Protein AF-0000000075912525 (afdb_homodimer)

Organism: Rhipicephalus microplus (NCBI:txid6941)

pLDDT: mean 79.35, std 22.21, range [20.86, 98.56]

Sequence (496 aa):
MRRRNQPKNACRPCCDTLRSSRTIDTTGVFVEPEDYDVTKIHALLLGPIGTPYEGGFFHFVLRCPSDYPARPPLVRLMTTDSGRVRFHPCIYENGKVCLPLLGTDMVGPTWTQHHSIGNVVCTIRCMLSNENPIEKGSAFGVLPTMGTWLSSDICYNTVLRHETIRVAVCDAVEDCLHGRSACPNCLRKVILEYFPQFYCQYEKVVQERLPMTGSFMNDVLDSGVARYQYETLLARLHDLRGWVGLGSMRRRNQPKNACRPCCDTLRSSRTIDTTGVFVEPEDYDVTKIHALLLGPIGTPYEGGFFHFVLRCPSDYPARPPLVRLMTTDSGRVRFHPCIYENGKVCLPLLGTDMVGPTWTQHHSIGNVVCTIRCMLSNENPIEKGSAFGVLPTMGTWLSSDICYNTVLRHETIRVAVCDAVEDCLHGRSACPNCLRKVILEYFPQFYCQYEKVVQERLPMTGSFMNDVLDSGVARYQYETLLARLHDLRGWVGLGS

Secondary structure (DSSP, 8-state):
--------GGGHHHHHHHHTT----SSSEEEEE-SS-TTEEEEEEEPPTTSTTTT-EEEEEEE--TTTTSSPPEEEE--STTTT---BTTB-TTSBB--GGGTS-SSSPPP-TT--HHHHHHHHHHHHT-S-HHHH-GGG-----HHHHHHHHHHHHHHHHHHIIIIIIIIHHHHHHTT---S-HHHHHHHHHHHHHHHHHHHHHHHHTGGGTTPBP--TT-----B--HHHHHHHHHHHHHHTT---/---------TTHHHHHHHHTT----TTSEEEEE-SS-TTEEEEEEEPPTTSTTTT-EEEEEEE--TTTTSSPPEEEE--STTTT---BTTB-TTSBB--GGGTS-SSSPPP-TT--HHHHHHHHHHHHT-S-HHHH-GGG-----HHHHHHHHHHHHHHHHHHIIIIIIIIHHHHHHTT---S-HHHHHHHHHHHHHHHHHHHHHHHHTGGGTTPBP--TT-----B--HHHHHHHHHHHHHHTT---

Radius of gyration: 23.7 Å; Cα contacts (8 Å, |Δi|>4): 791; chains: 2; bounding box: 92×66×56 Å

InterPro domains:
  IPR000608 Ubiquitin-conjugating (UBC), catalytic core domain [PF00179] (24-133)
  IPR000608 Ubiquitin-conjugating (UBC), catalytic core domain [PS50127] (1-169)
  IPR016135 Ubiquitin-conjugating enzyme/RWD-like [G3DSA:3.10.110.10] (16-219)
  IPR016135 Ubiquitin-conjugating enzyme/RWD-like [SSF54495] (27-170)

Structure (mmCIF, N/CA/C/O backbone):
data_AF-0000000075912525-model_v1
#
loop_
_entity.id
_entity.type
_entity.pdbx_description
1 polymer 'Ubiquitin-conjugating enzyme E2 Z'
#
loop_
_atom_site.group_PDB
_atom_site.id
_atom_site.type_symbol
_atom_site.label_atom_id
_atom_site.label_alt_id
_atom_site.label_comp_id
_atom_site.label_asym_id
_atom_site.label_entity_id
_atom_site.label_seq_id
_atom_site.pdbx_PDB_ins_code
_atom_site.Cartn_x
_atom_site.Cartn_y
_atom_site.Cartn_z
_atom_site.occupancy
_atom_site.B_iso_or_equiv
_atom_site.auth_seq_id
_atom_site.auth_comp_id
_atom_site.auth_asym_id
_atom_site.auth_atom_id
_atom_site.pdbx_PDB_model_num
ATOM 1 N N . MET A 1 1 ? 42.25 16.531 -28.594 1 21.84 1 MET A N 1
ATOM 2 C CA . MET A 1 1 ? 41.375 16.859 -27.469 1 21.84 1 MET A CA 1
ATOM 3 C C . MET A 1 1 ? 40.031 16.203 -27.641 1 21.84 1 MET A C 1
ATOM 5 O O . MET A 1 1 ? 39.219 16.625 -28.469 1 21.84 1 MET A O 1
ATOM 9 N N . ARG A 1 2 ? 39.812 14.898 -27.469 1 24.41 2 ARG A N 1
ATOM 10 C CA . ARG A 1 2 ? 38.719 14 -27.844 1 24.41 2 ARG A CA 1
ATOM 11 C C . ARG A 1 2 ? 37.438 14.32 -27.094 1 24.41 2 ARG A C 1
ATOM 13 O O . ARG A 1 2 ? 37.469 14.547 -25.875 1 24.41 2 ARG A O 1
ATOM 20 N N . ARG A 1 3 ? 36.375 14.828 -27.781 1 28.95 3 ARG A N 1
ATOM 21 C CA . ARG A 1 3 ? 35 15.219 -27.453 1 28.95 3 ARG A CA 1
ATOM 22 C C . ARG A 1 3 ? 34.312 14.164 -26.594 1 28.95 3 ARG A C 1
ATOM 24 O O . ARG A 1 3 ? 34.281 12.984 -26.953 1 28.95 3 ARG A O 1
ATOM 31 N N . ARG A 1 4 ? 34.188 14.344 -25.25 1 29.47 4 ARG A N 1
ATOM 32 C CA . ARG A 1 4 ? 33.594 13.586 -24.156 1 29.47 4 ARG A CA 1
ATOM 33 C C . ARG A 1 4 ? 32.188 13.102 -24.5 1 29.47 4 ARG A C 1
ATOM 35 O O . ARG A 1 4 ? 31.297 13.906 -24.766 1 29.47 4 ARG A O 1
ATOM 42 N N . ASN A 1 5 ? 31.969 12.016 -25.25 1 25.98 5 ASN A N 1
ATOM 43 C CA . ASN A 1 5 ? 30.781 11.266 -25.609 1 25.98 5 ASN A CA 1
ATOM 44 C C . ASN A 1 5 ? 29.891 11.016 -24.406 1 25.98 5 ASN A C 1
ATOM 46 O O . ASN A 1 5 ? 30.234 10.242 -23.516 1 25.98 5 ASN A O 1
ATOM 50 N N . GLN A 1 6 ? 29.234 12.078 -23.812 1 27.58 6 GLN A N 1
ATOM 51 C CA . GLN A 1 6 ? 28.391 12.109 -22.625 1 27.58 6 GLN A CA 1
ATOM 52 C C . GLN A 1 6 ? 27.25 11.102 -22.734 1 27.58 6 GLN A C 1
ATOM 54 O O . GLN A 1 6 ? 26.453 11.156 -23.688 1 27.58 6 GLN A O 1
ATOM 59 N N . PRO A 1 7 ? 27.406 9.836 -22.297 1 29.88 7 PRO A N 1
ATOM 60 C CA . PRO A 1 7 ? 26.391 8.789 -22.453 1 29.88 7 PRO A CA 1
ATOM 61 C C . PRO A 1 7 ? 25 9.227 -22 1 29.88 7 PRO A C 1
ATOM 63 O O . PRO A 1 7 ? 24.828 9.555 -20.828 1 29.88 7 PRO A O 1
ATOM 66 N N . LYS A 1 8 ? 24.094 9.93 -22.75 1 30.86 8 LYS A N 1
ATOM 67 C CA . LYS A 1 8 ? 22.812 10.625 -22.719 1 30.86 8 LYS A CA 1
ATOM 68 C C . LYS A 1 8 ? 21.703 9.703 -22.219 1 30.86 8 LYS A C 1
ATOM 70 O O . LYS A 1 8 ? 20.719 10.156 -21.625 1 30.86 8 LYS A O 1
ATOM 75 N N . ASN A 1 9 ? 21.344 8.555 -22.859 1 27.56 9 ASN A N 1
ATOM 76 C CA . ASN A 1 9 ? 20.016 8 -23.125 1 27.56 9 ASN A CA 1
ATOM 77 C C . ASN A 1 9 ? 19.5 7.176 -21.953 1 27.56 9 ASN A C 1
ATOM 79 O O . ASN A 1 9 ? 18.469 6.504 -22.062 1 27.56 9 ASN A O 1
ATOM 83 N N . ALA A 1 10 ? 20.25 6.82 -21.094 1 31.41 10 ALA A N 1
ATOM 84 C CA . ALA A 1 10 ? 19.875 5.785 -20.141 1 31.41 10 ALA A CA 1
ATOM 85 C C . ALA A 1 10 ? 18.781 6.281 -19.188 1 31.41 10 ALA A C 1
ATOM 87 O O . ALA A 1 10 ? 18.219 5.504 -18.422 1 31.41 10 ALA A O 1
ATOM 88 N N . CYS A 1 11 ? 18.578 7.562 -18.984 1 30.83 11 CYS A N 1
ATOM 89 C CA . CYS A 1 11 ? 17.656 8.148 -18.031 1 30.83 11 CYS A CA 1
ATOM 90 C C . CYS A 1 11 ? 16.234 8.094 -18.547 1 30.83 11 CYS A C 1
ATOM 92 O O . CYS A 1 11 ? 15.305 8.555 -17.875 1 30.83 11 CYS A O 1
ATOM 94 N N . ARG A 1 12 ? 15.914 7.754 -19.797 1 31.38 12 ARG A N 1
ATOM 95 C CA . ARG A 1 12 ? 14.625 7.793 -20.469 1 31.38 12 ARG A CA 1
ATOM 96 C C . ARG A 1 12 ? 13.656 6.785 -19.875 1 31.38 12 ARG A C 1
ATOM 98 O O . ARG A 1 12 ? 12.461 7.059 -19.766 1 31.38 12 ARG A O 1
ATOM 105 N N . PRO A 1 13 ? 14.172 5.68 -19.547 1 34 13 PRO A N 1
ATOM 106 C CA . PRO A 1 13 ? 13.219 4.648 -19.109 1 34 13 PRO A CA 1
ATOM 107 C C . PRO A 1 13 ? 12.539 4.98 -17.781 1 34 13 PRO A C 1
ATOM 109 O O . PRO A 1 13 ? 11.391 4.594 -17.562 1 34 13 PRO A O 1
ATOM 112 N N . CYS A 1 14 ? 13.188 5.738 -17 1 35.41 14 CYS A N 1
ATOM 113 C CA . CYS A 1 14 ? 12.633 6.02 -15.68 1 35.41 14 CYS A CA 1
ATOM 114 C C . CYS A 1 14 ? 11.344 6.828 -15.797 1 35.41 14 CYS A C 1
ATOM 116 O O . CYS A 1 14 ? 10.375 6.566 -15.078 1 35.41 14 CYS A O 1
ATOM 118 N N . CYS A 1 15 ? 11.32 7.816 -16.75 1 35.44 15 CYS A N 1
ATOM 119 C CA . CYS A 1 15 ? 10.234 8.773 -16.922 1 35.44 15 CYS A CA 1
ATOM 120 C C . CYS A 1 15 ? 9.031 8.117 -17.594 1 35.44 15 CYS A C 1
ATOM 122 O O . CYS A 1 15 ? 7.887 8.414 -17.25 1 35.44 15 CYS A O 1
ATOM 124 N N . ASP A 1 16 ? 9.336 7.438 -18.609 1 35.78 16 ASP A N 1
ATOM 125 C CA . ASP A 1 16 ? 8.227 6.914 -19.406 1 35.78 16 ASP A CA 1
ATOM 126 C C . ASP A 1 16 ? 7.344 5.988 -18.578 1 35.78 16 ASP A C 1
ATOM 128 O O . ASP A 1 16 ? 6.121 5.988 -18.734 1 35.78 16 ASP A O 1
ATOM 132 N N . THR A 1 17 ? 8.055 5.316 -17.797 1 37.38 17 THR A N 1
ATOM 133 C CA . THR A 1 17 ? 7.27 4.395 -16.984 1 37.38 17 THR A CA 1
ATOM 134 C C . THR A 1 17 ? 6.457 5.152 -15.93 1 37.38 17 THR A C 1
ATOM 136 O O . THR A 1 17 ? 5.34 4.754 -15.602 1 37.38 17 THR A O 1
ATOM 139 N N . LEU A 1 18 ? 7.004 6.344 -15.633 1 38.25 18 LEU A N 1
ATOM 140 C CA . LEU A 1 18 ? 6.355 7.168 -14.617 1 38.25 18 LEU A CA 1
ATOM 141 C C . LEU A 1 18 ? 5.199 7.957 -15.219 1 38.25 18 LEU A C 1
ATOM 143 O O . LEU A 1 18 ? 4.207 8.227 -14.531 1 38.25 18 LEU A O 1
ATOM 147 N N . ARG A 1 19 ? 5.398 8.602 -16.453 1 36.53 19 ARG A N 1
ATOM 148 C CA . ARG A 1 19 ? 4.383 9.477 -17.031 1 36.53 19 ARG A CA 1
ATOM 149 C C . ARG A 1 19 ? 3.029 8.781 -17.094 1 36.53 19 ARG A C 1
ATOM 151 O O . ARG A 1 19 ? 1.985 9.422 -16.984 1 36.53 19 ARG A O 1
ATOM 158 N N . SER A 1 20 ? 3.068 7.719 -17.797 1 33.41 20 SER A N 1
ATOM 159 C CA . SER A 1 20 ? 1.745 7.109 -17.891 1 33.41 20 SER A CA 1
ATOM 160 C C . SER A 1 20 ? 1.162 6.836 -16.516 1 33.41 20 SER A C 1
ATOM 162 O O . SER A 1 20 ? 0.05 6.316 -16.391 1 33.41 20 SER A O 1
ATOM 164 N N . SER A 1 21 ? 1.97 7.156 -15.695 1 35.31 21 SER A N 1
ATOM 165 C CA . SER A 1 21 ? 1.57 6.828 -14.328 1 35.31 21 SER A CA 1
ATOM 166 C C . SER A 1 21 ? 0.632 7.883 -13.758 1 35.31 21 SER A C 1
ATOM 168 O O . SER A 1 21 ? 0.587 8.094 -12.547 1 35.31 21 SER A O 1
ATOM 170 N N . ARG A 1 22 ? 0.272 8.969 -14.617 1 33.5 22 ARG A N 1
ATOM 171 C CA . ARG A 1 22 ? -0.738 9.82 -13.992 1 33.5 22 ARG A CA 1
ATOM 172 C C . ARG A 1 22 ? -1.812 8.977 -13.312 1 33.5 22 ARG A C 1
ATOM 174 O O . ARG A 1 22 ? -2.859 8.695 -13.898 1 33.5 22 ARG A O 1
ATOM 181 N N . THR A 1 23 ? -1.518 7.777 -13.234 1 36.53 23 THR A N 1
ATOM 182 C CA . THR A 1 23 ? -2.471 6.828 -12.672 1 36.53 23 THR A CA 1
ATOM 183 C C . THR A 1 23 ? -3.238 7.457 -11.516 1 36.53 23 THR A C 1
ATOM 185 O O . THR A 1 23 ? -2.635 7.98 -10.57 1 36.53 23 THR A O 1
ATOM 188 N N . ILE A 1 24 ? -4.352 8.109 -11.758 1 35.62 24 ILE A N 1
ATOM 189 C CA . ILE A 1 24 ? -5.422 8.555 -10.875 1 35.62 24 ILE A CA 1
ATOM 190 C C . ILE A 1 24 ? -5.449 7.684 -9.625 1 35.62 24 ILE A C 1
ATOM 192 O O . ILE A 1 24 ? -5.613 6.461 -9.703 1 35.62 24 ILE A O 1
ATOM 196 N N . ASP A 1 25 ? -4.758 8.133 -8.539 1 44.59 25 ASP A N 1
ATOM 197 C CA . ASP A 1 25 ? -4.277 7.996 -7.168 1 44.59 25 ASP A CA 1
ATOM 198 C C . ASP A 1 25 ? -5.398 7.543 -6.238 1 44.59 25 ASP A C 1
ATOM 200 O O . ASP A 1 25 ? -6.105 8.375 -5.66 1 44.59 25 ASP A O 1
ATOM 204 N N . THR A 1 26 ? -6.371 6.859 -6.598 1 49.09 26 THR A N 1
ATOM 205 C CA . THR A 1 26 ? -7.391 6.453 -5.637 1 49.09 26 THR A CA 1
ATOM 206 C C . THR A 1 26 ? -6.75 5.898 -4.367 1 49.09 26 THR A C 1
ATOM 208 O O . THR A 1 26 ? -7.41 5.773 -3.336 1 49.09 26 THR A O 1
ATOM 211 N N . THR A 1 27 ? -5.402 5.707 -4.531 1 62.94 27 THR A N 1
ATOM 212 C CA . THR A 1 27 ? -4.797 5.07 -3.365 1 62.94 27 THR A CA 1
ATOM 213 C C . THR A 1 27 ? -4.141 6.113 -2.461 1 62.94 27 THR A C 1
ATOM 215 O O . THR A 1 27 ? -3.699 5.789 -1.355 1 62.94 27 THR A O 1
ATOM 218 N N . GLY A 1 28 ? -4.34 7.473 -2.955 1 77.75 28 GLY A N 1
ATOM 219 C CA . GLY A 1 28 ? -3.691 8.484 -2.141 1 77.75 28 GLY A CA 1
ATOM 220 C C . GLY A 1 28 ? -2.205 8.609 -2.414 1 77.75 28 GLY A C 1
ATOM 221 O O . GLY A 1 28 ? -1.442 9.039 -1.545 1 77.75 28 GLY A O 1
ATOM 222 N N . VAL A 1 29 ? -1.813 8.141 -3.527 1 84.5 29 VAL A N 1
ATOM 223 C CA . VAL A 1 29 ? -0.41 8.211 -3.92 1 84.5 29 VAL A CA 1
ATOM 224 C C . VAL A 1 29 ? -0.274 9.016 -5.211 1 84.5 29 VAL A C 1
ATOM 226 O O . VAL A 1 29 ? -0.868 8.656 -6.234 1 84.5 29 VAL A O 1
ATOM 229 N N . PHE A 1 30 ? 0.454 10.102 -5.227 1 85.81 30 PHE A N 1
ATOM 230 C CA . PHE A 1 30 ? 0.685 10.961 -6.383 1 85.81 30 PHE A CA 1
ATOM 231 C C . PHE A 1 30 ? 2.178 11.125 -6.641 1 85.81 30 PHE A C 1
ATOM 233 O O . PHE A 1 30 ? 2.943 11.438 -5.727 1 85.81 30 PHE A O 1
ATOM 240 N N . VAL A 1 31 ? 2.598 10.844 -7.875 1 86.25 31 VAL A N 1
ATOM 241 C CA . VAL A 1 31 ? 4.012 10.898 -8.234 1 86.25 31 VAL A CA 1
ATOM 242 C C . VAL A 1 31 ? 4.207 11.859 -9.406 1 86.25 31 VAL A C 1
ATOM 244 O O . VAL A 1 31 ? 3.438 11.836 -10.375 1 86.25 31 VAL A O 1
ATOM 247 N N . GLU A 1 32 ? 5.211 12.742 -9.234 1 86 32 GLU A N 1
ATOM 248 C CA . GLU A 1 32 ? 5.512 13.734 -10.258 1 86 32 GLU A CA 1
ATOM 249 C C . GLU A 1 32 ? 7.016 13.867 -10.477 1 86 32 GLU A C 1
ATOM 251 O O . GLU A 1 32 ? 7.746 14.242 -9.562 1 86 32 GLU A O 1
ATOM 256 N N . PRO A 1 33 ? 7.461 13.555 -11.758 1 86.62 33 PRO A N 1
ATOM 257 C CA . PRO A 1 33 ? 8.875 13.812 -12.039 1 86.62 33 PRO A CA 1
ATOM 258 C C . PRO A 1 33 ? 9.211 15.297 -12.062 1 86.62 33 PRO A C 1
ATOM 260 O O . PRO A 1 33 ? 8.344 16.125 -12.383 1 86.62 33 PRO A O 1
ATOM 263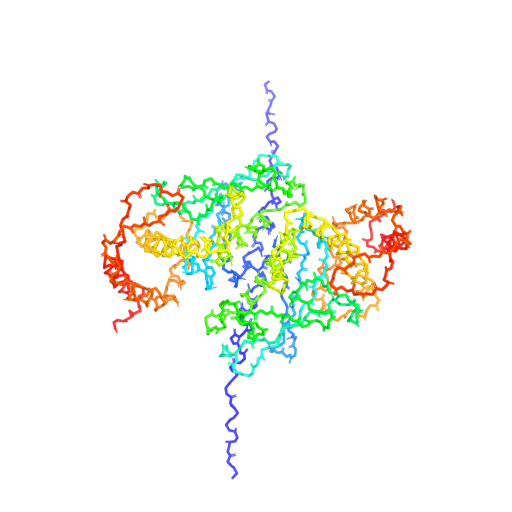 N N . GLU A 1 34 ? 10.414 15.57 -11.703 1 85.62 34 GLU A N 1
ATOM 264 C CA . GLU A 1 34 ? 10.883 16.953 -11.812 1 85.62 34 GLU A CA 1
ATOM 265 C C . GLU A 1 34 ? 11.086 17.359 -13.266 1 85.62 34 GLU A C 1
ATOM 267 O O . GLU A 1 34 ? 11.555 16.547 -14.078 1 85.62 34 GLU A O 1
ATOM 272 N N . ASP A 1 35 ? 10.703 18.484 -13.594 1 77.44 35 ASP A N 1
ATOM 273 C CA . ASP A 1 35 ? 10.719 18.953 -14.977 1 77.44 35 ASP A CA 1
ATOM 274 C C . ASP A 1 35 ? 12.133 18.984 -15.531 1 77.44 35 ASP A C 1
ATOM 276 O O . ASP A 1 35 ? 12.375 18.547 -16.656 1 77.44 35 ASP A O 1
ATOM 280 N N . TYR A 1 36 ? 13.062 19.422 -14.812 1 81.44 36 TYR A N 1
ATOM 281 C CA . TYR A 1 36 ? 14.383 19.703 -15.359 1 81.44 36 TYR A CA 1
ATOM 282 C C . TYR A 1 36 ? 15.375 18.609 -14.984 1 81.44 36 TYR A C 1
ATOM 284 O O . TYR A 1 36 ? 16.5 18.562 -15.5 1 81.44 36 TYR A O 1
ATOM 292 N N . ASP A 1 37 ? 15.07 17.844 -14.078 1 80.5 37 ASP A N 1
ATOM 293 C CA . ASP A 1 37 ? 15.922 16.75 -13.625 1 80.5 37 ASP A CA 1
ATOM 294 C C . ASP A 1 37 ? 15.133 15.445 -13.547 1 80.5 37 ASP A C 1
ATOM 296 O O . ASP A 1 37 ? 14.453 15.18 -12.562 1 80.5 37 ASP A O 1
ATOM 300 N N . VAL A 1 38 ? 15.266 14.609 -14.477 1 80.81 38 VAL A N 1
ATOM 301 C CA . VAL A 1 38 ? 14.453 13.406 -14.625 1 80.81 38 VAL A CA 1
ATOM 302 C C . VAL A 1 38 ? 14.812 12.398 -13.539 1 80.81 38 VAL A C 1
ATOM 304 O O . VAL A 1 38 ? 14.078 11.438 -13.305 1 80.81 38 VAL A O 1
ATOM 307 N N . THR A 1 39 ? 15.953 12.664 -12.906 1 87.88 39 THR A N 1
ATOM 308 C CA . THR A 1 39 ? 16.391 11.719 -11.883 1 87.88 39 THR A CA 1
ATOM 309 C C . THR A 1 39 ? 15.695 12.016 -10.547 1 87.88 39 THR A C 1
ATOM 311 O O . THR A 1 39 ? 15.781 11.219 -9.609 1 87.88 39 THR A O 1
ATOM 314 N N . LYS A 1 40 ? 15.047 13.141 -10.531 1 92.56 40 LYS A N 1
ATOM 315 C CA . LYS A 1 40 ? 14.375 13.555 -9.305 1 92.56 40 LYS A CA 1
ATOM 316 C C . LYS A 1 40 ? 12.859 13.383 -9.43 1 92.56 40 LYS A C 1
ATOM 318 O O . LYS A 1 40 ? 12.25 13.867 -10.383 1 92.56 40 LYS A O 1
ATOM 323 N N . ILE A 1 41 ? 12.281 12.688 -8.453 1 92.19 41 ILE A N 1
ATOM 324 C CA . ILE A 1 41 ? 10.859 12.383 -8.461 1 92.19 41 ILE A CA 1
ATOM 325 C C . ILE A 1 41 ? 10.219 12.836 -7.148 1 92.19 41 ILE A C 1
ATOM 327 O O . ILE A 1 41 ? 10.797 12.641 -6.074 1 92.19 41 ILE A O 1
ATOM 331 N N . HIS A 1 42 ? 9.102 13.492 -7.258 1 93.62 42 HIS A N 1
ATOM 332 C CA . HIS A 1 42 ? 8.32 13.883 -6.094 1 93.62 42 HIS A CA 1
ATOM 333 C C . HIS A 1 42 ? 7.129 12.961 -5.891 1 93.62 42 HIS A C 1
ATOM 335 O O . HIS A 1 42 ? 6.461 12.578 -6.855 1 93.62 42 HIS A O 1
ATOM 341 N N . ALA A 1 43 ? 6.953 12.516 -4.668 1 93.12 43 ALA A N 1
ATOM 342 C CA . ALA A 1 43 ? 5.781 11.711 -4.324 1 93.12 43 ALA A CA 1
ATOM 343 C C . ALA A 1 43 ? 5.008 12.336 -3.166 1 93.12 43 ALA A C 1
ATOM 345 O O . ALA A 1 43 ? 5.602 12.758 -2.172 1 93.12 43 ALA A O 1
ATOM 346 N N . LEU A 1 44 ? 3.74 12.484 -3.385 1 94.06 44 LEU A N 1
ATOM 347 C CA . LEU A 1 44 ? 2.828 12.914 -2.328 1 94.06 44 LEU A CA 1
ATOM 348 C C . LEU A 1 44 ? 1.94 11.758 -1.876 1 94.06 44 LEU A C 1
ATOM 350 O O . LEU A 1 44 ? 1.186 11.203 -2.676 1 94.06 44 LEU A O 1
ATOM 354 N N . LEU A 1 45 ? 2.088 11.398 -0.638 1 92.56 45 LEU A N 1
ATOM 355 C CA . LEU A 1 45 ? 1.279 10.32 -0.067 1 92.56 45 LEU A CA 1
ATOM 356 C C . LEU A 1 45 ? 0.258 10.875 0.919 1 92.56 45 LEU A C 1
ATOM 358 O O . LEU A 1 45 ? 0.622 11.57 1.873 1 92.56 45 LEU A O 1
ATOM 362 N N . LEU A 1 46 ? -0.981 10.578 0.692 1 91.94 46 LEU A N 1
ATOM 363 C CA . LEU A 1 46 ? -2.037 10.938 1.633 1 91.94 46 LEU A CA 1
ATOM 364 C C . LEU A 1 46 ? -2.109 9.93 2.775 1 91.94 46 LEU A C 1
ATOM 366 O O . LEU A 1 46 ? -2 8.719 2.553 1 91.94 46 LEU A O 1
ATOM 370 N N . GLY A 1 47 ? -2.244 10.469 3.928 1 93.12 47 GLY A N 1
ATOM 371 C CA . GLY A 1 47 ? -2.424 9.547 5.043 1 93.12 47 GLY A CA 1
ATOM 372 C C . GLY A 1 47 ? -3.713 8.75 4.957 1 93.12 47 GLY A C 1
ATOM 373 O O . GLY A 1 47 ? -4.785 9.32 4.75 1 93.12 47 GLY A O 1
ATOM 374 N N . PRO A 1 48 ? -3.576 7.504 5.184 1 88.06 48 PRO A N 1
ATOM 375 C CA . PRO A 1 48 ? -4.762 6.66 5.02 1 88.06 48 PRO A CA 1
ATOM 376 C C . PRO A 1 48 ? -5.793 6.871 6.125 1 88.06 48 PRO A C 1
ATOM 378 O O . PRO A 1 48 ? -5.426 7.109 7.277 1 88.06 48 PRO A O 1
ATOM 381 N N . ILE A 1 49 ? -7.062 6.637 5.723 1 86.06 49 ILE A N 1
ATOM 382 C CA . ILE A 1 49 ? -8.172 6.754 6.66 1 86.06 49 ILE A CA 1
ATOM 383 C C . ILE A 1 49 ? -8.031 5.711 7.762 1 86.06 49 ILE A C 1
ATOM 385 O O . ILE A 1 49 ? -7.691 4.555 7.492 1 86.06 49 ILE A O 1
ATOM 389 N N . GLY A 1 50 ? -8.25 6.121 8.969 1 85.12 50 GLY A N 1
ATOM 390 C CA . GLY A 1 50 ? -8.219 5.188 10.078 1 85.12 50 GLY A CA 1
ATOM 391 C C . GLY A 1 50 ? -6.848 5.066 10.727 1 85.12 50 GLY A C 1
ATOM 392 O O . GLY A 1 50 ? -6.676 4.328 11.695 1 85.12 50 GLY A O 1
ATOM 393 N N . THR A 1 51 ? -5.883 5.703 10.25 1 88.56 51 THR A N 1
ATOM 394 C CA . THR A 1 51 ? -4.539 5.719 10.82 1 88.56 51 THR A CA 1
ATOM 395 C C . THR A 1 51 ? -4.266 7.039 11.531 1 88.56 51 THR A C 1
ATOM 397 O O . THR A 1 51 ? -5.027 7.996 11.391 1 88.56 51 THR A O 1
ATOM 400 N N . PRO A 1 52 ? -3.16 7.09 12.273 1 92.62 52 PRO A N 1
ATOM 401 C CA . PRO A 1 52 ? -2.814 8.375 12.883 1 92.62 52 PRO A CA 1
ATOM 402 C C . PRO A 1 52 ? -2.404 9.43 11.859 1 92.62 52 PRO A C 1
ATOM 404 O O . PRO A 1 52 ? -2.291 10.609 12.188 1 92.62 52 PRO A O 1
ATOM 407 N N . TYR A 1 53 ? -2.238 8.992 10.648 1 95.5 53 TYR A N 1
ATOM 408 C CA . TYR A 1 53 ? -1.789 9.875 9.578 1 95.5 53 TYR A CA 1
ATOM 409 C C . TYR A 1 53 ? -2.969 10.383 8.758 1 95.5 53 TYR A C 1
ATOM 411 O O . TYR A 1 53 ? -2.787 11.125 7.789 1 95.5 53 TYR A O 1
ATOM 419 N N . GLU A 1 54 ? -4.133 10.078 9.164 1 92.5 54 GLU A N 1
ATOM 420 C CA . GLU A 1 54 ? -5.328 10.273 8.352 1 92.5 54 GLU A CA 1
ATOM 421 C C . GLU A 1 54 ? -5.426 11.711 7.848 1 92.5 54 GLU A C 1
ATOM 423 O O . GLU A 1 54 ? -5.375 12.656 8.641 1 92.5 54 GLU A O 1
ATOM 428 N N . GLY A 1 55 ? -5.508 11.789 6.426 1 93.31 55 GLY A N 1
ATOM 429 C CA . GLY A 1 55 ? -5.723 13.078 5.785 1 93.31 55 GLY A CA 1
ATOM 430 C C . GLY A 1 55 ? -4.449 13.883 5.625 1 93.31 55 GLY A C 1
ATOM 431 O O . GLY A 1 55 ? -4.453 14.945 5.004 1 93.31 55 GLY A O 1
ATOM 432 N N . GLY A 1 56 ? -3.387 13.445 6.141 1 97.44 56 GLY A N 1
ATOM 433 C CA . GLY A 1 56 ? -2.125 14.156 6.035 1 97.44 56 GLY A CA 1
ATOM 434 C C . GLY A 1 56 ? -1.523 14.102 4.645 1 97.44 56 GLY A C 1
ATOM 435 O O . GLY A 1 56 ? -1.801 13.18 3.877 1 97.44 56 GLY A O 1
ATOM 436 N N . PHE A 1 57 ? -0.738 15.117 4.391 1 97.56 57 PHE A N 1
ATOM 437 C CA . PHE A 1 57 ? 0.004 15.203 3.141 1 97.56 57 PHE A CA 1
ATOM 438 C C . PHE A 1 57 ? 1.494 14.984 3.379 1 97.56 57 PHE A C 1
ATOM 440 O O . PHE A 1 57 ? 2.164 15.836 3.969 1 97.56 57 PHE A O 1
ATOM 447 N N . PHE A 1 58 ? 2.016 13.906 2.896 1 97.94 58 PHE A N 1
ATOM 448 C CA . PHE A 1 58 ? 3.418 13.57 3.111 1 97.94 58 PHE A CA 1
ATOM 449 C C . PHE A 1 58 ? 4.195 13.617 1.801 1 97.94 58 PHE A C 1
ATOM 451 O O . PHE A 1 58 ? 3.959 12.805 0.906 1 97.94 58 PHE A O 1
ATOM 458 N N . HIS A 1 59 ? 5.109 14.57 1.775 1 97.94 59 HIS A N 1
ATOM 459 C CA . HIS A 1 59 ? 5.883 14.828 0.566 1 97.94 59 HIS A CA 1
ATOM 460 C C . HIS A 1 59 ? 7.246 14.148 0.63 1 97.94 59 HIS A C 1
ATOM 462 O O . HIS A 1 59 ? 8.062 14.469 1.494 1 97.94 59 HIS A O 1
ATOM 468 N N . PHE A 1 60 ? 7.449 13.219 -0.287 1 96.81 60 PHE A N 1
ATOM 469 C CA . PHE A 1 60 ? 8.734 12.539 -0.408 1 96.81 60 PHE A CA 1
ATOM 470 C C . PHE A 1 60 ? 9.453 12.961 -1.687 1 96.81 60 PHE A C 1
ATOM 472 O O . PHE A 1 60 ? 8.805 13.227 -2.705 1 96.81 60 PHE A O 1
ATOM 479 N N . VAL A 1 61 ? 10.766 12.992 -1.578 1 96.88 61 VAL A N 1
ATOM 480 C CA . VAL A 1 61 ? 11.609 13.195 -2.748 1 96.88 61 VAL A CA 1
ATOM 481 C C . VAL A 1 61 ? 12.508 11.977 -2.955 1 96.88 61 VAL A C 1
ATOM 483 O O . VAL A 1 61 ? 13.148 11.5 -2.014 1 96.88 61 VAL A O 1
ATOM 486 N N . LEU A 1 62 ? 12.43 11.43 -4.152 1 94.75 62 LEU A N 1
ATOM 487 C CA . LEU A 1 62 ? 13.273 10.32 -4.559 1 94.75 62 LEU A CA 1
ATOM 488 C C . LEU A 1 62 ? 14.289 10.758 -5.609 1 94.75 62 LEU A C 1
ATOM 490 O O . LEU A 1 62 ? 13.938 11.445 -6.574 1 94.75 62 LEU A O 1
ATOM 494 N N . ARG A 1 63 ? 15.547 10.398 -5.406 1 96.19 63 ARG A N 1
ATOM 495 C CA . ARG A 1 63 ? 16.609 10.703 -6.371 1 96.19 63 ARG A CA 1
ATOM 496 C C . ARG A 1 63 ? 17.281 9.43 -6.852 1 96.19 63 ARG A C 1
ATOM 498 O O . ARG A 1 63 ? 17.875 8.695 -6.055 1 96.19 63 ARG A O 1
ATOM 505 N N . CYS A 1 64 ? 17.188 9.281 -8.125 1 93.75 64 CYS A N 1
ATOM 506 C CA . CYS A 1 64 ? 17.812 8.102 -8.719 1 93.75 64 CYS A CA 1
ATOM 507 C C . CYS A 1 64 ? 19.281 8.359 -8.992 1 93.75 64 CYS A C 1
ATOM 509 O O . CYS A 1 64 ? 19.656 9.391 -9.547 1 93.75 64 CYS A O 1
ATOM 511 N N . PRO A 1 65 ? 20.094 7.418 -8.586 1 95 65 PRO A N 1
ATOM 512 C CA . PRO A 1 65 ? 21.516 7.562 -8.945 1 95 65 PRO A CA 1
ATOM 513 C C . PRO A 1 65 ? 21.766 7.363 -10.438 1 95 65 PRO A C 1
ATOM 515 O O . PRO A 1 65 ? 20.859 6.977 -11.172 1 95 65 PRO A O 1
ATOM 518 N N . SER A 1 66 ? 22.938 7.551 -10.875 1 93 66 SER A N 1
ATOM 519 C CA . SER A 1 66 ? 23.281 7.477 -12.289 1 93 66 SER A CA 1
ATOM 520 C C . SER A 1 66 ? 23.203 6.047 -12.805 1 93 66 SER A C 1
ATOM 522 O O . SER A 1 66 ? 23 5.82 -14 1 93 66 SER A O 1
ATOM 524 N N . ASP A 1 67 ? 23.312 5.109 -11.945 1 93.56 67 ASP A N 1
ATOM 525 C CA . ASP A 1 67 ? 23.297 3.713 -12.367 1 93.56 67 ASP A CA 1
ATOM 526 C C . ASP A 1 67 ? 21.953 3.059 -12.062 1 93.56 67 ASP A C 1
ATOM 528 O O . ASP A 1 67 ? 21.844 1.832 -12.062 1 93.56 67 ASP A O 1
ATOM 532 N N . TYR A 1 68 ? 20.953 3.826 -11.805 1 90.94 68 TYR A N 1
ATOM 533 C CA . TYR A 1 68 ? 19.609 3.275 -11.68 1 90.94 68 TYR A CA 1
ATOM 534 C C . TYR A 1 68 ? 19.234 2.482 -12.922 1 90.94 68 TYR A C 1
ATOM 536 O O . TYR A 1 68 ? 19.516 2.904 -14.047 1 90.94 68 TYR A O 1
ATOM 544 N N . PRO A 1 69 ? 18.781 1.331 -12.656 1 89.44 69 PRO A N 1
ATOM 545 C CA . PRO A 1 69 ? 18.188 0.702 -11.477 1 89.44 69 PRO A CA 1
ATOM 546 C C . PRO A 1 69 ? 19.125 -0.28 -10.789 1 89.44 69 PRO A C 1
ATOM 548 O O . PRO A 1 69 ? 18.688 -1.126 -10.008 1 89.44 69 PRO A O 1
ATOM 551 N N . ALA A 1 70 ? 20.406 -0.189 -11.086 1 92 70 ALA A N 1
ATOM 552 C CA . ALA A 1 70 ? 21.359 -1.053 -10.398 1 92 70 ALA A CA 1
ATOM 553 C C . ALA A 1 70 ? 21.406 -0.755 -8.906 1 92 70 ALA A C 1
ATOM 555 O O . ALA A 1 70 ? 21.578 -1.664 -8.094 1 92 70 ALA A O 1
ATOM 556 N N . ARG A 1 71 ? 21.297 0.515 -8.617 1 94.31 71 ARG A N 1
ATOM 557 C CA . ARG A 1 71 ? 21.219 0.941 -7.223 1 94.31 71 ARG A CA 1
ATOM 558 C C . ARG A 1 71 ? 19.891 1.648 -6.941 1 94.31 71 ARG A C 1
ATOM 560 O O . ARG A 1 71 ? 19.297 2.244 -7.844 1 94.31 71 ARG A O 1
ATOM 567 N N . PRO A 1 72 ? 19.438 1.578 -5.672 1 94.88 72 PRO A N 1
ATOM 568 C CA . PRO A 1 72 ? 18.156 2.195 -5.324 1 94.88 72 PRO A CA 1
ATOM 569 C C . PRO A 1 72 ? 18.234 3.719 -5.273 1 94.88 72 PRO A C 1
ATOM 571 O O . PRO A 1 72 ? 19.328 4.285 -5.172 1 94.88 72 PRO A O 1
ATOM 574 N N . PRO A 1 73 ? 17.094 4.328 -5.406 1 95.25 73 PRO A N 1
ATOM 575 C CA . PRO A 1 73 ? 17.062 5.777 -5.203 1 95.25 73 PRO A CA 1
ATOM 576 C C . PRO A 1 73 ? 17.297 6.176 -3.75 1 95.25 73 PRO A C 1
ATOM 578 O O . PRO A 1 73 ? 17.125 5.359 -2.844 1 95.25 73 PRO A O 1
ATOM 581 N N . LEU A 1 74 ? 17.734 7.418 -3.596 1 97.06 74 LEU A N 1
ATOM 582 C CA . LEU A 1 74 ? 17.672 8.047 -2.281 1 97.06 74 LEU A CA 1
ATOM 583 C C . LEU A 1 74 ? 16.281 8.625 -2.016 1 97.06 74 LEU A C 1
ATOM 585 O O . LEU A 1 74 ? 15.664 9.195 -2.916 1 97.06 74 LEU A O 1
ATOM 589 N N . VAL A 1 75 ? 15.812 8.391 -0.827 1 97.19 75 VAL A N 1
ATOM 590 C CA . VAL A 1 75 ? 14.469 8.859 -0.501 1 97.19 75 VAL A CA 1
ATOM 591 C C . VAL A 1 75 ? 14.516 9.711 0.761 1 97.19 75 VAL A C 1
ATOM 593 O O . VAL A 1 75 ? 15.203 9.375 1.726 1 97.19 75 VAL A O 1
ATOM 596 N N . ARG A 1 76 ? 13.766 10.82 0.695 1 97.75 76 ARG A N 1
ATOM 597 C CA . ARG A 1 76 ? 13.68 11.695 1.86 1 97.75 76 ARG A CA 1
ATOM 598 C C . ARG A 1 76 ? 12.258 12.211 2.051 1 97.75 76 ARG A C 1
ATOM 600 O O . ARG A 1 76 ? 11.594 12.594 1.083 1 97.75 76 ARG A O 1
ATOM 607 N N . LEU A 1 77 ? 11.82 12.172 3.242 1 98.31 77 LEU A N 1
ATOM 608 C CA . LEU A 1 77 ? 10.586 12.859 3.592 1 98.31 77 LEU A CA 1
ATOM 609 C C . LEU A 1 77 ? 10.836 14.352 3.785 1 98.31 77 LEU A C 1
ATOM 611 O O . LEU A 1 77 ? 11.727 14.75 4.543 1 98.31 77 LEU A O 1
ATOM 615 N N . MET A 1 78 ? 10.07 15.148 3.139 1 97.94 78 MET A N 1
ATOM 616 C CA . MET A 1 78 ? 10.234 16.594 3.225 1 97.94 78 MET A CA 1
ATOM 617 C C . MET A 1 78 ? 9.312 17.188 4.285 1 97.94 78 MET A C 1
ATOM 619 O O . MET A 1 78 ? 9.594 18.25 4.844 1 97.94 78 MET A O 1
ATOM 623 N N . THR A 1 79 ? 8.258 16.484 4.605 1 97.38 79 THR A N 1
ATOM 624 C CA . THR A 1 79 ? 7.293 16.938 5.609 1 97.38 79 THR A CA 1
ATOM 625 C C . THR A 1 79 ? 7.781 16.594 7.016 1 97.38 79 THR A C 1
ATOM 627 O O . THR A 1 79 ? 7.348 15.609 7.609 1 97.38 79 THR A O 1
ATOM 630 N N . THR A 1 80 ? 8.688 17.469 7.656 1 95.31 80 THR A N 1
ATOM 631 C CA . THR A 1 80 ? 9.32 17.125 8.922 1 95.31 80 THR A CA 1
ATOM 632 C C . THR A 1 80 ? 9.289 18.312 9.883 1 95.31 80 THR A C 1
ATOM 634 O O . THR A 1 80 ? 9.828 18.234 10.992 1 95.31 80 THR A O 1
ATOM 637 N N . ASP A 1 81 ? 8.703 19.422 9.492 1 95.38 81 ASP A N 1
ATOM 638 C CA . ASP A 1 81 ? 8.781 20.641 10.273 1 95.38 81 ASP A CA 1
ATOM 639 C C . ASP A 1 81 ? 10.227 20.984 10.609 1 95.38 81 ASP A C 1
ATOM 641 O O . ASP A 1 81 ? 10.57 21.188 11.781 1 95.38 81 ASP A O 1
ATOM 645 N N . SER A 1 82 ? 11.047 20.984 9.594 1 93.31 82 SER A N 1
ATOM 646 C CA . SER A 1 82 ? 12.461 21.344 9.695 1 93.31 82 SER A CA 1
ATOM 647 C C . SER A 1 82 ? 13.195 20.375 10.633 1 93.31 82 SER A C 1
ATOM 649 O O . SER A 1 82 ? 14.016 20.812 11.453 1 93.31 82 SER A O 1
ATOM 651 N N . GLY A 1 83 ? 12.844 19.172 10.633 1 92.38 83 GLY A N 1
ATOM 652 C CA . GLY A 1 83 ? 13.578 18.141 11.344 1 92.38 83 GLY A CA 1
ATOM 653 C C . GLY A 1 83 ? 13.102 17.938 12.773 1 92.38 83 GLY A C 1
ATOM 654 O O . GLY A 1 83 ? 13.82 17.375 13.602 1 92.38 83 GLY A O 1
ATOM 655 N N . ARG A 1 84 ? 11.93 18.281 13.07 1 91 84 ARG A N 1
ATOM 656 C CA . ARG A 1 84 ? 11.484 18.266 14.453 1 91 84 ARG A CA 1
ATOM 657 C C . ARG A 1 84 ? 10.5 17.125 14.703 1 91 84 ARG A C 1
ATOM 659 O O . ARG A 1 84 ? 10.227 16.781 15.859 1 91 84 ARG A O 1
ATOM 666 N N . VAL A 1 85 ? 9.961 16.594 13.672 1 93.38 85 VAL A N 1
ATOM 667 C CA . VAL A 1 85 ? 8.922 15.594 13.867 1 93.38 85 VAL A CA 1
ATOM 668 C C . VAL A 1 85 ? 9.359 14.266 13.242 1 93.38 85 VAL A C 1
ATOM 670 O O . VAL A 1 85 ? 9.797 14.234 12.086 1 93.38 85 VAL A O 1
ATOM 673 N N . ARG A 1 86 ? 9.266 13.227 13.984 1 91.62 86 ARG A N 1
ATOM 674 C CA . ARG A 1 86 ? 9.484 11.867 13.5 1 91.62 86 ARG A CA 1
ATOM 675 C C . ARG A 1 86 ? 8.156 11.148 13.289 1 91.62 86 ARG A C 1
ATOM 677 O O . ARG A 1 86 ? 7.531 10.695 14.25 1 91.62 86 ARG A O 1
ATOM 684 N N . PHE A 1 87 ? 7.762 10.914 12.062 1 93.62 87 PHE A N 1
ATOM 685 C CA . PHE A 1 87 ? 6.418 10.438 11.75 1 93.62 87 PHE A CA 1
ATOM 686 C C . PHE A 1 87 ? 6.363 8.914 11.789 1 93.62 87 PHE A C 1
ATOM 688 O O . PHE A 1 87 ? 5.277 8.328 11.758 1 93.62 87 PHE A O 1
ATOM 695 N N . HIS A 1 88 ? 7.453 8.344 11.844 1 91.06 88 HIS A N 1
ATOM 696 C CA . HIS A 1 88 ? 7.508 6.887 11.844 1 91.06 88 HIS A CA 1
ATOM 697 C C . HIS A 1 88 ? 8.844 6.387 12.383 1 91.06 88 HIS A C 1
ATOM 699 O O . HIS A 1 88 ? 9.875 7.031 12.188 1 91.06 88 HIS A O 1
ATOM 705 N N . PRO A 1 89 ? 8.844 5.297 13.039 1 86.38 89 PRO A N 1
ATOM 706 C CA . PRO A 1 89 ? 10.117 4.762 13.523 1 86.38 89 PRO A CA 1
ATOM 707 C C . PRO A 1 89 ? 11.156 4.598 12.414 1 86.38 89 PRO A C 1
ATOM 709 O O . PRO A 1 89 ? 12.352 4.738 12.656 1 86.38 89 PRO A O 1
ATOM 712 N N . CYS A 1 90 ? 10.734 4.363 11.156 1 89.12 90 CYS A N 1
ATOM 713 C CA . CYS A 1 90 ? 11.641 4.152 10.031 1 89.12 90 CYS A CA 1
ATOM 714 C C . CYS A 1 90 ? 11.789 5.422 9.203 1 89.12 90 CYS A C 1
ATOM 716 O O . CYS A 1 90 ? 12.43 5.41 8.148 1 89.12 90 CYS A O 1
ATOM 718 N N . ILE A 1 91 ? 11.148 6.418 9.625 1 92.94 91 ILE A N 1
ATOM 719 C CA . ILE A 1 91 ? 11.281 7.719 8.984 1 92.94 91 ILE A CA 1
ATOM 720 C C . ILE A 1 91 ? 11.719 8.766 10.008 1 92.94 91 ILE A C 1
ATOM 722 O O . ILE A 1 91 ? 10.891 9.297 10.75 1 92.94 91 ILE A O 1
ATOM 726 N N . TYR A 1 92 ? 12.914 9.141 9.945 1 91 92 TYR A N 1
ATOM 727 C CA . TYR A 1 92 ? 13.523 9.969 10.984 1 91 92 TYR A CA 1
ATOM 728 C C . TYR A 1 92 ? 13.094 11.422 10.836 1 91 92 TYR A C 1
ATOM 730 O O . TYR A 1 92 ? 12.539 11.812 9.805 1 91 92 TYR A O 1
ATOM 738 N N . GLU A 1 93 ? 13.383 12.188 11.844 1 93.12 93 GLU A N 1
ATOM 739 C CA . GLU A 1 93 ? 12.961 13.578 11.875 1 93.12 93 GLU A CA 1
ATOM 740 C C . GLU A 1 93 ? 13.68 14.398 10.812 1 93.12 93 GLU A C 1
ATOM 742 O O . GLU A 1 93 ? 13.156 15.414 10.344 1 93.12 93 GLU A O 1
ATOM 747 N N . ASN A 1 94 ? 14.852 13.938 10.43 1 94.19 94 ASN A N 1
ATOM 748 C CA . ASN A 1 94 ? 15.578 14.664 9.391 1 94.19 94 ASN A CA 1
ATOM 749 C C . ASN A 1 94 ? 15.102 14.266 7.992 1 94.19 94 ASN A C 1
ATOM 751 O O . ASN A 1 94 ? 15.648 14.734 6.992 1 94.19 94 ASN A O 1
ATOM 755 N N . GLY A 1 95 ? 14.211 13.297 7.918 1 96.44 95 GLY A N 1
ATOM 756 C CA . GLY A 1 95 ? 13.617 12.891 6.648 1 96.44 95 GLY A CA 1
ATOM 757 C C . GLY A 1 95 ? 14.18 11.586 6.121 1 96.44 95 GLY A C 1
ATOM 758 O O . GLY A 1 95 ? 13.648 11.023 5.156 1 96.44 95 GLY A O 1
ATOM 759 N N . LYS A 1 96 ? 15.203 11.094 6.727 1 94.88 96 LYS A N 1
ATOM 760 C CA . LYS A 1 96 ? 15.82 9.852 6.273 1 94.88 96 LYS A CA 1
ATOM 761 C C . LYS A 1 96 ? 14.844 8.68 6.402 1 94.88 96 LYS A C 1
ATOM 763 O O . LYS A 1 96 ? 14.188 8.523 7.438 1 94.88 96 LYS A O 1
ATOM 768 N N . VAL A 1 97 ? 14.766 7.945 5.363 1 94.44 97 VAL A N 1
ATOM 769 C CA . VAL A 1 97 ? 13.914 6.758 5.355 1 94.44 97 VAL A CA 1
ATOM 770 C C . VAL A 1 97 ? 14.781 5.5 5.398 1 94.44 97 VAL A C 1
ATOM 772 O O . VAL A 1 97 ? 15.656 5.316 4.551 1 94.44 97 VAL A O 1
ATOM 775 N N . CYS A 1 98 ? 14.508 4.695 6.363 1 90.25 98 CYS A N 1
ATOM 776 C CA . CYS A 1 98 ? 15.273 3.463 6.504 1 90.25 98 CYS A CA 1
ATOM 777 C C . CYS A 1 98 ? 14.453 2.254 6.07 1 90.25 98 CYS A C 1
ATOM 779 O O . CYS A 1 98 ? 13.492 1.874 6.75 1 90.25 98 CYS A O 1
ATOM 781 N N . LEU A 1 99 ? 14.852 1.648 5.008 1 87.69 99 LEU A N 1
ATOM 782 C CA . LEU A 1 99 ? 14.227 0.456 4.445 1 87.69 99 LEU A CA 1
ATOM 783 C C . LEU A 1 99 ? 15.281 -0.492 3.879 1 87.69 99 LEU A C 1
ATOM 785 O O . LEU A 1 99 ? 16.25 -0.049 3.27 1 87.69 99 LEU A O 1
ATOM 789 N N . PRO A 1 100 ? 15.047 -1.738 4.039 1 85.06 100 PRO A N 1
ATOM 790 C CA . PRO A 1 100 ? 15.961 -2.674 3.381 1 85.06 100 PRO A CA 1
ATOM 791 C C . PRO A 1 100 ? 16.047 -2.445 1.873 1 85.06 100 PRO A C 1
ATOM 793 O O . PRO A 1 100 ? 17.141 -2.508 1.301 1 85.06 100 PRO A O 1
ATOM 796 N N . LEU A 1 101 ? 14.984 -2.174 1.276 1 87.75 101 LEU A N 1
ATOM 797 C CA . LEU A 1 101 ? 14.906 -1.922 -0.159 1 87.75 101 LEU A CA 1
ATOM 798 C C . LEU A 1 101 ? 15.812 -0.762 -0.556 1 87.75 101 LEU A C 1
ATOM 800 O O . LEU A 1 101 ? 16.266 -0.679 -1.703 1 87.75 101 LEU A O 1
ATOM 804 N N . LEU A 1 102 ? 16.078 0.08 0.348 1 93.44 102 LEU A N 1
ATOM 805 C CA . LEU A 1 102 ? 16.891 1.263 0.071 1 93.44 102 LEU A CA 1
ATOM 806 C C . LEU A 1 102 ? 18.328 1.067 0.553 1 93.44 102 LEU A C 1
ATOM 808 O O . LEU A 1 102 ? 19.156 1.974 0.436 1 93.44 102 LEU A O 1
ATOM 812 N N . GLY A 1 103 ? 18.594 -0.063 1.126 1 90.12 103 GLY A N 1
ATOM 813 C CA . GLY A 1 103 ? 19.938 -0.343 1.631 1 90.12 103 GLY A CA 1
ATOM 814 C C . GLY A 1 103 ? 20.234 0.363 2.938 1 90.12 103 GLY A C 1
ATOM 815 O O . GLY A 1 103 ? 21.406 0.492 3.324 1 90.12 103 GLY A O 1
ATOM 816 N N . THR A 1 104 ? 19.25 0.874 3.547 1 90 104 THR A N 1
ATOM 817 C CA . THR A 1 104 ? 19.453 1.632 4.777 1 90 104 THR A CA 1
ATOM 818 C C . THR A 1 104 ? 19 0.824 5.992 1 90 104 THR A C 1
ATOM 820 O O . THR A 1 104 ? 19 1.336 7.113 1 90 104 THR A O 1
ATOM 823 N N . ASP A 1 105 ? 18.562 -0.369 5.758 1 82.44 105 ASP A N 1
ATOM 824 C CA . ASP A 1 105 ? 18.234 -1.356 6.781 1 82.44 105 ASP A CA 1
ATOM 825 C C . ASP A 1 105 ? 18.656 -2.758 6.348 1 82.44 105 ASP A C 1
ATOM 827 O O . ASP A 1 105 ? 18.688 -3.062 5.152 1 82.44 105 ASP A O 1
ATOM 831 N N . MET A 1 106 ? 18.906 -3.613 7.23 1 71.44 106 MET A N 1
ATOM 832 C CA . MET A 1 106 ? 19.484 -4.906 6.891 1 71.44 106 MET A CA 1
ATOM 833 C C . MET A 1 106 ? 18.438 -6.012 6.949 1 71.44 106 MET A C 1
ATOM 835 O O . MET A 1 106 ? 18.656 -7.105 6.422 1 71.44 106 MET A O 1
ATOM 839 N N . VAL A 1 107 ? 17.438 -5.773 7.512 1 69.19 107 VAL A N 1
ATOM 840 C CA . VAL A 1 107 ? 16.469 -6.848 7.695 1 69.19 107 VAL A CA 1
ATOM 841 C C . VAL A 1 107 ? 15.359 -6.719 6.656 1 69.19 107 VAL A C 1
ATOM 843 O O . VAL A 1 107 ? 14.547 -5.793 6.715 1 69.19 107 VAL A O 1
ATOM 846 N N . GLY A 1 108 ? 15.352 -7.648 5.676 1 73 108 GLY A N 1
ATOM 847 C CA . GLY A 1 108 ? 14.297 -7.629 4.676 1 73 108 GLY A CA 1
ATOM 848 C C . GLY A 1 108 ? 14.82 -7.707 3.254 1 73 108 GLY A C 1
ATOM 849 O O . GLY A 1 108 ? 16.016 -7.922 3.039 1 73 108 GLY A O 1
ATOM 850 N N . PRO A 1 109 ? 13.852 -7.551 2.336 1 76.44 109 PRO A N 1
ATOM 851 C CA . PRO A 1 109 ? 14.242 -7.645 0.927 1 76.44 109 PRO A CA 1
ATOM 852 C C . PRO A 1 109 ? 15.102 -6.465 0.474 1 76.44 109 PRO A C 1
ATOM 854 O O . PRO A 1 109 ? 14.75 -5.309 0.729 1 76.44 109 PRO A O 1
ATOM 857 N N . THR A 1 110 ? 16.141 -6.809 -0.165 1 86.81 110 THR A N 1
ATOM 858 C CA . THR A 1 110 ? 17.047 -5.777 -0.651 1 86.81 110 THR A CA 1
ATOM 859 C C . THR A 1 110 ? 16.688 -5.371 -2.078 1 86.81 110 THR A C 1
ATOM 861 O O . THR A 1 110 ? 15.898 -6.043 -2.742 1 86.81 110 THR A O 1
ATOM 864 N N . TRP A 1 111 ? 17.25 -4.281 -2.48 1 90.5 111 TRP A N 1
ATOM 865 C CA . TRP A 1 111 ? 17.016 -3.75 -3.818 1 90.5 111 TRP A CA 1
ATOM 866 C C . TRP A 1 111 ? 17.594 -4.672 -4.887 1 90.5 111 TRP A C 1
ATOM 868 O O . TRP A 1 111 ? 18.703 -5.188 -4.734 1 90.5 111 TRP A O 1
ATOM 878 N N . THR A 1 112 ? 16.781 -4.961 -5.863 1 83.81 112 THR A N 1
ATOM 879 C CA . THR A 1 112 ? 17.219 -5.648 -7.074 1 83.81 112 THR A CA 1
ATOM 880 C C . THR A 1 112 ? 16.797 -4.875 -8.32 1 83.81 112 THR A C 1
ATOM 882 O O . THR A 1 112 ? 16.016 -3.928 -8.227 1 83.81 112 THR A O 1
ATOM 885 N N . GLN A 1 113 ? 17.312 -5.305 -9.453 1 82.62 113 GLN A N 1
ATOM 886 C CA . GLN A 1 113 ? 17.047 -4.609 -10.703 1 82.62 113 GLN A CA 1
ATOM 887 C C . GLN A 1 113 ? 15.57 -4.711 -11.086 1 82.62 113 GLN A C 1
ATOM 889 O O . GLN A 1 113 ? 15.102 -3.99 -11.969 1 82.62 113 GLN A O 1
ATOM 894 N N . HIS A 1 114 ? 14.859 -5.531 -10.352 1 76.81 114 HIS A N 1
ATOM 895 C CA . HIS A 1 114 ? 13.445 -5.703 -10.672 1 76.81 114 HIS A CA 1
ATOM 896 C C . HIS A 1 114 ? 12.57 -4.758 -9.859 1 76.81 114 HIS A C 1
ATOM 898 O O . HIS A 1 114 ? 11.375 -4.641 -10.117 1 76.81 114 HIS A O 1
ATOM 904 N N . HIS A 1 115 ? 13.219 -4.074 -8.938 1 83.94 115 HIS A N 1
ATOM 905 C CA . HIS A 1 115 ? 12.484 -3.086 -8.164 1 83.94 115 HIS A CA 1
ATOM 906 C C . HIS A 1 115 ? 12.344 -1.774 -8.93 1 83.94 115 HIS A C 1
ATOM 908 O O . HIS A 1 115 ? 13.148 -1.489 -9.82 1 83.94 115 HIS A O 1
ATOM 914 N N . SER A 1 116 ? 11.312 -1.011 -8.609 1 82.44 116 SER A N 1
ATOM 915 C CA . SER A 1 116 ? 11.031 0.277 -9.234 1 82.44 116 SER A CA 1
ATOM 916 C C . SER A 1 116 ? 10.719 1.343 -8.188 1 82.44 116 SER A C 1
ATOM 918 O O . SER A 1 116 ? 10.586 1.037 -7.004 1 82.44 116 SER A O 1
ATOM 920 N N . ILE A 1 117 ? 10.578 2.559 -8.672 1 85.75 117 ILE A N 1
ATOM 921 C CA . ILE A 1 117 ? 10.148 3.67 -7.832 1 85.75 117 ILE A CA 1
ATOM 922 C C . ILE A 1 117 ? 8.773 3.371 -7.246 1 85.75 117 ILE A C 1
ATOM 924 O O . ILE A 1 117 ? 8.5 3.693 -6.09 1 85.75 117 ILE A O 1
ATOM 928 N N . GLY A 1 118 ? 8.039 2.764 -8.031 1 82.62 118 GLY A N 1
ATOM 929 C CA . GLY A 1 118 ? 6.727 2.359 -7.559 1 82.62 118 GLY A CA 1
ATOM 930 C C . GLY A 1 118 ? 6.785 1.419 -6.367 1 82.62 118 GLY A C 1
ATOM 931 O O . GLY A 1 118 ? 5.996 1.543 -5.434 1 82.62 118 GLY A O 1
ATOM 932 N N . ASN A 1 119 ? 7.742 0.498 -6.414 1 81.38 119 ASN A N 1
ATOM 933 C CA . ASN A 1 119 ? 7.906 -0.411 -5.285 1 81.38 119 ASN A CA 1
ATOM 934 C C . ASN A 1 119 ? 8.258 0.343 -4.008 1 81.38 119 ASN A C 1
ATOM 936 O O . ASN A 1 119 ? 7.766 0.008 -2.928 1 81.38 119 ASN A O 1
ATOM 940 N N . VAL A 1 120 ? 9.094 1.336 -4.172 1 87.19 120 VAL A N 1
ATOM 941 C CA . VAL A 1 120 ? 9.523 2.133 -3.029 1 87.19 120 VAL A CA 1
ATOM 942 C C . VAL A 1 120 ? 8.328 2.891 -2.449 1 87.19 120 VAL A C 1
ATOM 944 O O . VAL A 1 120 ? 8.062 2.818 -1.248 1 87.19 120 VAL A O 1
ATOM 947 N N . VAL A 1 121 ? 7.586 3.486 -3.305 1 87.31 121 VAL A N 1
ATOM 948 C CA . VAL A 1 121 ? 6.445 4.301 -2.893 1 87.31 121 VAL A CA 1
ATOM 949 C C . VAL A 1 121 ? 5.375 3.412 -2.268 1 87.31 121 VAL A C 1
ATOM 951 O O . VAL A 1 121 ? 4.758 3.783 -1.267 1 87.31 121 VAL A O 1
ATOM 954 N N . CYS A 1 122 ? 5.215 2.318 -2.785 1 82.69 122 CYS A N 1
ATOM 955 C CA . CYS A 1 122 ? 4.25 1.365 -2.25 1 82.69 122 CYS A CA 1
ATOM 956 C C . CYS A 1 122 ? 4.648 0.912 -0.852 1 82.69 122 CYS A C 1
ATOM 958 O O . CYS A 1 122 ? 3.799 0.781 0.03 1 82.69 122 CYS A O 1
ATOM 960 N N . THR A 1 123 ? 5.922 0.631 -0.718 1 83.44 123 THR A N 1
ATOM 961 C CA . THR A 1 123 ? 6.41 0.199 0.587 1 83.44 123 THR A CA 1
ATOM 962 C C . THR A 1 123 ? 6.18 1.282 1.637 1 83.44 123 THR A C 1
ATOM 964 O O . THR A 1 123 ? 5.707 0.997 2.738 1 83.44 123 THR A O 1
ATOM 967 N N . ILE A 1 124 ? 6.477 2.447 1.295 1 89.31 124 ILE A N 1
ATOM 968 C CA . ILE A 1 124 ? 6.27 3.551 2.229 1 89.31 124 ILE A CA 1
ATOM 969 C C . ILE A 1 124 ? 4.777 3.699 2.525 1 89.31 124 ILE A C 1
ATOM 971 O O . ILE A 1 124 ? 4.387 3.916 3.674 1 89.31 124 ILE A O 1
ATOM 975 N N . ARG A 1 125 ? 3.986 3.627 1.505 1 86.5 125 ARG A N 1
ATOM 976 C CA . ARG A 1 125 ? 2.541 3.697 1.688 1 86.5 125 ARG A CA 1
ATOM 977 C C . ARG A 1 125 ? 2.061 2.633 2.67 1 86.5 125 ARG A C 1
ATOM 979 O O . ARG A 1 125 ? 1.185 2.895 3.498 1 86.5 125 ARG A O 1
ATOM 986 N N . CYS A 1 126 ? 2.572 1.488 2.525 1 83.5 126 CYS A N 1
ATOM 987 C CA . CYS A 1 126 ? 2.217 0.406 3.436 1 83.5 126 CYS A CA 1
ATOM 988 C C . CYS A 1 126 ? 2.592 0.755 4.871 1 83.5 126 CYS A C 1
ATOM 990 O O . CYS A 1 126 ? 1.845 0.455 5.805 1 83.5 126 CYS A O 1
ATOM 992 N N . MET A 1 127 ? 3.715 1.343 5.031 1 85.44 127 MET A N 1
ATOM 993 C CA . MET A 1 127 ? 4.152 1.753 6.363 1 85.44 127 MET A CA 1
ATOM 994 C C . MET A 1 127 ? 3.16 2.732 6.98 1 85.44 127 MET A C 1
ATOM 996 O O . MET A 1 127 ? 2.785 2.59 8.148 1 85.44 127 MET A O 1
ATOM 1000 N N . LEU A 1 128 ? 2.674 3.658 6.176 1 89.88 128 LEU A N 1
ATOM 1001 C CA . LEU A 1 128 ? 1.767 4.691 6.664 1 89.88 128 LEU A CA 1
ATOM 1002 C C . LEU A 1 128 ? 0.363 4.133 6.863 1 89.88 128 LEU A C 1
ATOM 1004 O O . LEU A 1 128 ? -0.479 4.77 7.5 1 89.88 128 LEU A O 1
ATOM 1008 N N . SER A 1 129 ? 0.103 2.984 6.344 1 83.88 129 SER A N 1
ATOM 1009 C CA . SER A 1 129 ? -1.222 2.381 6.441 1 83.88 129 SER A CA 1
ATOM 1010 C C . SER A 1 129 ? -1.377 1.597 7.742 1 83.88 129 SER A C 1
ATOM 1012 O O . SER A 1 129 ? -2.457 1.083 8.039 1 83.88 129 SER A O 1
ATOM 1014 N N . ASN A 1 130 ? -0.328 1.551 8.516 1 78.25 130 ASN A N 1
ATOM 1015 C CA . ASN A 1 130 ? -0.396 0.857 9.797 1 78.25 130 ASN A CA 1
ATOM 1016 C C . ASN A 1 130 ? -1.135 1.686 10.844 1 78.25 130 ASN A C 1
ATOM 1018 O O . ASN A 1 130 ? -0.86 2.875 11.008 1 78.25 130 ASN A O 1
ATOM 1022 N N . GLU A 1 131 ? -1.981 1.023 11.516 1 75.06 131 GLU A N 1
ATOM 1023 C CA . GLU A 1 131 ? -2.748 1.691 12.57 1 75.06 131 GLU A CA 1
ATOM 1024 C C . GLU A 1 131 ? -1.896 1.925 13.812 1 75.06 131 GLU A C 1
ATOM 1026 O O . GLU A 1 131 ? -2.188 2.816 14.609 1 75.06 131 GLU A O 1
ATOM 1031 N N . ASN A 1 132 ? -0.91 1.045 13.891 1 75.44 132 ASN A N 1
ATOM 1032 C CA . ASN A 1 132 ? 0.001 1.14 15.023 1 75.44 132 ASN A CA 1
ATOM 1033 C C . ASN A 1 132 ? 1.459 1.063 14.586 1 75.44 132 ASN A C 1
ATOM 1035 O O . ASN A 1 132 ? 2.107 0.027 14.742 1 75.44 132 ASN A O 1
ATOM 1039 N N . PRO A 1 133 ? 1.98 2.119 14.164 1 72 133 PRO A N 1
ATOM 1040 C CA . PRO A 1 133 ? 3.312 2.131 13.547 1 72 133 PRO A CA 1
ATOM 1041 C C . PRO A 1 133 ? 4.406 1.659 14.508 1 72 133 PRO A C 1
ATOM 1043 O O . PRO A 1 133 ? 5.438 1.149 14.062 1 72 133 PRO A O 1
ATOM 1046 N N . ILE A 1 134 ? 4.219 1.843 15.75 1 62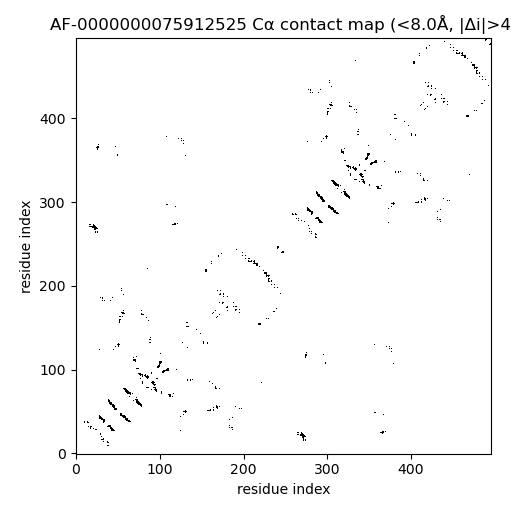.31 134 ILE A N 1
ATOM 1047 C CA . ILE A 1 134 ? 5.273 1.482 16.688 1 62.31 134 ILE A CA 1
ATOM 1048 C C . ILE A 1 134 ? 5.469 -0.032 16.688 1 62.31 134 ILE A C 1
ATOM 1050 O O . ILE A 1 134 ? 6.555 -0.525 17 1 62.31 134 ILE A O 1
ATOM 1054 N N . GLU A 1 135 ? 4.445 -0.757 16.453 1 59.97 135 GLU A N 1
ATOM 1055 C CA . GLU A 1 135 ? 4.535 -2.213 16.453 1 59.97 135 GLU A CA 1
ATOM 1056 C C . GLU A 1 135 ? 5.555 -2.701 15.422 1 59.97 135 GLU A C 1
ATOM 1058 O O . GLU A 1 135 ? 6.211 -3.725 15.625 1 59.97 135 GLU A O 1
ATOM 1063 N N . LYS A 1 136 ? 5.688 -2.139 14.406 1 50.47 136 LYS A N 1
ATOM 1064 C CA . LYS A 1 136 ? 6.516 -2.609 13.297 1 50.47 136 LYS A CA 1
ATOM 1065 C C . LYS A 1 136 ? 7.93 -2.035 13.391 1 50.47 136 LYS A C 1
ATOM 1067 O O . LYS A 1 136 ? 8.828 -2.455 12.656 1 50.47 136 LYS A O 1
ATOM 1072 N N . GLY A 1 137 ? 8.109 -1.073 14.125 1 42.47 137 GLY A N 1
ATOM 1073 C CA . GLY A 1 137 ? 9.453 -0.508 14.172 1 42.47 137 GLY A CA 1
ATOM 1074 C C . GLY A 1 137 ? 10.484 -1.473 14.711 1 42.47 137 GLY A C 1
ATOM 1075 O O . GLY A 1 137 ? 10.234 -2.17 15.703 1 42.47 137 GLY A O 1
ATOM 1076 N N . SER A 1 138 ? 11.234 -2.127 13.633 1 40.88 138 SER A N 1
ATOM 1077 C CA . SER A 1 138 ? 12.383 -2.979 13.93 1 40.88 138 SER A CA 1
ATOM 1078 C C . SER A 1 138 ? 13.07 -2.553 15.219 1 40.88 138 SER A C 1
ATOM 1080 O O . SER A 1 138 ? 13.609 -3.389 15.953 1 40.88 138 SER A O 1
ATOM 1082 N N . ALA A 1 139 ? 13.203 -1.35 15.305 1 33.44 139 ALA A N 1
ATOM 1083 C CA . ALA A 1 139 ? 14.125 -0.869 16.328 1 33.44 139 ALA A CA 1
ATOM 1084 C C . ALA A 1 139 ? 13.648 -1.261 17.734 1 33.44 139 ALA A C 1
ATOM 1086 O O . ALA A 1 139 ? 14.445 -1.312 18.672 1 33.44 139 ALA A O 1
ATOM 1087 N N . PHE A 1 140 ? 12.375 -1.253 17.797 1 33.66 140 PHE A N 1
ATOM 1088 C CA . PHE A 1 140 ? 12.18 -1.331 19.25 1 33.66 140 PHE A CA 1
ATOM 1089 C C . PHE A 1 140 ? 12.156 -2.781 19.719 1 33.66 140 PHE A C 1
ATOM 1091 O O . PHE A 1 140 ? 11.875 -3.061 20.875 1 33.66 140 PHE A O 1
ATOM 1098 N N . GLY A 1 141 ? 12.508 -3.672 18.828 1 33.22 141 GLY A N 1
ATOM 1099 C CA . GLY A 1 141 ? 12.859 -4.953 19.406 1 33.22 141 GLY A CA 1
ATOM 1100 C C . GLY A 1 141 ? 12.047 -5.289 20.641 1 33.22 141 GLY A C 1
ATOM 1101 O O . GLY A 1 141 ? 12.367 -6.23 21.375 1 33.22 141 GLY A O 1
ATOM 1102 N N . VAL A 1 142 ? 11.578 -4.273 21.328 1 31.17 142 VAL A N 1
ATOM 1103 C CA . VAL A 1 142 ? 11.094 -4.57 22.672 1 31.17 142 VAL A CA 1
ATOM 1104 C C . VAL A 1 142 ? 9.773 -5.328 22.594 1 31.17 142 VAL A C 1
ATOM 1106 O O . VAL A 1 142 ? 8.812 -4.852 21.984 1 31.17 142 VAL A O 1
ATOM 1109 N N . LEU A 1 143 ? 9.805 -6.578 22.531 1 34.72 143 LEU A N 1
ATOM 1110 C CA . LEU A 1 143 ? 8.625 -7.387 22.828 1 34.72 143 LEU A CA 1
ATOM 1111 C C . LEU A 1 143 ? 7.789 -6.75 23.938 1 34.72 143 LEU A C 1
ATOM 1113 O O . LEU A 1 143 ? 8.242 -6.637 25.078 1 34.72 143 LEU A O 1
ATOM 1117 N N . PRO A 1 144 ? 7.035 -5.758 23.719 1 34.59 144 PRO A N 1
ATOM 1118 C CA . PRO A 1 144 ? 6.348 -5.285 24.922 1 34.59 144 PRO A CA 1
ATOM 1119 C C . PRO A 1 144 ? 5.512 -6.379 25.594 1 34.59 144 PRO A C 1
ATOM 1121 O O . PRO A 1 144 ? 5.094 -7.332 24.938 1 34.59 144 PRO A O 1
ATOM 1124 N N . THR A 1 145 ? 5.676 -6.543 26.781 1 35.22 145 THR A N 1
ATOM 1125 C CA . THR A 1 145 ? 4.613 -7.148 27.578 1 35.22 145 THR A CA 1
ATOM 1126 C C . THR A 1 145 ? 3.25 -6.594 27.172 1 35.22 145 THR A C 1
ATOM 1128 O O . THR A 1 145 ? 3.139 -5.434 26.781 1 35.22 145 THR A O 1
ATOM 1131 N N . MET A 1 146 ? 2.254 -7.328 26.828 1 39.31 146 MET A N 1
ATOM 1132 C CA . MET A 1 146 ? 0.904 -7.086 26.328 1 39.31 146 MET A CA 1
ATOM 1133 C C . MET A 1 146 ? 0.4 -5.715 26.766 1 39.31 146 MET A C 1
ATOM 1135 O O . MET A 1 146 ? -0.173 -4.977 25.953 1 39.31 146 MET A O 1
ATOM 1139 N N . GLY A 1 147 ? 0.457 -5.43 28.062 1 39.81 147 GLY A N 1
ATOM 1140 C CA . GLY A 1 147 ? -0.119 -4.246 28.672 1 39.81 147 GLY A CA 1
ATOM 1141 C C . GLY A 1 147 ? 0.597 -2.965 28.281 1 39.81 147 GLY A C 1
ATOM 1142 O O . GLY A 1 147 ? -0.043 -1.944 28.016 1 39.81 147 GLY A O 1
ATOM 1143 N N . THR A 1 148 ? 1.838 -2.988 28.266 1 41.84 148 THR A N 1
ATOM 1144 C CA . THR A 1 148 ? 2.664 -1.806 28.047 1 41.84 148 THR A CA 1
ATOM 1145 C C . THR A 1 148 ? 2.674 -1.405 26.578 1 41.84 148 THR A C 1
ATOM 1147 O O . THR A 1 148 ? 2.711 -0.216 26.25 1 41.84 148 THR A O 1
ATOM 1150 N N . TRP A 1 149 ? 2.404 -2.283 25.719 1 47.44 149 TRP A N 1
ATOM 1151 C CA . TRP A 1 149 ? 2.43 -2.016 24.281 1 47.44 149 TRP A CA 1
ATOM 115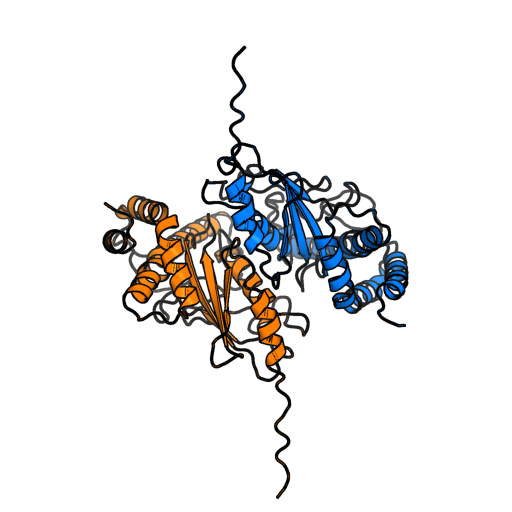2 C C . TRP A 1 149 ? 1.173 -1.27 23.844 1 47.44 149 TRP A C 1
ATOM 1154 O O . TRP A 1 149 ? 1.247 -0.317 23.062 1 47.44 149 TRP A O 1
ATOM 1164 N N . LEU A 1 150 ? 0.14 -1.705 24.516 1 53.94 150 LEU A N 1
ATOM 1165 C CA . LEU A 1 150 ? -1.114 -1.05 24.156 1 53.94 150 LEU A CA 1
ATOM 1166 C C . LEU A 1 150 ? -1.084 0.426 24.547 1 53.94 150 LEU A C 1
ATOM 1168 O O . LEU A 1 150 ? -1.521 1.281 23.766 1 53.94 150 LEU A O 1
ATOM 1172 N N . SER A 1 151 ? -0.444 0.67 25.672 1 55.47 151 SER A N 1
ATOM 1173 C CA . SER A 1 151 ? -0.406 2.055 26.125 1 55.47 151 SER A CA 1
ATOM 1174 C C . SER A 1 151 ? 0.553 2.891 25.281 1 55.47 151 SER A C 1
ATOM 1176 O O . SER A 1 151 ? 0.244 4.027 24.922 1 55.47 151 SER A O 1
ATOM 1178 N N . SER A 1 152 ? 1.636 2.32 24.984 1 55.09 152 SER A N 1
ATOM 1179 C CA . SER A 1 152 ? 2.633 3.035 24.203 1 55.09 152 SER A CA 1
ATOM 1180 C C . SER A 1 152 ? 2.125 3.309 22.781 1 55.09 152 SER A C 1
ATOM 1182 O O . SER A 1 152 ? 2.354 4.387 22.234 1 55.09 152 SER A O 1
ATOM 1184 N N . ASP A 1 153 ? 1.338 2.383 22.406 1 62.62 153 ASP A N 1
ATOM 1185 C CA . ASP A 1 153 ? 0.786 2.525 21.062 1 62.62 153 ASP A CA 1
ATOM 1186 C C . ASP A 1 153 ? -0.222 3.672 21 1 62.62 153 ASP A C 1
ATOM 1188 O O . ASP A 1 153 ? -0.198 4.477 20.062 1 62.62 153 ASP A O 1
ATOM 1192 N N . ILE A 1 154 ? -0.891 3.725 22.094 1 71.25 154 ILE A N 1
ATOM 1193 C CA . ILE A 1 154 ? -1.928 4.75 22.141 1 71.25 154 ILE A CA 1
ATOM 1194 C C . ILE A 1 154 ? -1.284 6.129 22.25 1 71.25 154 ILE A C 1
ATOM 1196 O O . ILE A 1 154 ? -1.669 7.059 21.531 1 71.25 154 ILE A O 1
ATOM 1200 N N . CYS A 1 155 ? -0.245 6.207 23.078 1 78.19 155 CYS A N 1
ATOM 1201 C CA . CYS A 1 155 ? 0.415 7.492 23.281 1 78.19 155 CYS A CA 1
ATOM 1202 C C . CYS A 1 155 ? 1.113 7.945 22 1 78.19 155 CYS A C 1
ATOM 1204 O O . CYS A 1 155 ? 1.01 9.109 21.609 1 78.19 155 CYS A O 1
ATOM 1206 N N . TYR A 1 156 ? 1.749 7.066 21.422 1 83.31 156 TYR A N 1
ATOM 1207 C CA . TYR A 1 156 ? 2.455 7.398 20.203 1 83.31 156 TYR A CA 1
ATOM 1208 C C . TYR A 1 156 ? 1.48 7.824 19.109 1 83.31 156 TYR A C 1
ATOM 1210 O O . TYR A 1 156 ? 1.714 8.812 18.406 1 83.31 156 TYR A O 1
ATOM 1218 N N . ASN A 1 157 ? 0.442 7.164 19.016 1 89.12 157 ASN A N 1
ATOM 1219 C CA . ASN A 1 157 ? -0.569 7.484 18.016 1 89.12 157 ASN A CA 1
ATOM 1220 C C . ASN A 1 157 ? -1.186 8.859 18.25 1 89.12 157 ASN A C 1
ATOM 1222 O O . ASN A 1 157 ? -1.507 9.578 17.312 1 89.12 157 ASN A O 1
ATOM 1226 N N . THR A 1 158 ? -1.331 9.172 19.5 1 90.62 158 THR A N 1
ATOM 1227 C CA . THR A 1 158 ? -1.893 10.477 19.844 1 90.62 158 THR A CA 1
ATOM 1228 C C . THR A 1 158 ? -0.962 11.602 19.406 1 90.62 158 THR A C 1
ATOM 1230 O O . THR A 1 158 ? -1.417 12.625 18.891 1 90.62 158 THR A O 1
ATOM 1233 N N . VAL A 1 159 ? 0.248 11.391 19.641 1 92.38 159 VAL A N 1
ATOM 1234 C CA . VAL A 1 159 ? 1.236 12.383 19.219 1 92.38 159 VAL A CA 1
ATOM 1235 C C . VAL A 1 159 ? 1.244 12.492 17.703 1 92.38 159 VAL A C 1
ATOM 1237 O O . VAL A 1 159 ? 1.244 13.594 17.156 1 92.38 159 VAL A O 1
ATOM 1240 N N . LEU A 1 160 ? 1.235 11.359 17.031 1 93.88 160 LEU A N 1
ATOM 1241 C CA . LEU A 1 160 ? 1.281 11.344 15.57 1 93.88 160 LEU A CA 1
ATOM 1242 C C . LEU A 1 160 ? 0.072 12.062 14.984 1 93.88 160 LEU A C 1
ATOM 1244 O O . LEU A 1 160 ? 0.198 12.789 13.992 1 93.88 160 LEU A O 1
ATOM 1248 N N . ARG A 1 161 ? -1.04 11.883 15.57 1 95 161 ARG A N 1
ATOM 1249 C CA . ARG A 1 161 ? -2.252 12.539 15.086 1 95 161 ARG A CA 1
ATOM 1250 C C . ARG A 1 161 ? -2.141 14.055 15.211 1 95 161 ARG A C 1
ATOM 1252 O O . ARG A 1 161 ? -2.498 14.789 14.289 1 95 161 ARG A O 1
ATOM 1259 N N . HIS A 1 162 ? -1.658 14.461 16.344 1 96.69 162 HIS A N 1
ATOM 1260 C CA . HIS A 1 162 ? -1.437 15.883 16.562 1 96.69 162 HIS A CA 1
ATOM 1261 C C . HIS A 1 162 ? -0.469 16.453 15.523 1 96.69 162 HIS A C 1
ATOM 1263 O O . HIS A 1 162 ? -0.764 17.453 14.875 1 96.69 162 HIS A O 1
ATOM 1269 N N . GLU A 1 163 ? 0.64 15.797 15.367 1 96.5 163 GLU A N 1
ATOM 1270 C CA . GLU A 1 163 ? 1.682 16.297 14.477 1 96.5 163 GLU A CA 1
ATOM 1271 C C . GLU A 1 163 ? 1.249 16.203 13.016 1 96.5 163 GLU A C 1
ATOM 1273 O O . GLU A 1 163 ? 1.64 17.031 12.195 1 96.5 163 GLU A O 1
ATOM 1278 N N . THR A 1 164 ? 0.426 15.172 12.688 1 97.81 164 THR A N 1
ATOM 1279 C CA . THR A 1 164 ? -0.113 15.078 11.336 1 97.81 164 THR A CA 1
ATOM 1280 C C . THR A 1 164 ? -0.944 16.312 11 1 97.81 164 THR A C 1
ATOM 1282 O O . THR A 1 164 ? -0.734 16.953 9.961 1 97.81 164 THR A O 1
ATOM 1285 N N . ILE A 1 165 ? -1.831 16.719 11.891 1 98.25 165 ILE A N 1
ATOM 1286 C CA . ILE A 1 165 ? -2.672 17.891 11.633 1 98.25 165 ILE A CA 1
ATOM 1287 C C . ILE A 1 165 ? -1.814 19.156 11.609 1 98.25 165 ILE A C 1
ATOM 1289 O O . ILE A 1 165 ? -1.98 20.016 10.742 1 98.25 165 ILE A O 1
ATOM 1293 N N . ARG A 1 166 ? -0.872 19.234 12.469 1 98.12 166 ARG A N 1
ATOM 1294 C CA . ARG A 1 166 ? -0.064 20.453 12.594 1 98.12 166 ARG A CA 1
ATOM 1295 C C . ARG A 1 166 ? 0.853 20.625 11.391 1 98.12 166 ARG A C 1
ATOM 1297 O O . ARG A 1 166 ? 0.883 21.688 10.773 1 98.12 166 ARG A O 1
ATOM 1304 N N . VAL A 1 167 ? 1.539 19.578 11.062 1 98.19 167 VAL A N 1
ATOM 1305 C CA . VAL A 1 167 ? 2.633 19.703 10.109 1 98.19 167 VAL A CA 1
ATOM 1306 C C . VAL A 1 167 ? 2.172 19.234 8.727 1 98.19 167 VAL A C 1
ATOM 1308 O 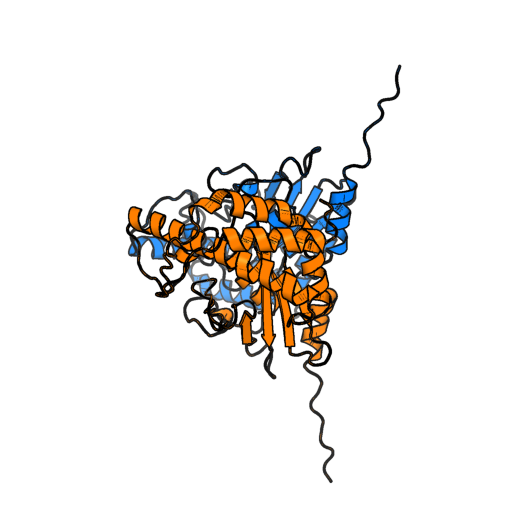O . VAL A 1 167 ? 2.312 19.969 7.742 1 98.19 167 VAL A O 1
ATOM 1311 N N . ALA A 1 168 ? 1.565 18.062 8.648 1 98.56 168 ALA A N 1
ATOM 1312 C CA . ALA A 1 168 ? 1.256 17.438 7.367 1 98.56 168 ALA A CA 1
ATOM 1313 C C . ALA A 1 168 ? -0.052 17.984 6.797 1 98.56 168 ALA A C 1
ATOM 1315 O O . ALA A 1 168 ? -0.417 17.672 5.66 1 98.56 168 ALA A O 1
ATOM 1316 N N . VAL A 1 169 ? -0.789 18.781 7.562 1 98.31 169 VAL A N 1
ATOM 1317 C CA . VAL A 1 169 ? -2.016 19.375 7.051 1 98.31 169 VAL A CA 1
ATOM 1318 C C . VAL A 1 169 ? -1.898 20.906 7.078 1 98.31 169 VAL A C 1
ATOM 1320 O O . VAL A 1 169 ? -1.751 21.531 6.031 1 98.31 169 VAL A O 1
ATOM 1323 N N . CYS A 1 170 ? -1.864 21.5 8.273 1 98.12 170 CYS A N 1
ATOM 1324 C CA . CYS A 1 170 ? -1.885 22.953 8.383 1 98.12 170 CYS A CA 1
ATOM 1325 C C . CYS A 1 170 ? -0.663 23.562 7.715 1 98.12 170 CYS A C 1
ATOM 1327 O O . CYS A 1 170 ? -0.795 24.406 6.824 1 98.12 170 CYS A O 1
ATOM 1329 N N . ASP A 1 171 ? 0.533 23.125 8.148 1 97.94 171 ASP A N 1
ATOM 1330 C CA . ASP A 1 171 ? 1.742 23.688 7.547 1 97.94 171 ASP A CA 1
ATOM 1331 C C . ASP A 1 171 ? 1.746 23.469 6.035 1 97.94 171 ASP A C 1
ATOM 1333 O O . ASP A 1 171 ? 2.104 24.375 5.277 1 97.94 171 ASP A O 1
ATOM 1337 N N . ALA A 1 172 ? 1.394 22.281 5.617 1 97.75 172 ALA A N 1
ATOM 1338 C CA . ALA A 1 172 ? 1.423 21.938 4.199 1 97.75 172 ALA A CA 1
ATOM 1339 C C . ALA A 1 172 ? 0.492 22.844 3.398 1 97.75 172 ALA A C 1
ATOM 1341 O O . ALA A 1 172 ? 0.884 23.391 2.363 1 97.75 172 ALA A O 1
ATOM 1342 N N . VAL A 1 173 ? -0.714 23.031 3.838 1 97.06 173 VAL A N 1
ATOM 1343 C CA . VAL A 1 173 ? -1.702 23.844 3.133 1 97.06 173 VAL A CA 1
ATOM 1344 C C . VAL A 1 173 ? -1.287 25.312 3.17 1 97.06 173 VAL A C 1
ATOM 1346 O O . VAL A 1 173 ? -1.337 26.016 2.148 1 97.06 173 VAL A O 1
ATOM 1349 N N . GLU A 1 174 ? -0.88 25.797 4.285 1 96.88 174 GLU A N 1
ATOM 1350 C CA . GLU A 1 174 ? -0.419 27.188 4.418 1 96.88 174 GLU A CA 1
ATOM 1351 C C . GLU A 1 174 ? 0.756 27.469 3.486 1 96.88 174 GLU A C 1
ATOM 1353 O O . GLU A 1 174 ? 0.802 28.5 2.834 1 96.88 174 GLU A O 1
ATOM 1358 N N . ASP A 1 175 ? 1.665 26.5 3.434 1 96.44 175 ASP A N 1
ATOM 1359 C CA . ASP A 1 175 ? 2.811 26.656 2.543 1 96.44 175 ASP A CA 1
ATOM 1360 C C . ASP A 1 175 ? 2.365 26.75 1.085 1 96.44 175 ASP A C 1
ATOM 1362 O O . ASP A 1 175 ? 2.941 27.5 0.3 1 96.44 175 ASP A O 1
ATOM 1366 N N . CYS A 1 176 ? 1.43 25.953 0.751 1 94.88 176 CYS A N 1
ATOM 1367 C CA . CYS A 1 176 ? 0.903 26.016 -0.608 1 94.88 176 CYS A CA 1
ATOM 1368 C C . CYS A 1 176 ? 0.274 27.375 -0.897 1 94.88 176 CYS A C 1
ATOM 1370 O O . CYS A 1 176 ? 0.503 27.953 -1.959 1 94.88 176 CYS A O 1
ATOM 1372 N N . LEU A 1 177 ? -0.474 27.906 0.01 1 93.56 177 LEU A N 1
ATOM 1373 C CA . LEU A 1 177 ? -1.195 29.156 -0.167 1 93.56 177 LEU A CA 1
ATOM 1374 C C . LEU A 1 177 ? -0.231 30.344 -0.201 1 93.56 177 LEU A C 1
ATOM 1376 O O . LEU A 1 177 ? -0.456 31.312 -0.928 1 93.56 177 LEU A O 1
ATOM 1380 N N . HIS A 1 178 ? 0.848 30.266 0.517 1 93.88 178 HIS A N 1
ATOM 1381 C CA . HIS A 1 178 ? 1.787 31.375 0.62 1 93.88 178 HIS A CA 1
ATOM 1382 C C . HIS A 1 178 ? 2.936 31.219 -0.371 1 93.88 178 HIS A C 1
ATOM 1384 O O . HIS A 1 178 ? 3.885 32 -0.356 1 93.88 178 HIS A O 1
ATOM 1390 N N . GLY A 1 179 ? 2.963 30.188 -1.17 1 92 179 GLY A N 1
ATOM 1391 C CA . GLY A 1 179 ? 3.984 29.984 -2.188 1 92 179 GLY A CA 1
ATOM 1392 C C . GLY A 1 179 ? 5.305 29.5 -1.622 1 92 179 GLY A C 1
ATOM 1393 O O . GLY A 1 179 ? 6.363 29.734 -2.209 1 92 179 GLY A O 1
ATOM 1394 N N . ARG A 1 180 ? 5.324 28.906 -0.512 1 93.5 180 ARG A N 1
ATOM 1395 C CA . ARG A 1 180 ? 6.543 28.453 0.157 1 93.5 180 ARG A CA 1
ATOM 1396 C C . ARG A 1 180 ? 6.691 26.938 0.069 1 93.5 180 ARG A C 1
ATOM 1398 O O . ARG A 1 180 ? 7.645 26.375 0.606 1 93.5 180 ARG A O 1
ATOM 1405 N N . SER A 1 181 ? 5.809 26.234 -0.57 1 94.5 181 SER A N 1
ATOM 1406 C CA . SER A 1 181 ? 5.82 24.781 -0.614 1 94.5 181 SER A CA 1
ATOM 1407 C C . SER A 1 181 ? 6.938 24.266 -1.512 1 94.5 181 SER A C 1
ATOM 1409 O O . SER A 1 181 ? 7.184 24.812 -2.586 1 94.5 181 SER A O 1
ATOM 1411 N N . ALA A 1 182 ? 7.582 23.25 -1.026 1 92.31 182 ALA A N 1
ATOM 1412 C CA . ALA A 1 182 ? 8.617 22.594 -1.812 1 92.31 182 ALA A CA 1
ATOM 1413 C C . ALA A 1 182 ? 8.016 21.656 -2.854 1 92.31 182 ALA A C 1
ATOM 1415 O O . ALA A 1 182 ? 8.719 21.141 -3.719 1 92.31 182 ALA A O 1
ATOM 1416 N N . CYS A 1 183 ? 6.719 21.453 -2.818 1 92.81 183 CYS A N 1
ATOM 1417 C CA . CYS A 1 183 ? 6.039 20.562 -3.756 1 92.81 183 CYS A CA 1
ATOM 1418 C C . CYS A 1 183 ? 5.941 21.203 -5.137 1 92.81 183 CYS A C 1
ATOM 1420 O O . CYS A 1 183 ? 5.727 22.422 -5.25 1 92.81 183 CYS A O 1
ATOM 1422 N N . PRO A 1 184 ? 6.113 20.391 -6.195 1 92.62 184 PRO A N 1
ATOM 1423 C CA . PRO A 1 184 ? 5.785 20.906 -7.527 1 92.62 184 PRO A CA 1
ATOM 1424 C C . PRO A 1 184 ? 4.328 21.344 -7.648 1 92.62 184 PRO A C 1
ATOM 1426 O O . PRO A 1 184 ? 3.492 20.953 -6.832 1 92.62 184 PRO A O 1
ATOM 1429 N N . ASN A 1 185 ? 4.012 22.094 -8.664 1 91.88 185 ASN A N 1
ATOM 1430 C CA . ASN A 1 185 ? 2.695 22.703 -8.844 1 91.88 185 ASN A CA 1
ATOM 1431 C C . ASN A 1 185 ? 1.599 21.641 -8.906 1 91.88 185 ASN A C 1
ATOM 1433 O O . ASN A 1 185 ? 0.525 21.812 -8.328 1 91.88 185 ASN A O 1
ATOM 1437 N N . CYS A 1 186 ? 1.896 20.594 -9.609 1 90.19 186 CYS A N 1
ATOM 1438 C CA . CYS A 1 186 ? 0.893 19.547 -9.766 1 90.19 186 CYS A CA 1
ATOM 1439 C C . CYS A 1 186 ? 0.523 18.938 -8.422 1 90.19 186 CYS A C 1
ATOM 1441 O O . CYS A 1 186 ? -0.644 18.641 -8.172 1 90.19 186 CYS A O 1
ATOM 1443 N N . LEU A 1 187 ? 1.449 18.797 -7.535 1 93.06 187 LEU A N 1
ATOM 1444 C CA . LEU A 1 187 ? 1.187 18.203 -6.227 1 93.06 187 LEU A CA 1
ATOM 1445 C C . LEU A 1 187 ? 0.547 19.219 -5.285 1 93.06 187 LEU A C 1
ATOM 1447 O O . LEU A 1 187 ? -0.274 18.859 -4.441 1 93.06 187 LEU A O 1
ATOM 1451 N N . ARG A 1 188 ? 0.893 20.5 -5.457 1 95.38 188 ARG A N 1
ATOM 1452 C CA . ARG A 1 188 ? 0.238 21.547 -4.691 1 95.38 188 ARG A CA 1
ATOM 1453 C C . ARG A 1 188 ? -1.262 21.578 -4.965 1 95.38 188 ARG A C 1
ATOM 1455 O O . ARG A 1 188 ? -2.064 21.734 -4.043 1 95.38 188 ARG A O 1
ATOM 1462 N N . LYS A 1 189 ? -1.574 21.359 -6.18 1 91.75 189 LYS A N 1
ATOM 1463 C CA . LYS A 1 189 ? -2.982 21.328 -6.559 1 91.75 189 LYS A CA 1
ATOM 1464 C C . LYS A 1 189 ? -3.707 20.172 -5.883 1 91.75 189 LYS A C 1
ATOM 1466 O O . LYS A 1 189 ? -4.859 20.297 -5.473 1 91.75 189 LYS A O 1
ATOM 1471 N N . VAL A 1 190 ? -3.002 19.109 -5.797 1 89.44 190 VAL A N 1
ATOM 1472 C CA . VAL A 1 190 ? -3.58 17.938 -5.141 1 89.44 190 VAL A CA 1
ATOM 1473 C C . VAL A 1 190 ? -3.869 18.266 -3.674 1 89.44 190 VAL A C 1
ATOM 1475 O O . VAL A 1 190 ? -4.961 17.984 -3.174 1 89.44 190 VAL A O 1
ATOM 1478 N N . ILE A 1 191 ? -2.973 18.906 -3.006 1 94.12 191 ILE A N 1
ATOM 1479 C CA . ILE A 1 191 ? -3.121 19.266 -1.599 1 94.12 191 ILE A CA 1
ATOM 1480 C C . ILE A 1 191 ? -4.336 20.172 -1.419 1 94.12 191 ILE A C 1
ATOM 1482 O O . ILE A 1 191 ? -5.188 19.906 -0.565 1 94.12 191 ILE A O 1
ATOM 1486 N N . LEU A 1 192 ? -4.43 21.109 -2.289 1 93.06 192 LEU A N 1
ATOM 1487 C CA . LEU A 1 192 ? -5.48 22.109 -2.16 1 93.06 192 LEU A CA 1
ATOM 1488 C C . LEU A 1 192 ? -6.836 21.531 -2.551 1 93.06 192 LEU A C 1
ATOM 1490 O O . LEU A 1 192 ? -7.875 21.969 -2.057 1 93.06 192 LEU A O 1
ATOM 1494 N N . GLU A 1 193 ? -6.824 20.531 -3.332 1 88.62 193 GLU A N 1
ATOM 1495 C CA . GLU A 1 193 ? -8.07 19.875 -3.734 1 88.62 193 GLU A CA 1
ATOM 1496 C C . GLU A 1 193 ? -8.547 18.906 -2.666 1 88.62 193 GLU A C 1
ATOM 1498 O O . GLU A 1 193 ? -9.758 18.75 -2.461 1 88.62 193 GLU A O 1
ATOM 1503 N N . TYR A 1 194 ? -7.672 18.328 -1.98 1 88 194 TYR A N 1
ATOM 1504 C CA . TYR A 1 194 ? -8.031 17.281 -1.043 1 88 194 TYR A CA 1
ATOM 1505 C C . TYR A 1 194 ? -8.32 17.844 0.34 1 88 194 TYR A C 1
ATOM 1507 O O . TYR A 1 194 ? -9.125 17.297 1.092 1 88 194 TYR A O 1
ATOM 1515 N N . PHE A 1 195 ? -7.73 18.969 0.692 1 93.62 195 PHE A N 1
ATOM 1516 C CA . PHE A 1 195 ? -7.848 19.547 2.021 1 93.62 195 PHE A CA 1
ATOM 1517 C C . PHE A 1 195 ? -9.312 19.75 2.395 1 93.62 195 PHE A C 1
ATOM 1519 O O . PHE A 1 195 ? -9.766 19.297 3.445 1 93.62 195 PHE A O 1
ATOM 1526 N N . PRO A 1 196 ? -10.109 20.297 1.496 1 92 196 PRO A N 1
ATOM 1527 C CA . PRO A 1 196 ? -11.508 20.516 1.872 1 92 196 PRO A CA 1
ATOM 1528 C C . PRO A 1 196 ? -12.266 19.219 2.119 1 92 196 PRO A C 1
ATOM 1530 O O . PRO A 1 196 ? -13.211 19.188 2.916 1 92 196 PRO A O 1
ATOM 1533 N N . GLN A 1 197 ? -11.836 18.203 1.487 1 84.62 197 GLN A N 1
ATOM 1534 C CA . GLN A 1 197 ? -12.539 16.938 1.591 1 84.62 197 GLN A CA 1
ATOM 1535 C C . GLN A 1 197 ? -12.383 16.328 2.98 1 84.62 197 GLN A C 1
ATOM 1537 O O . GLN A 1 197 ? -13.25 15.586 3.447 1 84.62 197 GLN A O 1
ATOM 1542 N N . PHE A 1 198 ? -11.305 16.734 3.678 1 89.88 198 PHE A N 1
ATOM 1543 C CA . PHE A 1 198 ? -11.031 16.141 4.98 1 89.88 198 PHE A CA 1
ATOM 1544 C C . PHE A 1 198 ? -11.203 17.172 6.094 1 89.88 198 PHE A C 1
ATOM 1546 O O . PHE A 1 198 ? -10.93 16.891 7.262 1 89.88 198 PHE A O 1
ATOM 1553 N N . TYR A 1 199 ? -11.672 18.312 5.773 1 93.31 199 TYR A N 1
ATOM 1554 C CA . TYR A 1 199 ? -11.695 19.406 6.742 1 93.31 199 TYR A CA 1
ATOM 1555 C C . TYR A 1 199 ? -12.531 19.031 7.957 1 93.31 199 TYR A C 1
ATOM 1557 O O . TYR A 1 199 ? -12.109 19.25 9.102 1 93.31 199 TYR A O 1
ATOM 1565 N N . CYS A 1 200 ? -13.719 18.484 7.68 1 90.69 200 CYS A N 1
ATOM 1566 C CA . CYS A 1 200 ? -14.617 18.156 8.781 1 90.69 200 CYS A CA 1
ATOM 1567 C C . CYS A 1 200 ? -13.969 17.141 9.727 1 90.69 200 CYS A C 1
ATOM 1569 O O . CYS A 1 200 ? -14.141 17.234 10.945 1 90.69 200 CYS A O 1
ATOM 1571 N N . GLN A 1 201 ? -13.242 16.281 9.195 1 91.25 201 GLN A N 1
ATOM 1572 C CA . GLN A 1 201 ? -12.562 15.281 10.008 1 91.25 201 GLN A CA 1
ATOM 1573 C C . GLN A 1 201 ? -11.453 15.914 10.852 1 91.25 201 GLN A C 1
ATOM 1575 O O . GLN A 1 201 ? -11.297 15.586 12.023 1 91.25 201 GLN A O 1
ATOM 1580 N N . TYR A 1 202 ? -10.664 16.844 10.227 1 95.88 202 TYR A N 1
ATOM 1581 C CA . TYR A 1 202 ? -9.641 17.547 10.984 1 95.88 202 TYR A CA 1
ATOM 1582 C C . TYR A 1 202 ? -10.25 18.266 12.18 1 95.88 202 TYR A C 1
ATOM 1584 O O . TYR A 1 202 ? -9.766 18.141 13.305 1 95.88 202 TYR A O 1
ATOM 1592 N N . GLU A 1 203 ? -11.289 18.969 11.875 1 95.75 203 GLU A N 1
ATOM 1593 C CA . GLU A 1 203 ? -11.938 19.781 12.891 1 95.75 203 GLU A CA 1
ATOM 1594 C C . GLU A 1 203 ? -12.477 18.938 14.031 1 95.75 203 GLU A C 1
ATOM 1596 O O . GLU A 1 203 ? -12.32 19.281 15.203 1 95.75 203 GLU A O 1
ATOM 1601 N N . LYS A 1 204 ? -13.055 17.859 13.656 1 95.06 204 LYS A N 1
ATOM 1602 C CA . LYS A 1 204 ? -13.609 16.953 14.664 1 95.06 204 LYS A CA 1
ATOM 1603 C C . LYS A 1 204 ? -12.516 16.406 15.578 1 95.06 204 LYS A C 1
ATOM 1605 O O . LYS A 1 204 ? -12.68 16.406 16.797 1 95.06 204 LYS A O 1
ATOM 1610 N N . VAL A 1 205 ? -11.461 15.977 15.039 1 95.56 205 VAL A N 1
ATOM 1611 C CA . VAL A 1 205 ? -10.352 15.422 15.797 1 95.56 205 VAL A CA 1
ATOM 1612 C C . VAL A 1 205 ? -9.805 16.469 16.766 1 95.56 205 VAL A C 1
ATOM 1614 O O . VAL A 1 205 ? -9.547 16.172 17.938 1 95.56 205 VAL A O 1
ATOM 1617 N N . VAL A 1 206 ? -9.641 17.672 16.312 1 97.75 206 VAL A N 1
ATOM 1618 C CA . VAL A 1 206 ? -9.078 18.75 17.125 1 97.75 206 VAL A CA 1
ATOM 1619 C C . VAL A 1 206 ? -10.062 19.125 18.219 1 97.75 206 VAL A C 1
ATOM 1621 O O . VAL A 1 206 ? -9.68 19.281 19.375 1 97.75 206 VAL A O 1
ATOM 1624 N N . GLN A 1 207 ? -11.312 19.234 17.859 1 97.31 207 GLN A N 1
ATOM 1625 C CA . GLN A 1 207 ? -12.328 19.625 18.828 1 97.31 207 GLN A CA 1
ATOM 1626 C C . GLN A 1 207 ? -12.438 18.609 19.953 1 97.31 207 GLN A C 1
ATOM 1628 O O . GLN A 1 207 ? -12.578 18.984 21.125 1 97.31 207 GLN A O 1
ATOM 1633 N N . GLU A 1 208 ? -12.328 17.391 19.625 1 96.5 208 GLU A N 1
ATOM 1634 C CA . GLU A 1 208 ? -12.453 16.328 20.609 1 96.5 208 GLU A CA 1
ATOM 1635 C C . GLU A 1 208 ? -11.25 16.297 21.547 1 96.5 208 GLU A C 1
ATOM 1637 O O . GLU A 1 208 ? -11.32 15.719 22.641 1 96.5 208 GLU A O 1
ATOM 1642 N N . ARG A 1 209 ? -10.188 16.938 21.188 1 96.69 209 ARG A N 1
ATOM 1643 C CA . ARG A 1 209 ? -8.961 16.828 21.969 1 96.69 209 ARG A CA 1
ATOM 1644 C C . ARG A 1 209 ? -8.531 18.172 22.516 1 96.69 209 ARG A C 1
ATOM 1646 O O . ARG A 1 209 ? -7.391 18.344 22.953 1 96.69 209 ARG A O 1
ATOM 1653 N N . LEU A 1 210 ? -9.414 19.125 22.562 1 97 210 LEU A N 1
ATOM 1654 C CA . LEU A 1 210 ? -9.148 20.469 23.062 1 97 210 LEU A CA 1
ATOM 1655 C C . LEU A 1 210 ? -8.703 20.422 24.516 1 97 210 LEU A C 1
ATOM 1657 O O . LEU A 1 210 ? -7.824 21.188 24.938 1 97 210 LEU A O 1
ATOM 1661 N N . PRO A 1 211 ? -9.266 19.5 25.281 1 96.12 211 PRO A N 1
ATOM 1662 C CA . PRO A 1 211 ? -8.859 19.453 26.688 1 96.12 211 PRO A CA 1
ATOM 1663 C C . PRO A 1 211 ? -7.395 19.078 26.875 1 96.12 211 PRO A C 1
ATOM 1665 O O . PRO A 1 211 ? -6.812 19.328 27.938 1 96.12 211 PRO A O 1
ATOM 1668 N N . MET A 1 212 ? -6.801 18.562 25.859 1 95 212 MET A N 1
ATOM 1669 C CA . MET A 1 212 ? -5.41 18.125 25.938 1 95 212 MET A CA 1
ATOM 1670 C C . MET A 1 212 ? -4.457 19.297 25.719 1 95 212 MET A C 1
ATOM 1672 O O . MET A 1 212 ? -3.254 19.172 25.953 1 95 212 MET A O 1
ATOM 1676 N N . THR A 1 213 ? -4.945 20.422 25.422 1 95.44 213 THR A N 1
ATOM 1677 C CA . THR A 1 213 ? -4.109 21.578 25.125 1 95.44 213 THR A CA 1
ATOM 1678 C C . THR A 1 213 ? -3.219 21.922 26.312 1 95.44 213 THR A C 1
ATOM 1680 O O . THR A 1 213 ? -3.693 21.984 27.453 1 95.44 213 THR A O 1
ATOM 1683 N N . GLY A 1 214 ? -1.921 22.062 25.953 1 93.62 214 GLY A N 1
ATOM 1684 C CA . GLY A 1 214 ? -0.982 22.453 27 1 93.62 214 GLY A CA 1
ATOM 1685 C C . GLY A 1 214 ? -0.34 21.281 27.688 1 93.62 214 GLY A C 1
ATOM 1686 O O . GLY A 1 214 ? 0.699 21.422 28.344 1 93.62 214 GLY A O 1
ATOM 1687 N N . SER A 1 215 ? -0.952 20.094 27.625 1 92.06 215 SER A N 1
ATOM 1688 C CA . SER A 1 215 ? -0.362 18.891 28.219 1 92.06 215 SER A CA 1
ATOM 1689 C C . SER A 1 215 ? 0.884 18.453 27.469 1 92.06 215 SER A C 1
ATOM 1691 O O . SER A 1 215 ? 1.017 18.719 26.266 1 92.06 215 SER A O 1
ATOM 1693 N N . PHE A 1 216 ? 1.809 17.812 28.172 1 89.88 216 PHE A N 1
ATOM 1694 C CA . PHE A 1 216 ? 3.047 17.344 27.562 1 89.88 216 PHE A CA 1
ATOM 1695 C C . PHE A 1 216 ? 2.775 16.172 26.625 1 89.88 216 PHE A C 1
ATOM 1697 O O . PHE A 1 216 ? 1.946 15.305 26.938 1 89.88 216 PHE A O 1
ATOM 1704 N N . MET A 1 217 ? 3.475 16.172 25.531 1 87.75 217 MET A N 1
ATOM 1705 C CA . MET A 1 217 ? 3.396 15.055 24.594 1 87.75 217 MET A CA 1
ATOM 1706 C C . MET A 1 217 ? 4.273 13.898 25.062 1 87.75 217 MET A C 1
ATOM 1708 O O . MET A 1 217 ? 5.434 14.102 25.422 1 87.75 217 MET A O 1
ATOM 1712 N N . ASN A 1 218 ? 3.771 12.758 25.219 1 77.5 218 ASN A N 1
ATOM 1713 C CA . ASN A 1 218 ? 4.543 11.57 25.547 1 77.5 218 ASN A CA 1
ATOM 1714 C C . ASN A 1 218 ? 4.973 10.797 24.312 1 77.5 218 ASN A C 1
ATOM 1716 O O . ASN A 1 218 ? 4.312 9.836 23.906 1 77.5 218 ASN A O 1
ATOM 1720 N N . ASP A 1 219 ? 5.977 11.312 23.719 1 68.44 219 ASP A N 1
ATOM 1721 C CA . ASP A 1 219 ? 6.508 10.656 22.531 1 68.44 219 ASP A CA 1
ATOM 1722 C C . ASP A 1 219 ? 7.605 9.664 22.891 1 68.44 219 ASP A C 1
ATOM 1724 O O . ASP A 1 219 ? 8.664 10.047 23.391 1 68.44 219 ASP A O 1
ATOM 1728 N N . VAL A 1 220 ? 7.402 8.5 22.703 1 65.94 220 VAL A N 1
ATOM 1729 C CA . VAL A 1 220 ? 8.344 7.453 23.078 1 65.94 220 VAL A CA 1
ATOM 1730 C C . VAL A 1 220 ? 9.594 7.539 22.203 1 65.94 220 VAL A C 1
ATOM 1732 O O . VAL A 1 220 ? 10.648 7.02 22.562 1 65.94 220 VAL A O 1
ATOM 1735 N N . LEU A 1 221 ? 9.461 8.211 21.109 1 64.88 221 LEU A N 1
ATOM 1736 C CA . LEU A 1 221 ? 10.586 8.273 20.188 1 64.88 221 LEU A CA 1
ATOM 1737 C C . LEU A 1 221 ? 11.344 9.586 20.359 1 64.88 221 LEU A C 1
ATOM 1739 O O . LEU A 1 221 ? 12.461 9.734 19.844 1 64.88 221 LEU A O 1
ATOM 1743 N N . ASP A 1 222 ? 10.68 10.5 20.938 1 63.72 222 ASP A N 1
ATOM 1744 C CA . ASP A 1 222 ? 11.305 11.812 21.062 1 63.72 222 ASP A CA 1
ATOM 1745 C C . ASP A 1 222 ? 11.273 12.312 22.5 1 63.72 222 ASP A C 1
ATOM 1747 O O . ASP A 1 222 ? 10.227 12.258 23.156 1 63.72 222 ASP A O 1
ATOM 1751 N N . SER A 1 223 ? 12.375 12.555 22.922 1 56.88 223 SER A N 1
ATOM 1752 C CA . SER A 1 223 ? 12.531 13 24.297 1 56.88 223 SER A CA 1
ATOM 1753 C C . SER A 1 223 ? 12.148 14.469 24.469 1 56.88 223 SER A C 1
ATOM 1755 O O . SER A 1 223 ? 12.344 15.055 25.531 1 56.88 223 SER A O 1
ATOM 1757 N N . GLY A 1 224 ? 11.672 15.008 23.484 1 61.75 224 GLY A N 1
ATOM 1758 C CA . GLY A 1 224 ? 11.453 16.438 23.609 1 61.75 224 GLY A CA 1
ATOM 1759 C C . GLY A 1 224 ? 10.227 16.781 24.438 1 61.75 224 GLY A C 1
ATOM 1760 O O . GLY A 1 224 ? 9.398 15.906 24.719 1 61.75 224 GLY A O 1
ATOM 1761 N N . VAL A 1 225 ? 10.344 17.891 24.984 1 69 225 VAL A N 1
ATOM 1762 C CA . VAL A 1 225 ? 9.305 18.422 25.859 1 69 225 VAL A CA 1
ATOM 1763 C C . VAL A 1 225 ? 8.289 19.219 25.031 1 69 225 VAL A C 1
ATOM 1765 O O . VAL A 1 225 ? 8.227 20.438 25.109 1 69 225 VAL A O 1
ATOM 1768 N N . ALA A 1 226 ? 7.598 18.547 24.141 1 84 226 ALA A N 1
ATOM 1769 C CA . ALA A 1 226 ? 6.59 19.25 23.359 1 84 226 ALA A CA 1
ATOM 1770 C C . ALA A 1 226 ? 5.211 19.125 24 1 84 226 ALA A C 1
ATOM 1772 O O . ALA A 1 226 ? 4.969 18.234 24.797 1 84 226 ALA A O 1
ATOM 1773 N N . ARG A 1 227 ? 4.406 20.219 23.766 1 91.94 227 ARG A N 1
ATOM 1774 C CA . ARG A 1 227 ? 3.047 20.25 24.297 1 91.94 227 ARG A CA 1
ATOM 1775 C C . ARG A 1 227 ? 2.018 20.234 23.172 1 91.94 227 ARG A C 1
ATOM 1777 O O . ARG A 1 227 ? 2.273 20.734 22.078 1 91.94 227 ARG A O 1
ATOM 1784 N N . TYR A 1 228 ? 0.89 19.703 23.469 1 95.12 228 TYR A N 1
ATOM 1785 C CA . TYR A 1 228 ? -0.213 19.703 22.516 1 95.12 228 TYR A CA 1
ATOM 1786 C C . TYR A 1 228 ? -0.741 21.125 22.281 1 95.12 228 TYR A C 1
ATOM 1788 O O . TYR A 1 228 ? -0.855 21.906 23.234 1 95.12 228 TYR A O 1
ATOM 1796 N N . GLN A 1 229 ? -1.04 21.484 21.078 1 96.75 229 GLN A N 1
ATOM 1797 C CA . GLN A 1 229 ? -1.488 22.828 20.703 1 96.75 229 GLN A CA 1
ATOM 1798 C C . GLN A 1 229 ? -2.83 22.766 19.984 1 96.75 229 GLN A C 1
ATOM 1800 O O . GLN A 1 229 ? -3.006 23.422 18.953 1 96.75 229 GLN A O 1
ATOM 1805 N N . TYR A 1 230 ? -3.766 22.094 20.5 1 97.5 230 TYR A N 1
ATOM 1806 C CA . TYR A 1 230 ? -5.016 21.859 19.797 1 97.5 230 TYR A CA 1
ATOM 1807 C C . TYR A 1 230 ? -5.809 23.141 19.641 1 97.5 230 TYR A C 1
ATOM 1809 O O . TYR A 1 230 ? -6.508 23.344 18.641 1 97.5 230 TYR A O 1
ATOM 1817 N N . GLU A 1 231 ? -5.73 24.078 20.641 1 97.75 231 GLU A N 1
ATOM 1818 C CA . GLU A 1 231 ? -6.41 25.359 20.5 1 97.75 231 GLU A CA 1
ATOM 1819 C C . GLU A 1 231 ? -5.859 26.141 19.312 1 97.75 231 GLU A C 1
ATOM 1821 O O . GLU A 1 231 ? -6.621 26.734 18.547 1 97.75 231 GLU A O 1
ATOM 1826 N N . THR A 1 232 ? -4.625 26.172 19.281 1 97.94 232 THR A N 1
ATOM 1827 C CA . THR A 1 232 ? -3.969 26.844 18.156 1 97.94 232 THR A CA 1
ATOM 1828 C C . THR A 1 232 ? -4.316 26.172 16.844 1 97.94 232 THR A C 1
ATOM 1830 O O . THR A 1 232 ? -4.539 26.844 15.836 1 97.94 232 THR A O 1
ATOM 1833 N N . LEU A 1 233 ? -4.352 24.859 16.797 1 98.25 233 LEU A N 1
ATOM 1834 C CA . LEU A 1 233 ? -4.668 24.109 15.586 1 98.25 233 LEU A CA 1
ATOM 1835 C C . LEU A 1 233 ? -6.086 24.406 15.117 1 98.25 233 LEU A C 1
ATOM 1837 O O . LEU A 1 233 ? -6.336 24.531 13.914 1 98.25 233 LEU A O 1
ATOM 1841 N N . LEU A 1 234 ? -6.977 24.5 16.094 1 97.94 234 LEU A N 1
ATOM 1842 C CA . LEU A 1 234 ? -8.359 24.812 15.742 1 97.94 234 LEU A CA 1
ATOM 1843 C C . LEU A 1 234 ? -8.445 26.188 15.086 1 97.94 234 LEU A C 1
ATOM 1845 O O . LEU A 1 234 ? -9.148 26.359 14.086 1 97.94 234 LEU A O 1
ATOM 1849 N N . ALA A 1 235 ? -7.781 27.141 15.648 1 97.5 235 ALA A N 1
ATOM 1850 C CA . ALA A 1 235 ? -7.762 28.484 15.078 1 97.5 235 ALA A CA 1
ATOM 1851 C C . ALA A 1 235 ? -7.188 28.484 13.664 1 97.5 235 ALA A C 1
ATOM 1853 O O . ALA A 1 235 ? -7.715 29.141 12.773 1 97.5 235 ALA A O 1
ATOM 1854 N N . ARG A 1 236 ? -6.121 27.719 13.469 1 97.38 236 ARG A N 1
ATOM 1855 C CA . ARG A 1 236 ? -5.492 27.625 12.156 1 97.38 236 ARG A CA 1
ATOM 1856 C C . ARG A 1 236 ? -6.441 26.984 11.141 1 97.38 236 ARG A C 1
ATOM 1858 O O . ARG A 1 236 ? -6.543 27.453 10 1 97.38 236 ARG A O 1
ATOM 1865 N N . LEU A 1 237 ? -7.117 25.922 11.555 1 97.44 237 LEU A N 1
ATOM 1866 C CA . LEU A 1 237 ? -8.07 25.266 10.672 1 97.44 237 LEU A CA 1
ATOM 1867 C C . LEU A 1 237 ? -9.203 26.219 10.281 1 97.44 237 LEU A C 1
ATOM 1869 O O . LEU A 1 237 ? -9.617 26.266 9.125 1 97.44 237 LEU A O 1
ATOM 1873 N N . HIS A 1 238 ? -9.648 27.047 11.242 1 95.88 238 HIS A N 1
ATOM 1874 C CA . HIS A 1 238 ? -10.703 28.016 10.961 1 95.88 238 HIS A CA 1
ATOM 1875 C C . HIS A 1 238 ? -10.234 29.062 9.969 1 95.88 238 HIS A C 1
ATOM 1877 O O . HIS A 1 238 ? -11 29.484 9.094 1 95.88 238 HIS A O 1
ATOM 1883 N N . ASP A 1 239 ? -9.07 29.469 10.094 1 95.06 239 ASP A N 1
ATOM 1884 C CA . ASP A 1 239 ? -8.5 30.438 9.156 1 95.06 239 ASP A CA 1
ATOM 1885 C C . ASP A 1 239 ? -8.422 29.844 7.75 1 95.06 239 ASP A C 1
ATOM 1887 O O . ASP A 1 239 ? -8.742 30.516 6.77 1 95.06 239 ASP A O 1
ATOM 1891 N N . LEU A 1 240 ? -8.047 28.594 7.672 1 95.44 240 LEU A N 1
ATOM 1892 C CA . LEU A 1 240 ? -7.867 27.922 6.391 1 95.44 240 LEU A CA 1
ATOM 1893 C C . LEU A 1 240 ? -9.211 27.656 5.715 1 95.44 240 LEU A C 1
ATOM 1895 O O . LEU A 1 240 ? -9.297 27.609 4.488 1 95.44 240 LEU A O 1
ATOM 1899 N N . ARG A 1 241 ? -10.172 27.453 6.539 1 89.62 241 ARG A N 1
ATOM 1900 C CA . ARG A 1 241 ? -11.516 27.234 6.016 1 89.62 241 ARG A CA 1
ATOM 1901 C C . ARG A 1 241 ? -11.938 28.375 5.09 1 89.62 241 ARG A C 1
ATOM 1903 O O . ARG A 1 241 ? -12.539 28.141 4.039 1 89.62 241 ARG A O 1
ATOM 1910 N N . GLY A 1 242 ? -11.688 29.531 5.387 1 81.88 242 GLY A N 1
ATOM 1911 C CA . GLY A 1 242 ? -12.023 30.703 4.609 1 81.88 242 GLY A CA 1
ATOM 1912 C C . GLY A 1 242 ? -11.312 30.766 3.271 1 81.88 242 GLY A C 1
ATOM 1913 O O . GLY A 1 242 ? -11.867 31.266 2.289 1 81.88 242 GLY A O 1
ATOM 1914 N N . TRP A 1 243 ? -10.211 30.203 3.236 1 78.62 243 TRP A N 1
ATOM 1915 C CA . TRP A 1 243 ? -9.383 30.281 2.035 1 78.62 243 TRP A CA 1
ATOM 1916 C C . TRP A 1 243 ? -9.797 29.219 1.018 1 78.62 243 TRP A C 1
ATOM 1918 O O . TRP A 1 243 ? -9.633 29.422 -0.19 1 78.62 243 TRP A O 1
ATOM 1928 N N . VAL A 1 244 ? -10.219 28.094 1.434 1 70.44 244 VAL A N 1
ATOM 1929 C CA . VAL A 1 244 ? -10.453 27.031 0.458 1 70.44 244 VAL A CA 1
ATOM 1930 C C . VAL A 1 244 ? -11.93 27.031 0.049 1 70.44 244 VAL A C 1
ATOM 1932 O O . VAL A 1 244 ? -12.375 26.141 -0.67 1 70.44 244 VAL A O 1
ATOM 1935 N N . GLY A 1 245 ? -12.586 28.047 0.203 1 60.25 245 GLY A N 1
ATOM 1936 C CA . GLY A 1 245 ? -13.938 28.281 -0.282 1 60.25 245 GLY A CA 1
ATOM 1937 C C . GLY A 1 245 ? -14.992 27.484 0.47 1 60.25 245 GLY A C 1
ATOM 1938 O O . GLY A 1 245 ? -16.047 27.188 -0.074 1 60.25 245 GLY A O 1
ATOM 1939 N N . LEU A 1 246 ? -14.609 26.75 1.485 1 59.97 246 LEU A N 1
ATOM 1940 C CA . LEU A 1 246 ? -15.633 26.031 2.242 1 59.97 246 LEU A CA 1
ATOM 1941 C C . LEU A 1 246 ? -16.484 27 3.064 1 59.97 246 LEU A C 1
ATOM 1943 O O . LEU A 1 246 ? -15.945 27.844 3.789 1 59.97 246 LEU A O 1
ATOM 1947 N N . GLY A 1 247 ? -17.266 27.844 2.543 1 40.19 247 GLY A N 1
ATOM 1948 C CA . GLY A 1 247 ? -18.125 28.844 3.152 1 40.19 247 GLY A CA 1
ATOM 1949 C C . GLY A 1 247 ? -18.438 28.562 4.609 1 40.19 247 GLY A C 1
ATOM 1950 O O . GLY A 1 247 ? -18.375 27.406 5.047 1 40.19 247 GLY A O 1
ATOM 1951 N N . SER A 1 248 ? -18.344 29.672 5.516 1 36.34 248 SER A N 1
ATOM 1952 C CA . SER A 1 248 ? -18.875 29.688 6.875 1 36.34 248 SER A CA 1
ATOM 1953 C C . SER A 1 248 ? -20.266 29.047 6.934 1 36.34 248 SER A C 1
ATOM 1955 O O . SER A 1 248 ? -21.031 29.125 5.977 1 36.34 248 SER A O 1
ATOM 1957 N N . MET B 1 1 ? -51.906 6.105 -15.43 1 20.86 1 MET B N 1
ATOM 1958 C CA . MET B 1 1 ? -50.719 5.355 -15.781 1 20.86 1 MET B CA 1
ATOM 1959 C C . MET B 1 1 ? -49.469 6.105 -15.352 1 20.86 1 MET B C 1
ATOM 1961 O O . MET B 1 1 ? -49.125 7.152 -15.914 1 20.86 1 MET B O 1
ATOM 1965 N N . ARG B 1 2 ? -49.062 6.074 -14.164 1 26.78 2 ARG B N 1
ATOM 1966 C CA . ARG B 1 2 ? -48.125 6.891 -13.406 1 26.78 2 ARG B CA 1
ATOM 1967 C C . ARG B 1 2 ? -46.688 6.688 -13.898 1 26.78 2 ARG B C 1
ATOM 1969 O O . ARG B 1 2 ? -46.281 5.562 -14.195 1 26.78 2 ARG B O 1
ATOM 1976 N N . ARG B 1 3 ? -46.031 7.77 -14.539 1 27.42 3 ARG B N 1
ATOM 1977 C CA . ARG B 1 3 ? -44.688 7.898 -15.109 1 27.42 3 ARG B CA 1
ATOM 1978 C C . ARG B 1 3 ? -43.625 7.359 -14.156 1 27.42 3 ARG B C 1
ATOM 1980 O O . ARG B 1 3 ? -43.531 7.832 -13.023 1 27.42 3 ARG B O 1
ATOM 1987 N N . ARG B 1 4 ? -43.25 6.086 -14.266 1 29.66 4 ARG B N 1
ATOM 1988 C CA . ARG B 1 4 ? -42.219 5.305 -13.602 1 29.66 4 ARG B CA 1
ATOM 1989 C C . ARG B 1 4 ? -40.906 6.082 -13.531 1 29.66 4 ARG B C 1
ATOM 1991 O O . ARG B 1 4 ? -40.312 6.383 -14.562 1 29.66 4 ARG B O 1
ATOM 1998 N N . ASN B 1 5 ? -40.75 7.117 -12.672 1 24.64 5 ASN B N 1
ATOM 1999 C CA . ASN B 1 5 ? -39.625 7.957 -12.328 1 24.64 5 ASN B CA 1
ATOM 2000 C C . ASN B 1 5 ? -38.344 7.125 -12.141 1 24.64 5 ASN B C 1
ATOM 2002 O O . ASN B 1 5 ? -38.25 6.32 -11.219 1 24.64 5 ASN B O 1
ATOM 2006 N N . GLN B 1 6 ? -37.75 6.684 -13.242 1 26.45 6 GLN B N 1
ATOM 2007 C CA . GLN B 1 6 ? -36.531 5.891 -13.352 1 26.45 6 GLN B CA 1
ATOM 2008 C C . GLN B 1 6 ? -35.406 6.488 -12.5 1 26.45 6 GLN B C 1
ATOM 2010 O O . GLN B 1 6 ? -35.062 7.664 -12.641 1 26.45 6 GLN B O 1
ATOM 2015 N N . PRO B 1 7 ? -35.25 6.027 -11.312 1 30.73 7 PRO B N 1
ATOM 2016 C CA . PRO B 1 7 ? -34.281 6.543 -10.328 1 30.73 7 PRO B CA 1
ATOM 2017 C C . PRO B 1 7 ? -32.906 6.852 -10.922 1 30.73 7 PRO B C 1
ATOM 2019 O O . PRO B 1 7 ? -32.5 6.215 -11.898 1 30.73 7 PRO B O 1
ATOM 2022 N N . LYS B 1 8 ? -32.375 8.086 -10.891 1 31.14 8 LYS B N 1
ATOM 2023 C CA . LYS B 1 8 ? -31.156 8.766 -11.312 1 31.14 8 LYS B CA 1
ATOM 2024 C C . LYS B 1 8 ? -29.938 7.895 -11.062 1 31.14 8 LYS B C 1
ATOM 2026 O O . LYS B 1 8 ? -29.906 7.113 -10.109 1 31.14 8 LYS B O 1
ATOM 2031 N N . ASN B 1 9 ? -29.016 7.66 -12.133 1 26.67 9 ASN B N 1
ATOM 2032 C CA . ASN B 1 9 ? -27.844 6.863 -12.484 1 26.67 9 ASN B CA 1
ATOM 2033 C C . ASN B 1 9 ? -26.703 7.062 -11.484 1 26.67 9 ASN B C 1
ATOM 2035 O O . ASN B 1 9 ? -25.906 7.988 -11.625 1 26.67 9 ASN B O 1
ATOM 2039 N N . ALA B 1 10 ? -26.906 7.031 -10.266 1 30.41 10 ALA B N 1
ATOM 2040 C CA . ALA B 1 10 ? -26.016 7.145 -9.117 1 30.41 10 ALA B CA 1
ATOM 2041 C C . ALA B 1 10 ? -24.766 6.301 -9.32 1 30.41 10 ALA B C 1
ATOM 2043 O O . ALA B 1 10 ? -23.828 6.348 -8.5 1 30.41 10 ALA B O 1
ATOM 2044 N N . CYS B 1 11 ? -24.734 5.34 -10.219 1 31.03 11 CYS B N 1
ATOM 2045 C CA . CYS B 1 11 ? -23.625 4.438 -10.469 1 31.03 11 CYS B CA 1
ATOM 2046 C C . CYS B 1 11 ? -22.5 5.148 -11.211 1 31.03 11 CYS B C 1
ATOM 2048 O O . CYS B 1 11 ? -21.469 4.547 -11.5 1 31.03 11 CYS B O 1
ATOM 2050 N N . ARG B 1 12 ? -22.656 6.332 -11.734 1 30.8 12 ARG B N 1
ATOM 2051 C CA . ARG B 1 12 ? -21.719 7.055 -12.594 1 30.8 12 ARG B CA 1
ATOM 2052 C C . ARG B 1 12 ? -20.469 7.453 -11.828 1 30.8 12 ARG B C 1
ATOM 2054 O O . ARG B 1 12 ? -19.375 7.438 -12.383 1 30.8 12 ARG B O 1
ATOM 2061 N N . PRO B 1 13 ? -20.672 7.82 -10.664 1 33.56 13 PRO B N 1
ATOM 2062 C CA . PRO B 1 13 ? -19.484 8.359 -9.992 1 33.56 13 PRO B CA 1
ATOM 2063 C C . PRO B 1 13 ? -18.422 7.289 -9.719 1 33.56 13 PRO B C 1
ATOM 2065 O O . PRO B 1 13 ? -17.234 7.59 -9.688 1 33.56 13 PRO B O 1
ATOM 2068 N N . CYS B 1 14 ? -18.859 6.062 -9.594 1 35.84 14 CYS B N 1
ATOM 2069 C CA . CYS B 1 14 ? -17.906 5.004 -9.281 1 35.84 14 CYS B CA 1
ATOM 2070 C C . CYS B 1 14 ? -16.906 4.832 -10.414 1 35.84 14 CYS B C 1
ATOM 2072 O O . CYS B 1 14 ? -15.711 4.648 -10.164 1 35.84 14 CYS B O 1
ATOM 2074 N N . CYS B 1 15 ? -17.422 4.93 -11.672 1 35.25 15 CYS B N 1
ATOM 2075 C CA . CYS B 1 15 ? -16.625 4.664 -12.875 1 35.25 15 CYS B CA 1
ATOM 2076 C C . CYS B 1 15 ? -15.648 5.801 -13.148 1 35.25 15 CYS B C 1
ATOM 2078 O O . CYS B 1 15 ? -14.523 5.562 -13.586 1 35.25 15 CYS B O 1
ATOM 2080 N N . ASP B 1 16 ? -16.172 6.926 -13.117 1 35.22 16 ASP B N 1
ATOM 2081 C CA . ASP B 1 16 ? -15.359 8.055 -13.539 1 35.22 16 ASP B CA 1
ATOM 2082 C C . ASP B 1 16 ? -14.125 8.203 -12.648 1 35.22 16 ASP B C 1
ATOM 2084 O O . ASP B 1 16 ? -13.047 8.547 -13.133 1 35.22 16 ASP B O 1
ATOM 2088 N N . THR B 1 17 ? -14.438 7.906 -11.492 1 37.44 17 THR B N 1
ATOM 2089 C CA . THR B 1 17 ? -13.305 8.023 -10.586 1 37.44 17 THR B CA 1
ATOM 2090 C C . THR B 1 17 ? -12.281 6.914 -10.844 1 37.44 17 THR B C 1
ATOM 2092 O O . THR B 1 17 ? -11.078 7.129 -10.711 1 37.44 17 THR B O 1
ATOM 2095 N N . LEU B 1 18 ? -12.938 5.816 -11.391 1 38.84 18 LEU B N 1
ATOM 2096 C CA . LEU B 1 18 ? -12.07 4.68 -11.68 1 38.84 18 LEU B CA 1
ATOM 2097 C C . LEU B 1 18 ? -11.312 4.895 -12.984 1 38.84 18 LEU B C 1
ATOM 2099 O O . LEU B 1 18 ? -10.203 4.383 -13.156 1 38.84 18 LEU B O 1
ATOM 2103 N N . ARG B 1 19 ? -12.039 5.434 -14.016 1 35.97 19 ARG B N 1
ATOM 2104 C CA . ARG B 1 19 ? -11.453 5.527 -15.352 1 35.97 19 ARG B CA 1
ATOM 2105 C C . ARG B 1 19 ? -10.102 6.234 -15.32 1 35.97 19 ARG B C 1
ATOM 2107 O O . ARG B 1 19 ? -9.195 5.891 -16.078 1 35.97 19 ARG B O 1
ATOM 2114 N N . SER B 1 20 ? -10.188 7.438 -14.867 1 33.34 20 SER B N 1
ATOM 2115 C CA . SER B 1 20 ? -8.906 8.125 -14.914 1 33.34 20 SER B CA 1
ATOM 2116 C C . SER B 1 20 ? -7.84 7.359 -14.141 1 33.34 20 SER B C 1
ATOM 2118 O O . SER B 1 20 ? -6.695 7.809 -14.039 1 33.34 20 SER B O 1
ATOM 2120 N N . SER B 1 21 ? -8.375 6.414 -13.594 1 34.75 21 SER B N 1
ATOM 2121 C CA . SER B 1 21 ? -7.453 5.672 -12.734 1 34.75 21 SER B CA 1
ATOM 2122 C C . SER B 1 21 ? -6.531 4.777 -13.555 1 34.75 21 SER B C 1
ATOM 2124 O O . SER B 1 21 ? -6.059 3.75 -13.07 1 34.75 21 SER B O 1
ATOM 2126 N N . ARG B 1 22 ? -6.758 4.754 -14.906 1 33.34 22 ARG B N 1
ATOM 2127 C CA . ARG B 1 22 ? -5.695 3.967 -15.523 1 33.34 22 ARG B CA 1
ATOM 2128 C C . ARG B 1 22 ? -4.355 4.223 -14.852 1 33.34 22 ARG B C 1
ATOM 2130 O O . ARG B 1 22 ? -3.576 5.066 -15.297 1 33.34 22 ARG B O 1
ATOM 2137 N N . THR B 1 23 ? -4.523 4.82 -13.727 1 36 23 THR B N 1
ATOM 2138 C CA . THR B 1 23 ? -3.365 5.172 -12.906 1 36 23 THR B CA 1
ATOM 2139 C C . THR B 1 23 ? -2.27 4.117 -13.047 1 36 23 THR B C 1
ATOM 2141 O O . THR B 1 23 ? -2.547 2.918 -13.008 1 36 23 THR B O 1
ATOM 2144 N N . ILE B 1 24 ? -1.258 4.332 -13.672 1 35.06 24 ILE B N 1
ATOM 2145 C CA . ILE B 1 24 ? 0.052 3.719 -13.867 1 35.06 24 ILE B CA 1
ATOM 2146 C C . ILE B 1 24 ? 0.395 2.84 -12.664 1 35.06 24 ILE B C 1
ATOM 2148 O O . ILE B 1 24 ? 0.289 3.277 -11.516 1 35.06 24 ILE B O 1
ATOM 2152 N N . ASP B 1 25 ? 0.41 1.473 -12.812 1 43.25 25 ASP B N 1
ATOM 2153 C CA . ASP B 1 25 ? 0.76 0.089 -12.508 1 43.25 25 ASP B CA 1
ATOM 2154 C C . ASP B 1 25 ? 2.045 0.017 -11.688 1 43.25 25 ASP B C 1
ATOM 2156 O O . ASP B 1 25 ? 2.727 -1.011 -11.68 1 43.25 25 ASP B O 1
ATOM 2160 N N . THR B 1 26 ? 2.797 1.024 -11.453 1 48.5 26 THR B N 1
ATOM 2161 C CA . THR B 1 26 ? 4.133 0.768 -10.93 1 48.5 26 THR B CA 1
ATOM 2162 C C . THR B 1 26 ? 4.059 0.036 -9.594 1 48.5 26 THR B C 1
ATOM 2164 O O . THR B 1 26 ? 5.055 -0.531 -9.133 1 48.5 26 THR B O 1
ATOM 2167 N N . THR B 1 27 ? 2.75 0.012 -9.094 1 62.44 27 THR B N 1
ATOM 2168 C CA . THR B 1 27 ? 2.736 -0.569 -7.758 1 62.44 27 THR B CA 1
ATOM 2169 C C . THR B 1 27 ? 2.283 -2.025 -7.805 1 62.44 27 THR B C 1
ATOM 2171 O O . THR B 1 27 ? 2.305 -2.721 -6.789 1 62.44 27 THR B O 1
ATOM 2174 N N . GLY B 1 28 ? 2.037 -2.477 -9.148 1 77.69 28 GLY B N 1
ATOM 2175 C CA . GLY B 1 28 ? 1.556 -3.846 -9.227 1 77.69 28 GLY B CA 1
ATOM 2176 C C . GLY B 1 28 ? 0.07 -3.973 -8.945 1 77.69 28 GLY B C 1
ATOM 2177 O O . GLY B 1 28 ? -0.396 -5.027 -8.508 1 77.69 28 GLY B O 1
ATOM 2178 N N . VAL B 1 29 ? -0.613 -2.906 -9.102 1 84.5 29 VAL B N 1
ATOM 2179 C CA . VAL B 1 29 ? -2.055 -2.896 -8.875 1 84.5 29 VAL B CA 1
ATOM 2180 C C . VAL B 1 29 ? -2.771 -2.469 -10.156 1 84.5 29 VAL B C 1
ATOM 2182 O O . VAL B 1 29 ? -2.525 -1.381 -10.68 1 84.5 29 VAL B O 1
ATOM 2185 N N . PHE B 1 30 ? -3.643 -3.275 -10.711 1 85.69 30 PHE B N 1
ATOM 2186 C CA . PHE B 1 30 ? -4.41 -3.004 -11.922 1 85.69 30 PHE B CA 1
ATOM 2187 C C . PHE B 1 30 ? -5.902 -3.17 -11.664 1 85.69 30 PHE B C 1
ATOM 2189 O O . PHE B 1 30 ? -6.336 -4.184 -11.109 1 85.69 30 PHE B O 1
ATOM 2196 N N . VAL B 1 31 ? -6.68 -2.137 -12.008 1 86.19 31 VAL B N 1
ATOM 2197 C CA . VAL B 1 31 ? -8.117 -2.148 -11.758 1 86.19 31 VAL B CA 1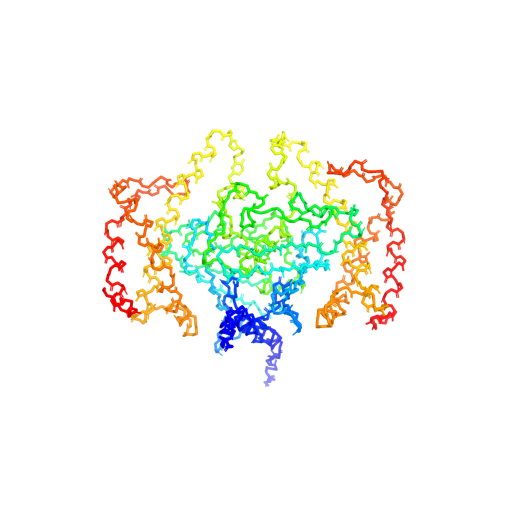
ATOM 2198 C C . VAL B 1 31 ? -8.875 -1.931 -13.062 1 86.19 31 VAL B C 1
ATOM 2200 O O . VAL B 1 31 ? -8.508 -1.068 -13.867 1 86.19 31 VAL B O 1
ATOM 2203 N N . GLU B 1 32 ? -9.875 -2.791 -13.266 1 85.94 32 GLU B N 1
ATOM 2204 C CA . GLU B 1 32 ? -10.688 -2.719 -14.477 1 85.94 32 GLU B CA 1
ATOM 2205 C C . GLU B 1 32 ? -12.172 -2.902 -14.164 1 85.94 32 GLU B C 1
ATOM 2207 O O . GLU B 1 32 ? -12.578 -3.951 -13.664 1 85.94 32 GLU B O 1
ATOM 2212 N N . PRO B 1 33 ? -12.977 -1.825 -14.492 1 86.62 33 PRO B N 1
ATOM 2213 C CA . PRO B 1 33 ? -14.422 -2.023 -14.336 1 86.62 33 PRO B CA 1
ATOM 2214 C C . PRO B 1 33 ? -14.992 -3.021 -15.344 1 86.62 33 PRO B C 1
ATOM 2216 O O . PRO B 1 33 ? -14.453 -3.164 -16.453 1 86.62 33 PRO B O 1
ATOM 2219 N N . GLU B 1 34 ? -16.016 -3.656 -14.906 1 86.06 34 GLU B N 1
ATOM 2220 C CA . GLU B 1 34 ? -16.719 -4.547 -15.828 1 86.06 34 GLU B CA 1
ATOM 2221 C C . GLU B 1 34 ? -17.484 -3.754 -16.875 1 86.06 34 GLU B C 1
ATOM 2223 O O . GLU B 1 34 ? -18.062 -2.713 -16.578 1 86.06 34 GLU B O 1
ATOM 2228 N N . ASP B 1 35 ? -17.438 -4.184 -18.047 1 77.75 35 ASP B N 1
ATOM 2229 C CA . ASP B 1 35 ? -18.016 -3.459 -19.172 1 77.75 35 ASP B CA 1
ATOM 2230 C C . ASP B 1 35 ? -19.531 -3.307 -19.016 1 77.75 35 ASP B C 1
ATOM 2232 O O . ASP B 1 35 ? -20.078 -2.229 -19.25 1 77.75 35 ASP B O 1
ATOM 2236 N N . TYR B 1 36 ? -20.219 -4.281 -18.594 1 82 36 TYR B N 1
ATOM 2237 C CA . TYR B 1 36 ? -21.672 -4.277 -18.641 1 82 36 TYR B CA 1
ATOM 2238 C C . TYR B 1 36 ? -22.266 -4.027 -17.266 1 82 36 TYR B C 1
ATOM 2240 O O . TYR B 1 36 ? -23.469 -3.809 -17.141 1 82 36 TYR B O 1
ATOM 2248 N N . ASP B 1 37 ? -21.531 -4.164 -16.297 1 81.31 37 ASP B N 1
ATOM 2249 C CA . ASP B 1 37 ? -21.969 -3.943 -14.93 1 81.31 37 ASP B CA 1
ATOM 2250 C C . ASP B 1 37 ? -21.016 -3.006 -14.195 1 81.31 37 ASP B C 1
ATOM 2252 O O . ASP B 1 37 ? -19.984 -3.443 -13.68 1 81.31 37 ASP B O 1
ATOM 2256 N N . VAL B 1 38 ? -21.344 -1.801 -14.039 1 80.81 38 VAL B N 1
ATOM 2257 C CA . VAL B 1 38 ? -20.453 -0.765 -13.516 1 80.81 38 VAL B CA 1
ATOM 2258 C C . VAL B 1 38 ? -20.219 -0.986 -12.023 1 80.81 38 VAL B C 1
ATOM 2260 O O . VAL B 1 38 ? -19.297 -0.406 -11.438 1 80.81 38 VAL B O 1
ATOM 2263 N N . THR B 1 39 ? -21.078 -1.826 -11.453 1 88.06 39 THR B N 1
ATOM 2264 C CA . THR B 1 39 ? -20.938 -2.053 -10.016 1 88.06 39 THR B CA 1
ATOM 2265 C C . THR B 1 39 ? -19.875 -3.111 -9.734 1 88.06 39 THR B C 1
ATOM 2267 O O . THR B 1 39 ? -19.484 -3.309 -8.586 1 88.06 39 THR B O 1
ATOM 2270 N N . LYS B 1 40 ? -19.469 -3.746 -10.789 1 92.69 40 LYS B N 1
ATOM 2271 C CA . LYS B 1 40 ? -18.484 -4.812 -10.648 1 92.69 40 LYS B CA 1
ATOM 2272 C C . LYS B 1 40 ? -17.109 -4.352 -11.133 1 92.69 40 LYS B C 1
ATOM 2274 O O . LYS B 1 40 ? -16.969 -3.852 -12.25 1 92.69 40 LYS B O 1
ATOM 2279 N N . ILE B 1 41 ? -16.109 -4.539 -10.266 1 92.25 41 ILE B N 1
ATOM 2280 C CA . ILE B 1 41 ? -14.75 -4.094 -10.555 1 92.25 41 ILE B CA 1
ATOM 2281 C C . ILE B 1 41 ? -13.773 -5.258 -10.375 1 92.25 41 ILE B C 1
ATOM 2283 O O . ILE B 1 41 ? -13.898 -6.035 -9.422 1 92.25 41 ILE B O 1
ATOM 2287 N N . HIS B 1 42 ? -12.891 -5.398 -11.305 1 93.62 42 HIS B N 1
ATOM 2288 C CA . HIS B 1 42 ? -11.828 -6.391 -11.227 1 93.62 42 HIS B CA 1
ATOM 2289 C C . HIS B 1 42 ? -10.5 -5.742 -10.844 1 93.62 42 HIS B C 1
ATOM 2291 O O . HIS B 1 42 ? -10.164 -4.668 -11.352 1 93.62 42 HIS B O 1
ATOM 2297 N N . ALA B 1 43 ? -9.836 -6.344 -9.891 1 93.12 43 ALA B N 1
ATOM 2298 C CA . ALA B 1 43 ? -8.5 -5.883 -9.516 1 93.12 43 ALA B CA 1
ATOM 2299 C C . ALA B 1 43 ? -7.484 -7.016 -9.594 1 93.12 43 ALA B C 1
ATOM 2301 O O . ALA B 1 43 ? -7.746 -8.133 -9.141 1 93.12 43 ALA B O 1
ATOM 2302 N N . LEU B 1 44 ? -6.418 -6.734 -10.289 1 94.12 44 LEU B N 1
ATOM 2303 C CA . LEU B 1 44 ? -5.277 -7.641 -10.336 1 94.12 44 LEU B CA 1
ATOM 2304 C C . LEU B 1 44 ? -4.105 -7.086 -9.531 1 94.12 44 LEU B C 1
ATOM 2306 O O . LEU B 1 44 ? -3.602 -6 -9.836 1 94.12 44 LEU B O 1
ATOM 2310 N N . LEU B 1 45 ? -3.732 -7.805 -8.523 1 92.5 45 LEU B N 1
ATOM 2311 C CA . LEU B 1 45 ? -2.605 -7.406 -7.684 1 92.5 45 LEU B CA 1
ATOM 2312 C C . LEU B 1 45 ? -1.411 -8.328 -7.902 1 92.5 45 LEU B C 1
ATOM 2314 O O . LEU B 1 45 ? -1.526 -9.547 -7.754 1 92.5 45 LEU B O 1
ATOM 2318 N N . LEU B 1 46 ? -0.29 -7.75 -8.242 1 91.94 46 LEU B N 1
ATOM 2319 C CA . LEU B 1 46 ? 0.953 -8.508 -8.352 1 91.94 46 LEU B CA 1
ATOM 2320 C C . LEU B 1 46 ? 1.593 -8.703 -6.98 1 91.94 46 LEU B C 1
ATOM 2322 O O . LEU B 1 46 ? 1.619 -7.773 -6.168 1 91.94 46 LEU B O 1
ATOM 2326 N N . GLY B 1 47 ? 2.039 -9.883 -6.781 1 93.19 47 GLY B N 1
ATOM 2327 C CA . GLY B 1 47 ? 2.754 -10.102 -5.531 1 93.19 47 GLY B CA 1
ATOM 2328 C C . GLY B 1 47 ? 4.043 -9.305 -5.438 1 93.19 47 GLY B C 1
ATOM 2329 O O . GLY B 1 47 ? 4.863 -9.336 -6.359 1 93.19 47 GLY B O 1
ATOM 2330 N N . PRO B 1 48 ? 4.203 -8.688 -4.336 1 88.12 48 PRO B N 1
ATOM 2331 C CA . PRO B 1 48 ? 5.375 -7.82 -4.223 1 88.12 48 PRO B CA 1
ATOM 2332 C C . PRO B 1 48 ? 6.684 -8.609 -4.121 1 88.12 48 PRO B C 1
ATOM 2334 O O . PRO B 1 48 ? 6.715 -9.68 -3.52 1 88.12 48 PRO B O 1
ATOM 2337 N N . ILE B 1 49 ? 7.746 -7.949 -4.621 1 86.12 49 ILE B N 1
ATOM 2338 C CA . ILE B 1 49 ? 9.078 -8.531 -4.578 1 86.12 49 ILE B CA 1
ATOM 2339 C C . ILE B 1 49 ? 9.516 -8.711 -3.125 1 86.12 49 ILE B C 1
ATOM 2341 O O . ILE B 1 49 ? 9.305 -7.828 -2.293 1 86.12 49 ILE B O 1
ATOM 2345 N N . GLY B 1 50 ? 10.078 -9.836 -2.83 1 85.12 50 GLY B N 1
ATOM 2346 C CA . GLY B 1 50 ? 10.609 -10.078 -1.496 1 85.12 50 GLY B CA 1
ATOM 2347 C C . GLY B 1 50 ? 9.594 -10.711 -0.561 1 85.12 50 GLY B C 1
ATOM 2348 O O . GLY B 1 50 ? 9.906 -11.008 0.596 1 85.12 50 GLY B O 1
ATOM 2349 N N . THR B 1 51 ? 8.43 -10.93 -0.953 1 88.62 51 THR B N 1
ATOM 2350 C CA . THR B 1 51 ? 7.395 -11.594 -0.164 1 88.62 51 THR B CA 1
ATOM 2351 C C . THR B 1 51 ? 7.168 -13.023 -0.653 1 88.62 51 THR B C 1
ATOM 2353 O O . THR B 1 51 ? 7.66 -13.398 -1.719 1 88.62 51 THR B O 1
ATOM 2356 N N . PRO B 1 52 ? 6.41 -13.781 0.121 1 92.62 52 PRO B N 1
ATOM 2357 C CA . PRO B 1 52 ? 6.098 -15.125 -0.37 1 92.62 52 PRO B CA 1
ATOM 2358 C C . PRO B 1 52 ? 5.176 -15.109 -1.589 1 92.62 52 PRO B C 1
ATOM 2360 O O . PRO B 1 52 ? 4.992 -16.141 -2.242 1 92.62 52 PRO B O 1
ATOM 2363 N N . TYR B 1 53 ? 4.668 -13.969 -1.891 1 95.56 53 TYR B N 1
ATOM 2364 C CA . TYR B 1 53 ? 3.727 -13.812 -2.992 1 95.56 53 TYR B CA 1
ATOM 2365 C C . TYR B 1 53 ? 4.434 -13.328 -4.254 1 95.56 53 TYR B C 1
ATOM 2367 O O . TYR B 1 53 ? 3.795 -13.117 -5.285 1 95.56 53 TYR B O 1
ATOM 2375 N N . GLU B 1 54 ? 5.707 -13.227 -4.211 1 92.5 54 GLU B N 1
ATOM 2376 C CA . GLU B 1 54 ? 6.477 -12.539 -5.238 1 92.5 54 GLU B CA 1
ATOM 2377 C C . GLU B 1 54 ? 6.141 -13.07 -6.629 1 92.5 54 GLU B C 1
ATOM 2379 O O . GLU B 1 54 ? 6.215 -14.281 -6.871 1 92.5 54 GLU B O 1
ATOM 2384 N N . GLY B 1 55 ? 5.695 -12.047 -7.516 1 93.38 55 GLY B N 1
ATOM 2385 C CA . GLY B 1 55 ? 5.441 -12.352 -8.914 1 93.38 55 GLY B CA 1
ATOM 2386 C C . GLY B 1 55 ? 4.078 -12.977 -9.148 1 93.38 55 GLY B C 1
ATOM 2387 O O . GLY B 1 55 ? 3.682 -13.195 -10.297 1 93.38 55 GLY B O 1
ATOM 2388 N N . GLY B 1 56 ? 3.365 -13.258 -8.148 1 97.5 56 GLY B N 1
ATOM 2389 C CA . GLY B 1 56 ? 2.047 -13.852 -8.289 1 97.5 56 GLY B CA 1
ATOM 2390 C C . GLY B 1 56 ? 1.011 -12.883 -8.828 1 97.5 56 GLY B C 1
ATOM 2391 O O . GLY B 1 56 ? 1.146 -11.672 -8.664 1 97.5 56 GLY B O 1
ATOM 2392 N N . PHE B 1 57 ? 0.025 -13.484 -9.453 1 97.62 57 PHE B N 1
ATOM 2393 C CA . PHE B 1 57 ? -1.114 -12.727 -9.961 1 97.62 57 PHE B CA 1
ATOM 2394 C C . PHE B 1 57 ? -2.365 -13.016 -9.141 1 97.62 57 PHE B C 1
ATOM 2396 O O . PHE B 1 57 ? -2.914 -14.117 -9.203 1 97.62 57 PHE B O 1
ATOM 2403 N N . PHE B 1 58 ? -2.828 -12.047 -8.43 1 97.94 58 PHE B N 1
ATOM 2404 C CA . PHE B 1 58 ? -3.984 -12.234 -7.559 1 97.94 58 PHE B CA 1
ATOM 2405 C C . PHE B 1 58 ? -5.172 -11.422 -8.062 1 97.94 58 PHE B C 1
ATOM 2407 O O . PHE B 1 58 ? -5.137 -10.188 -8.047 1 97.94 58 PHE B O 1
ATOM 2414 N N . HIS B 1 59 ? -6.191 -12.164 -8.445 1 97.88 59 HIS B N 1
ATOM 2415 C CA . HIS B 1 59 ? -7.375 -11.562 -9.047 1 97.88 59 HIS B CA 1
ATOM 2416 C C . HIS B 1 59 ? -8.492 -11.398 -8.016 1 97.88 59 HIS B C 1
ATOM 2418 O O . HIS B 1 59 ? -8.992 -12.391 -7.48 1 97.88 59 HIS B O 1
ATOM 2424 N N . PHE B 1 60 ? -8.844 -10.156 -7.77 1 96.81 60 PHE B N 1
ATOM 2425 C CA . PHE B 1 60 ? -9.961 -9.852 -6.879 1 96.81 60 PHE B CA 1
ATOM 2426 C C . PHE B 1 60 ? -11.141 -9.289 -7.66 1 96.81 60 PHE B C 1
ATOM 2428 O O . PHE B 1 60 ? -10.953 -8.586 -8.656 1 96.81 60 PHE B O 1
ATOM 2435 N N . VAL B 1 61 ? -12.32 -9.602 -7.148 1 96.88 61 VAL B N 1
ATOM 2436 C CA . VAL B 1 61 ? -13.547 -9 -7.66 1 96.88 61 VAL B CA 1
ATOM 2437 C C . VAL B 1 61 ? -14.234 -8.211 -6.551 1 96.88 61 VAL B C 1
ATOM 2439 O O . VAL B 1 61 ? -14.414 -8.719 -5.438 1 96.88 61 VAL B O 1
ATOM 2442 N N . LEU B 1 62 ? -14.492 -6.961 -6.848 1 94.69 62 LEU B N 1
ATOM 2443 C CA . LEU B 1 62 ? -15.234 -6.086 -5.945 1 94.69 62 LEU B CA 1
ATOM 2444 C C . LEU B 1 62 ? -16.609 -5.762 -6.512 1 94.69 62 LEU B C 1
ATOM 2446 O O . LEU B 1 62 ? -16.734 -5.422 -7.688 1 94.69 62 LEU B O 1
ATOM 2450 N N . ARG B 1 63 ? -17.641 -5.883 -5.672 1 96.25 63 ARG B N 1
ATOM 2451 C CA . ARG B 1 63 ? -19 -5.539 -6.07 1 96.25 63 ARG B CA 1
ATOM 2452 C C . ARG B 1 63 ? -19.594 -4.477 -5.152 1 96.25 63 ARG B C 1
ATOM 2454 O O . ARG B 1 63 ? -19.719 -4.695 -3.945 1 96.25 63 ARG B O 1
ATOM 2461 N N . CYS B 1 64 ? -19.906 -3.41 -5.785 1 93.62 64 CYS B N 1
ATOM 2462 C CA . CYS B 1 64 ? -20.5 -2.318 -5.023 1 93.62 64 CYS B CA 1
ATOM 2463 C C . CYS B 1 64 ? -22 -2.531 -4.844 1 93.62 64 CYS B C 1
ATOM 2465 O O . CYS B 1 64 ? -22.703 -2.848 -5.801 1 93.62 64 CYS B O 1
ATOM 2467 N N . PRO B 1 65 ? -22.453 -2.367 -3.623 1 95 65 PRO B N 1
ATOM 2468 C CA . PRO B 1 65 ? -23.891 -2.434 -3.434 1 95 65 PRO B CA 1
ATOM 2469 C C . PRO B 1 65 ? -24.625 -1.236 -4.043 1 95 65 PRO B C 1
ATOM 2471 O O . PRO B 1 65 ? -23.984 -0.282 -4.492 1 95 65 PRO B O 1
ATOM 2474 N N . SER B 1 66 ? -25.891 -1.238 -4.02 1 92.94 66 SER B N 1
ATOM 2475 C CA . SER B 1 66 ? -26.703 -0.196 -4.641 1 92.94 66 SER B CA 1
ATOM 2476 C C . SER B 1 66 ? -26.578 1.126 -3.893 1 92.94 66 SER B C 1
ATOM 2478 O O . SER B 1 66 ? -26.766 2.195 -4.473 1 92.94 66 SER B O 1
ATOM 2480 N N . ASP B 1 67 ? -26.203 1.072 -2.674 1 93.5 67 ASP B N 1
ATOM 2481 C CA . ASP B 1 67 ? -26.109 2.293 -1.879 1 93.5 67 ASP B CA 1
ATOM 2482 C C . ASP B 1 67 ? -24.641 2.707 -1.691 1 93.5 67 ASP B C 1
ATOM 2484 O O . ASP B 1 67 ? -24.328 3.525 -0.822 1 93.5 67 ASP B O 1
ATOM 2488 N N . TYR B 1 68 ? -23.781 2.193 -2.479 1 90.81 68 TYR B N 1
ATOM 2489 C CA . TYR B 1 68 ? -22.406 2.686 -2.473 1 90.81 68 TYR B CA 1
ATOM 2490 C C . TYR B 1 68 ? -22.359 4.188 -2.725 1 90.81 68 TYR B C 1
ATOM 2492 O O . TYR B 1 68 ? -23.094 4.699 -3.582 1 90.81 68 TYR B O 1
ATOM 2500 N N . PRO B 1 69 ? -21.641 4.797 -1.843 1 89.38 69 PRO B N 1
ATOM 2501 C CA . PRO B 1 69 ? -20.578 4.43 -0.916 1 89.38 69 PRO B CA 1
ATOM 2502 C C . PRO B 1 69 ? -21.031 4.387 0.538 1 89.38 69 PRO B C 1
ATOM 2504 O O . PRO B 1 69 ? -20.219 4.426 1.454 1 89.38 69 PRO B O 1
ATOM 2507 N N . ALA B 1 70 ? -22.328 4.348 0.752 1 91.94 70 ALA B N 1
ATOM 2508 C CA . ALA B 1 70 ? -22.812 4.234 2.121 1 91.94 70 ALA B CA 1
ATOM 2509 C C . ALA B 1 70 ? -22.375 2.92 2.758 1 91.94 70 ALA B C 1
ATOM 2511 O O . ALA B 1 70 ? -22.094 2.869 3.955 1 91.94 70 ALA B O 1
ATOM 2512 N N . ARG B 1 71 ? -22.391 1.902 1.938 1 94.12 71 ARG B N 1
ATOM 2513 C CA . ARG B 1 71 ? -21.891 0.603 2.379 1 94.12 71 ARG B CA 1
ATOM 2514 C C . ARG B 1 71 ? -20.703 0.162 1.542 1 94.12 71 ARG B C 1
ATOM 2516 O O . ARG B 1 71 ? -20.562 0.555 0.381 1 94.12 71 ARG B O 1
ATOM 2523 N N . PRO B 1 72 ? -19.828 -0.686 2.148 1 94.88 72 PRO B N 1
ATOM 2524 C CA . PRO B 1 72 ? -18.625 -1.123 1.431 1 94.88 72 PRO B CA 1
ATOM 2525 C C . PRO B 1 72 ? -18.938 -2.158 0.348 1 94.88 72 PRO B C 1
ATOM 2527 O O . PRO B 1 72 ? -20 -2.783 0.369 1 94.88 72 PRO B O 1
ATOM 2530 N N . PRO B 1 73 ? -18.031 -2.244 -0.59 1 95.25 73 PRO B N 1
ATOM 2531 C CA . PRO B 1 73 ? -18.172 -3.324 -1.571 1 95.25 73 PRO B CA 1
ATOM 2532 C C . PRO B 1 73 ? -17.938 -4.707 -0.966 1 95.25 73 PRO B C 1
ATOM 2534 O O . PRO B 1 73 ? -17.328 -4.824 0.095 1 95.25 73 PRO B O 1
ATOM 2537 N N . LEU B 1 74 ? -18.5 -5.688 -1.661 1 97 74 LEU B N 1
ATOM 2538 C CA . LEU B 1 74 ? -18.078 -7.062 -1.41 1 97 74 LEU B CA 1
ATOM 2539 C C . LEU B 1 74 ? -16.812 -7.398 -2.184 1 97 74 LEU B C 1
ATOM 2541 O O . LEU B 1 74 ? -16.656 -6.988 -3.338 1 97 74 LEU B O 1
ATOM 2545 N N . VAL B 1 75 ? -15.914 -8.062 -1.499 1 97.19 75 VAL B N 1
ATOM 2546 C CA . VAL B 1 75 ? -14.641 -8.375 -2.143 1 97.19 75 VAL B CA 1
ATOM 2547 C C . VAL B 1 75 ? -14.383 -9.875 -2.055 1 97.19 75 VAL B C 1
ATOM 2549 O O . VAL B 1 75 ? -14.609 -10.492 -1.014 1 97.19 75 VAL B O 1
ATOM 2552 N N . ARG B 1 76 ? -13.898 -10.398 -3.178 1 97.69 76 ARG B N 1
ATOM 2553 C CA . ARG B 1 76 ? -13.547 -11.82 -3.205 1 97.69 76 ARG B CA 1
ATOM 2554 C C . ARG B 1 76 ? -12.266 -12.055 -3.99 1 97.69 76 ARG B C 1
ATOM 2556 O O . ARG B 1 76 ? -12.062 -11.469 -5.055 1 97.69 76 ARG B O 1
ATOM 2563 N N . LEU B 1 77 ? -11.445 -12.852 -3.453 1 98.31 77 LEU B N 1
ATOM 2564 C CA . LEU B 1 77 ? -10.297 -13.344 -4.211 1 98.31 77 LEU B CA 1
ATOM 2565 C C . LEU B 1 77 ? -10.711 -14.492 -5.129 1 98.31 77 LEU B C 1
ATOM 2567 O O . LEU B 1 77 ? -11.328 -15.461 -4.684 1 98.31 77 LEU B O 1
ATOM 2571 N N . MET B 1 78 ? -10.367 -14.383 -6.348 1 98 78 MET B N 1
ATOM 2572 C CA . MET B 1 78 ? -10.734 -15.406 -7.324 1 98 78 MET B CA 1
ATOM 2573 C C . MET B 1 78 ? -9.609 -16.422 -7.492 1 98 78 MET B C 1
ATOM 2575 O O . MET B 1 78 ? -9.859 -17.562 -7.883 1 98 78 MET B O 1
ATOM 2579 N N . THR B 1 79 ? -8.414 -16.031 -7.172 1 97.44 79 THR B N 1
ATOM 2580 C CA . THR B 1 79 ? -7.25 -16.906 -7.277 1 97.44 79 THR B CA 1
ATOM 2581 C C . THR B 1 79 ? -7.145 -17.828 -6.066 1 97.44 79 THR B C 1
ATOM 2583 O O . THR B 1 79 ? -6.371 -17.562 -5.145 1 97.44 79 THR B O 1
ATOM 2586 N N . THR B 1 80 ? -7.891 -19.016 -6.035 1 95.38 80 THR B N 1
ATOM 2587 C CA . THR B 1 80 ? -7.961 -19.844 -4.84 1 95.38 80 THR B CA 1
ATOM 2588 C C . THR B 1 80 ? -7.789 -21.328 -5.191 1 95.38 80 THR B C 1
ATOM 2590 O O . THR B 1 80 ? -7.875 -22.188 -4.32 1 95.38 80 THR B O 1
ATOM 2593 N N . ASP B 1 81 ? -7.586 -21.641 -6.445 1 95.31 81 ASP B N 1
ATOM 2594 C CA . ASP B 1 81 ? -7.586 -23.031 -6.895 1 95.31 81 ASP B CA 1
ATOM 2595 C C . ASP B 1 81 ? -8.852 -23.75 -6.445 1 95.31 81 ASP B C 1
ATOM 2597 O O . ASP B 1 81 ? -8.781 -24.797 -5.809 1 95.31 81 ASP B O 1
ATOM 2601 N N . SER B 1 82 ? -9.977 -23.125 -6.73 1 93.44 82 SER B N 1
ATOM 2602 C CA . SER B 1 82 ? -11.305 -23.672 -6.43 1 93.44 82 SER B CA 1
ATOM 2603 C C . SER B 1 82 ? -11.484 -23.875 -4.93 1 93.44 82 SER B C 1
ATOM 2605 O O . SER B 1 82 ? -12.016 -24.891 -4.5 1 93.44 82 SER B O 1
ATOM 2607 N N . GLY B 1 83 ? -10.953 -23.047 -4.152 1 92.44 83 GLY B N 1
ATOM 2608 C CA . GLY B 1 83 ? -11.203 -23.031 -2.721 1 92.44 83 GLY B CA 1
ATOM 2609 C C . GLY B 1 83 ? -10.219 -23.875 -1.939 1 92.44 83 GLY B C 1
ATOM 2610 O O . GLY B 1 83 ? -10.484 -24.25 -0.792 1 92.44 83 GLY B O 1
ATOM 2611 N N . ARG B 1 84 ? -9.102 -24.125 -2.443 1 91.12 84 ARG B N 1
ATOM 2612 C CA . ARG B 1 84 ? -8.195 -25.078 -1.813 1 91.12 84 ARG B CA 1
ATOM 2613 C C . ARG B 1 84 ? -7.012 -24.375 -1.167 1 91.12 84 ARG B C 1
ATOM 2615 O O . ARG B 1 84 ? -6.301 -24.953 -0.345 1 91.12 84 ARG B O 1
ATOM 2622 N N . VAL B 1 85 ? -6.781 -23.156 -1.544 1 93.38 85 VAL B N 1
ATOM 2623 C CA . VAL B 1 85 ? -5.586 -22.484 -1.049 1 93.38 85 VAL B CA 1
ATOM 2624 C C . VAL B 1 85 ? -5.984 -21.234 -0.26 1 93.38 85 VAL B C 1
ATOM 2626 O O . VAL B 1 85 ? -6.797 -20.438 -0.726 1 93.38 85 VAL B O 1
ATOM 2629 N N . ARG B 1 86 ? -5.461 -21.109 0.905 1 91.5 86 ARG B N 1
ATOM 2630 C CA . ARG B 1 86 ? -5.602 -19.906 1.723 1 91.5 86 ARG B CA 1
ATOM 2631 C C . ARG B 1 86 ? -4.332 -19.062 1.672 1 91.5 86 ARG B C 1
ATOM 2633 O O . ARG B 1 86 ? -3.336 -19.391 2.32 1 91.5 86 ARG B O 1
ATOM 2640 N N . PHE B 1 87 ? -4.348 -17.953 1.016 1 93.56 87 PHE B N 1
ATOM 2641 C CA . PHE B 1 87 ? -3.143 -17.188 0.719 1 93.56 87 PHE B CA 1
ATOM 2642 C C . PHE B 1 87 ? -2.816 -16.234 1.857 1 93.56 87 PHE B C 1
ATOM 2644 O O . PHE B 1 87 ? -1.73 -15.641 1.893 1 93.56 87 PHE B O 1
ATOM 2651 N N . HIS B 1 88 ? -3.717 -16.078 2.699 1 90.94 88 HIS B N 1
ATOM 2652 C CA . HIS B 1 88 ? -3.521 -15.148 3.811 1 90.94 88 HIS B CA 1
ATOM 2653 C C . HIS B 1 88 ? -4.477 -15.453 4.957 1 90.94 88 HIS B C 1
ATOM 2655 O O . HIS B 1 88 ? -5.602 -15.898 4.73 1 90.94 88 HIS B O 1
ATOM 2661 N N . PRO B 1 89 ? -4.047 -15.242 6.141 1 86.38 89 PRO B N 1
ATOM 2662 C CA . PRO B 1 89 ? -4.957 -15.477 7.262 1 86.38 89 PRO B CA 1
ATOM 2663 C C . PRO B 1 89 ? -6.273 -14.719 7.125 1 86.38 89 PRO B C 1
ATOM 2665 O O . PRO B 1 89 ? -7.316 -15.188 7.59 1 86.38 89 PRO B O 1
ATOM 2668 N N . CYS B 1 90 ? -6.309 -13.555 6.445 1 89 90 CYS B N 1
ATOM 2669 C CA . CYS B 1 90 ? -7.504 -12.734 6.289 1 89 90 CYS B CA 1
ATOM 2670 C C . CYS B 1 90 ? -8.148 -12.961 4.926 1 89 90 CYS B C 1
ATOM 2672 O O . CYS B 1 90 ? -9.109 -12.281 4.57 1 89 90 CYS B O 1
ATOM 2674 N N . ILE B 1 91 ? -7.582 -13.82 4.199 1 92.81 91 ILE B N 1
ATOM 2675 C CA . ILE B 1 91 ? -8.148 -14.195 2.908 1 92.81 91 ILE B CA 1
ATOM 2676 C C . ILE B 1 91 ? -8.359 -15.703 2.861 1 92.81 91 ILE B C 1
ATOM 2678 O O . ILE B 1 91 ? -7.43 -16.469 2.588 1 92.81 91 ILE B O 1
ATOM 2682 N N . TYR B 1 92 ? -9.547 -16.094 2.975 1 90.94 92 TYR B N 1
ATOM 2683 C CA . TYR B 1 92 ? -9.875 -17.516 3.152 1 90.94 92 TYR B CA 1
ATOM 2684 C C . TYR B 1 92 ? -9.789 -18.266 1.831 1 90.94 92 TYR B C 1
ATOM 2686 O O . TYR B 1 92 ? -9.703 -17.641 0.764 1 90.94 92 TYR B O 1
ATOM 2694 N N . GLU B 1 93 ? -9.844 -19.562 1.932 1 93 93 GLU B N 1
ATOM 2695 C CA . GLU B 1 93 ? -9.68 -20.406 0.758 1 93 93 GLU B CA 1
ATOM 2696 C C . GLU B 1 93 ? -10.859 -20.266 -0.2 1 93 93 GLU B C 1
ATOM 2698 O O . GLU B 1 93 ? -10.719 -20.484 -1.405 1 93 93 GLU B O 1
ATOM 2703 N N . ASN B 1 94 ? -11.984 -19.859 0.364 1 94.25 94 ASN B N 1
ATOM 2704 C CA . ASN B 1 94 ? -13.148 -19.688 -0.503 1 94.25 94 ASN B CA 1
ATOM 2705 C C . ASN B 1 94 ? -13.141 -18.297 -1.162 1 94.25 94 ASN B C 1
ATOM 2707 O O . ASN B 1 94 ? -14.078 -17.953 -1.882 1 94.25 94 ASN B O 1
ATOM 2711 N N . GLY B 1 95 ? -12.172 -17.484 -0.814 1 96.44 95 GLY B N 1
ATOM 2712 C CA . GLY B 1 95 ? -12.008 -16.172 -1.438 1 96.44 95 GLY B CA 1
ATOM 2713 C C . GLY B 1 95 ? -12.492 -15.031 -0.565 1 96.44 95 GLY B C 1
ATOM 2714 O O . GLY B 1 95 ? -12.25 -13.859 -0.879 1 96.44 95 GLY B O 1
ATOM 2715 N N . LYS B 1 96 ? -13.141 -15.328 0.512 1 94.75 96 LYS B N 1
ATOM 2716 C CA . LYS B 1 96 ? -13.656 -14.289 1.401 1 94.75 96 LYS B CA 1
ATOM 2717 C C . LYS B 1 96 ? -12.516 -13.469 2.006 1 94.75 96 LYS B C 1
ATOM 2719 O O . LYS B 1 96 ? -11.523 -14.031 2.471 1 94.75 96 LYS B O 1
ATOM 2724 N N . VAL B 1 97 ? -12.68 -12.227 1.937 1 94.44 97 VAL B N 1
ATOM 2725 C CA . VAL B 1 97 ? -11.695 -11.312 2.516 1 94.44 97 VAL B CA 1
ATOM 2726 C C . VAL B 1 97 ? -12.266 -10.68 3.785 1 94.44 97 VAL B C 1
ATOM 2728 O O . VAL B 1 97 ? -13.336 -10.078 3.756 1 94.44 97 VAL B O 1
ATOM 2731 N N . CYS B 1 98 ? -11.523 -10.82 4.844 1 90.25 98 CYS B N 1
ATOM 2732 C CA . CYS B 1 98 ? -11.977 -10.266 6.113 1 90.25 98 CYS B CA 1
ATOM 2733 C C . CYS B 1 98 ? -11.172 -9.023 6.477 1 90.25 98 CYS B C 1
ATOM 2735 O O . CYS B 1 98 ? -9.977 -9.117 6.785 1 90.25 98 CYS B O 1
ATOM 2737 N N . LEU B 1 99 ? -11.812 -7.914 6.48 1 87.62 99 LEU B N 1
ATOM 2738 C CA . LEU B 1 99 ? -11.234 -6.621 6.832 1 87.62 99 LEU B CA 1
ATOM 2739 C C . LEU B 1 99 ? -12.242 -5.77 7.598 1 87.62 99 LEU B C 1
ATOM 2741 O O . LEU B 1 99 ? -13.43 -5.766 7.273 1 87.62 99 LEU B O 1
ATOM 2745 N N . PRO B 1 100 ? -11.75 -5.035 8.539 1 85.06 100 PRO B N 1
ATOM 2746 C CA . PRO B 1 100 ? -12.672 -4.098 9.195 1 85.06 100 PRO B CA 1
ATOM 2747 C C . PRO B 1 100 ? -13.336 -3.139 8.211 1 85.06 100 PRO B C 1
ATOM 2749 O O . PRO B 1 100 ? -14.531 -2.869 8.32 1 85.06 100 PRO B O 1
ATOM 2752 N N . LEU B 1 101 ? -12.617 -2.688 7.285 1 87.75 101 LEU B N 1
ATOM 2753 C CA . LEU B 1 101 ? -13.109 -1.765 6.27 1 87.75 101 LEU B CA 1
ATOM 2754 C C . LEU B 1 101 ? -14.281 -2.373 5.5 1 87.75 101 LEU B C 1
ATOM 2756 O O . LEU B 1 101 ? -15.109 -1.647 4.953 1 87.75 101 LEU B O 1
ATOM 2760 N N . LEU B 1 102 ? -14.344 -3.627 5.477 1 93.5 102 LEU B N 1
ATOM 2761 C CA . LEU B 1 102 ? -15.383 -4.32 4.723 1 93.5 102 LEU B CA 1
ATOM 2762 C C . LEU B 1 102 ? -16.5 -4.801 5.645 1 93.5 102 LEU B C 1
ATOM 2764 O O . LEU B 1 102 ? -17.453 -5.43 5.191 1 93.5 102 LEU B O 1
ATOM 2768 N N . GLY B 1 103 ? -16.359 -4.547 6.91 1 90.12 103 GLY B N 1
ATOM 2769 C CA . GLY B 1 103 ? -17.359 -4.973 7.875 1 90.12 103 GLY B CA 1
ATOM 2770 C C . GLY B 1 103 ? -17.297 -6.457 8.188 1 90.12 103 GLY B C 1
ATOM 2771 O O . GLY B 1 103 ? -18.25 -7.023 8.727 1 90.12 103 GLY B O 1
ATOM 2772 N N . THR B 1 104 ? -16.266 -7.078 7.797 1 89.88 104 THR B N 1
ATOM 2773 C CA . THR B 1 104 ? -16.141 -8.516 7.996 1 89.88 104 THR B CA 1
ATOM 2774 C C . THR B 1 104 ? -15.156 -8.828 9.125 1 89.88 104 THR B C 1
ATOM 2776 O O . THR B 1 104 ? -14.836 -9.992 9.367 1 89.88 104 THR B O 1
ATOM 2779 N N . ASP B 1 105 ? -14.625 -7.82 9.719 1 82.06 105 ASP B N 1
ATOM 2780 C CA . ASP B 1 105 ? -13.789 -7.891 10.914 1 82.06 105 ASP B CA 1
ATOM 2781 C C . ASP B 1 105 ? -14.094 -6.738 11.867 1 82.06 105 ASP B C 1
ATOM 2783 O O . ASP B 1 105 ? -14.492 -5.656 11.438 1 82.06 105 ASP B O 1
ATOM 2787 N N . MET B 1 106 ? -13.852 -6.863 13.094 1 71.5 106 MET B N 1
ATOM 2788 C CA . MET B 1 106 ? -14.297 -5.883 14.07 1 71.5 106 MET B CA 1
ATOM 2789 C C . MET B 1 106 ? -13.133 -5.027 14.562 1 71.5 106 MET B C 1
ATOM 2791 O O . MET B 1 106 ? -13.336 -3.965 15.148 1 71.5 106 MET B O 1
ATOM 2795 N N . VAL B 1 107 ? -12.055 -5.434 14.359 1 69 107 VAL B N 1
ATOM 2796 C CA . VAL B 1 107 ? -10.922 -4.707 14.922 1 69 107 VAL B CA 1
ATOM 2797 C C . VAL B 1 107 ? -10.281 -3.828 13.852 1 69 107 VAL B C 1
ATOM 2799 O O . VAL B 1 107 ? -9.648 -4.336 12.922 1 69 107 VAL B O 1
ATOM 2802 N N . GLY B 1 108 ? -10.477 -2.496 13.969 1 73.06 108 GLY B N 1
ATOM 2803 C CA . GLY B 1 108 ? -9.867 -1.584 13.016 1 73.06 108 GLY B CA 1
ATOM 2804 C C . GLY B 1 108 ? -10.836 -0.559 12.461 1 73.06 108 GLY B C 1
ATOM 2805 O O . GLY B 1 108 ? -11.977 -0.465 12.914 1 73.06 108 GLY B O 1
ATOM 2806 N N . PRO B 1 109 ? -10.297 0.186 11.477 1 76.31 109 PRO B N 1
ATOM 2807 C CA . PRO B 1 109 ? -11.141 1.23 10.891 1 76.31 109 PRO B CA 1
ATOM 2808 C C . PRO B 1 109 ? -12.289 0.666 10.062 1 76.31 109 PRO B C 1
ATOM 2810 O O . PRO B 1 109 ? -12.078 -0.215 9.227 1 76.31 109 PRO B O 1
ATOM 2813 N N . THR B 1 110 ? -13.398 1.198 10.328 1 86.88 110 THR B N 1
ATOM 2814 C CA . THR B 1 110 ? -14.586 0.745 9.609 1 86.88 110 THR B CA 1
ATOM 2815 C C . THR B 1 110 ? -14.828 1.602 8.367 1 86.88 110 THR B C 1
ATOM 2817 O O . THR B 1 110 ? -14.219 2.662 8.211 1 86.88 110 THR B O 1
ATOM 2820 N N . TRP B 1 111 ? -15.688 1.102 7.547 1 90.5 111 TRP B N 1
ATOM 2821 C CA . TRP B 1 111 ? -16.031 1.794 6.309 1 90.5 111 TRP B CA 1
ATOM 2822 C C . TRP B 1 111 ? -16.781 3.09 6.594 1 90.5 111 TRP B C 1
ATOM 2824 O O . TRP B 1 111 ? -17.672 3.123 7.453 1 90.5 111 TRP B O 1
ATOM 2834 N N . THR B 1 112 ? -16.344 4.137 5.969 1 83.62 112 THR B N 1
ATOM 2835 C CA . THR B 1 112 ? -17.062 5.406 5.949 1 83.62 112 THR B CA 1
ATOM 2836 C C . THR B 1 112 ? -17.234 5.906 4.52 1 83.62 112 THR B C 1
ATOM 2838 O O . THR B 1 112 ? -16.641 5.367 3.588 1 83.62 112 THR B O 1
ATOM 2841 N N . GLN B 1 113 ? -18.031 6.926 4.375 1 82.81 113 GLN B N 1
ATOM 2842 C CA . GLN B 1 113 ? -18.359 7.457 3.053 1 82.81 113 GLN B CA 1
ATOM 2843 C C . GLN B 1 113 ? -17.109 8.055 2.391 1 82.81 113 GLN B C 1
ATOM 2845 O O . GLN B 1 113 ? -17.125 8.328 1.188 1 82.81 113 GLN B O 1
ATOM 2850 N N . HIS B 1 114 ? -16.078 8.164 3.17 1 76.38 114 HIS B N 1
ATOM 2851 C CA . HIS B 1 114 ? -14.859 8.758 2.619 1 76.38 114 HIS B CA 1
ATOM 2852 C C . HIS B 1 114 ? -13.922 7.691 2.066 1 76.38 114 HIS B C 1
ATOM 2854 O O . HIS B 1 114 ? -12.93 8.008 1.409 1 76.38 114 HIS B O 1
ATOM 2860 N N . HIS B 1 115 ? -14.305 6.453 2.314 1 84 115 HIS B N 1
ATOM 2861 C CA . HIS B 1 115 ? -13.516 5.363 1.752 1 84 115 HIS B CA 1
ATOM 2862 C C . HIS B 1 115 ? -13.883 5.109 0.295 1 84 115 HIS B C 1
ATOM 2864 O O . HIS B 1 115 ? -14.984 5.465 -0.141 1 84 115 HIS B O 1
ATOM 2870 N N . SER B 1 116 ? -12.953 4.543 -0.465 1 82.38 116 SER B N 1
ATOM 2871 C CA . SER B 1 116 ? -13.141 4.227 -1.879 1 82.38 116 SER B CA 1
ATOM 2872 C C . SER B 1 116 ? -12.656 2.816 -2.197 1 82.38 116 SER B C 1
ATOM 2874 O O . SER B 1 116 ? -12.055 2.154 -1.349 1 82.38 116 SER B O 1
ATOM 2876 N N . ILE B 1 117 ? -12.906 2.428 -3.426 1 85.88 117 ILE B N 1
ATOM 2877 C CA . ILE B 1 117 ? -12.398 1.159 -3.938 1 85.88 117 ILE B CA 1
ATOM 2878 C C . ILE B 1 117 ? -10.875 1.15 -3.873 1 85.88 117 ILE B C 1
ATOM 2880 O O . ILE B 1 117 ? -10.266 0.125 -3.559 1 85.88 117 ILE B O 1
ATO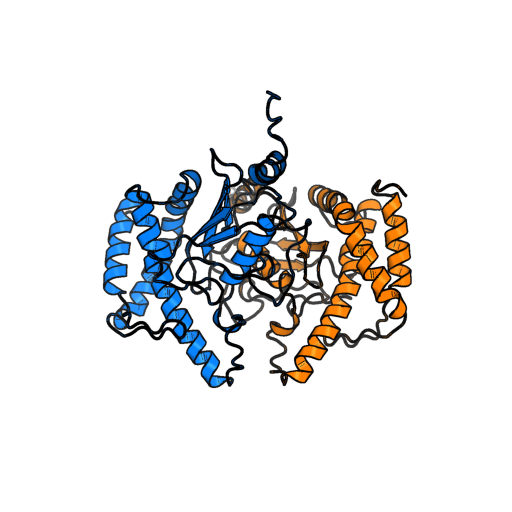M 2884 N N . GLY B 1 118 ? -10.375 2.25 -4.121 1 82.5 118 GLY B N 1
ATOM 2885 C CA . GLY B 1 118 ? -8.93 2.379 -4.016 1 82.5 118 GLY B CA 1
ATOM 2886 C C . GLY B 1 118 ? -8.406 2.086 -2.625 1 82.5 118 GLY B C 1
ATOM 2887 O O . GLY B 1 118 ? -7.367 1.44 -2.471 1 82.5 118 GLY B O 1
ATOM 2888 N N . ASN B 1 119 ? -9.141 2.553 -1.616 1 81 119 ASN B N 1
ATOM 2889 C CA . ASN B 1 119 ? -8.742 2.266 -0.243 1 81 119 ASN B CA 1
ATOM 2890 C C . ASN B 1 119 ? -8.734 0.765 0.037 1 81 119 ASN B C 1
ATOM 2892 O O . ASN B 1 119 ? -7.84 0.259 0.716 1 81 119 ASN B O 1
ATOM 2896 N N . VAL B 1 120 ? -9.727 0.116 -0.51 1 87.25 120 VAL B N 1
ATOM 2897 C CA . VAL B 1 120 ? -9.852 -1.323 -0.307 1 87.25 120 VAL B CA 1
ATOM 2898 C C . VAL B 1 120 ? -8.68 -2.043 -0.97 1 87.25 120 VAL B C 1
ATOM 2900 O O . VAL B 1 120 ? -7.996 -2.846 -0.332 1 87.25 120 VAL B O 1
ATOM 2903 N N . VAL B 1 121 ? -8.398 -1.667 -2.15 1 87.38 121 VAL B N 1
ATOM 2904 C CA . VAL B 1 121 ? -7.34 -2.307 -2.93 1 87.38 121 VAL B CA 1
ATOM 2905 C C . VAL B 1 121 ? -5.984 -2.018 -2.293 1 87.38 121 VAL B C 1
ATOM 2907 O O . VAL B 1 121 ? -5.125 -2.9 -2.223 1 87.38 121 VAL B O 1
ATOM 2910 N N . CYS B 1 122 ? -5.84 -0.896 -1.835 1 82.38 122 CYS B N 1
ATOM 2911 C CA . CYS B 1 122 ? -4.602 -0.518 -1.164 1 82.38 122 CYS B CA 1
ATOM 2912 C C . CYS B 1 122 ? -4.395 -1.337 0.104 1 82.38 122 CYS B C 1
ATOM 2914 O O . CYS B 1 122 ? -3.277 -1.761 0.4 1 82.38 122 CYS B O 1
ATOM 2916 N N . THR B 1 123 ? -5.461 -1.479 0.847 1 83.5 123 THR B N 1
ATOM 2917 C CA . THR B 1 123 ? -5.375 -2.258 2.078 1 83.5 123 THR B CA 1
ATOM 2918 C C . THR B 1 123 ? -4.977 -3.699 1.778 1 83.5 123 THR B C 1
ATOM 2920 O O . THR B 1 123 ? -4.102 -4.258 2.443 1 83.5 123 THR B O 1
ATOM 2923 N N . ILE B 1 124 ? -5.57 -4.238 0.816 1 89.31 124 ILE B N 1
ATOM 2924 C CA . ILE B 1 124 ? -5.234 -5.609 0.443 1 89.31 124 ILE B CA 1
ATOM 2925 C C . ILE B 1 124 ? -3.785 -5.676 -0.032 1 89.31 124 ILE B C 1
ATOM 2927 O O . ILE B 1 124 ? -3.055 -6.605 0.314 1 89.31 124 ILE B O 1
ATOM 2931 N N . ARG B 1 125 ? -3.414 -4.742 -0.831 1 86.31 125 ARG B N 1
ATOM 2932 C CA . ARG B 1 125 ? -2.031 -4.68 -1.292 1 86.31 125 ARG B CA 1
ATOM 2933 C C . ARG B 1 125 ? -1.062 -4.648 -0.115 1 86.31 125 ARG B C 1
ATOM 2935 O O . ARG B 1 125 ? -0.007 -5.285 -0.156 1 86.31 125 ARG B O 1
ATOM 2942 N N . CYS B 1 126 ? -1.39 -3.881 0.842 1 83.38 126 CYS B N 1
ATOM 2943 C CA . CYS B 1 126 ? -0.556 -3.805 2.037 1 83.38 126 CYS B CA 1
ATOM 2944 C C . CYS B 1 126 ? -0.451 -5.164 2.717 1 83.38 126 CYS B C 1
ATOM 2946 O O . CYS B 1 126 ? 0.619 -5.543 3.197 1 83.38 126 CYS B O 1
ATOM 2948 N N . MET B 1 127 ? -1.516 -5.848 2.758 1 85.44 127 MET B N 1
ATOM 2949 C CA . MET B 1 127 ? -1.512 -7.18 3.355 1 85.44 127 MET B CA 1
ATOM 2950 C C . MET B 1 127 ? -0.548 -8.102 2.621 1 85.44 127 MET B C 1
ATOM 2952 O O . MET B 1 127 ? 0.237 -8.812 3.248 1 85.44 127 MET B O 1
ATOM 2956 N N . LEU B 1 128 ? -0.542 -8.008 1.312 1 89.81 128 LEU B N 1
ATOM 2957 C CA . LEU B 1 128 ? 0.29 -8.883 0.49 1 89.81 128 LEU B CA 1
ATOM 2958 C C . LEU B 1 128 ? 1.747 -8.438 0.525 1 89.81 128 LEU B C 1
ATOM 2960 O O . LEU B 1 128 ? 2.639 -9.18 0.113 1 89.81 128 LEU B O 1
ATOM 2964 N N . SER B 1 129 ? 1.986 -7.273 0.988 1 83.81 129 SER B N 1
ATOM 2965 C CA . SER B 1 129 ? 3.342 -6.734 1.028 1 83.81 129 SER B CA 1
ATOM 2966 C C . SER B 1 129 ? 4.074 -7.176 2.291 1 83.81 129 SER B C 1
ATOM 2968 O O . SER B 1 129 ? 5.262 -6.891 2.457 1 83.81 129 SER B O 1
ATOM 2970 N N . ASN B 1 130 ? 3.385 -7.895 3.129 1 78.31 130 ASN B N 1
ATOM 2971 C CA . ASN B 1 130 ? 4.016 -8.398 4.344 1 78.31 130 ASN B CA 1
ATOM 2972 C C . ASN B 1 130 ? 4.922 -9.586 4.055 1 78.31 130 ASN B C 1
ATOM 2974 O O . ASN B 1 130 ? 4.523 -10.523 3.357 1 78.31 130 ASN B O 1
ATOM 2978 N N . GLU B 1 131 ? 6.059 -9.531 4.633 1 74.94 131 GLU B N 1
ATOM 2979 C CA . GLU B 1 131 ? 7.02 -10.617 4.449 1 74.94 131 GLU B CA 1
ATOM 2980 C C . GLU B 1 131 ? 6.641 -11.844 5.277 1 74.94 131 GLU B C 1
ATOM 2982 O O . GLU B 1 131 ? 7.043 -12.961 4.961 1 74.94 131 GLU B O 1
ATOM 2987 N N . ASN B 1 132 ? 5.922 -11.5 6.336 1 75.44 132 ASN B N 1
ATOM 2988 C CA . ASN B 1 132 ? 5.477 -12.562 7.23 1 75.44 132 ASN B CA 1
ATOM 2989 C C . ASN B 1 132 ? 3.99 -12.438 7.555 1 75.44 132 ASN B C 1
ATOM 2991 O O . ASN B 1 132 ? 3.623 -12 8.648 1 75.44 132 ASN B O 1
ATOM 2995 N N . PRO B 1 133 ? 3.186 -12.898 6.707 1 72.25 133 PRO B N 1
ATOM 2996 C CA . PRO B 1 133 ? 1.742 -12.68 6.824 1 72.25 133 PRO B CA 1
ATOM 2997 C C . PRO B 1 133 ? 1.155 -13.273 8.102 1 72.25 133 PRO B C 1
ATOM 2999 O O . PRO B 1 133 ? 0.133 -12.797 8.602 1 72.25 133 PRO B O 1
ATOM 3002 N N . ILE B 1 134 ? 1.735 -14.273 8.609 1 62.41 134 ILE B N 1
ATOM 3003 C CA . ILE B 1 134 ? 1.158 -14.922 9.789 1 62.41 134 ILE B CA 1
ATOM 3004 C C . ILE B 1 134 ? 1.239 -13.977 10.984 1 62.41 134 ILE B C 1
ATOM 3006 O O . ILE B 1 134 ? 0.434 -14.07 11.914 1 62.41 134 ILE B O 1
ATOM 3010 N N . GLU B 1 135 ? 2.215 -13.164 11.023 1 59.78 135 GLU B N 1
ATOM 3011 C CA . GLU B 1 135 ? 2.381 -12.234 12.141 1 59.78 135 GLU B CA 1
ATOM 3012 C C . GLU B 1 135 ? 1.165 -11.328 12.297 1 59.78 135 GLU B C 1
ATOM 3014 O O . GLU B 1 135 ? 0.804 -10.938 13.406 1 59.78 135 GLU B O 1
ATOM 3019 N N . LYS B 1 136 ? 0.591 -10.953 11.359 1 50.25 136 LYS B N 1
ATOM 3020 C CA . LYS B 1 136 ? -0.487 -9.969 11.391 1 50.25 136 LYS B CA 1
ATOM 3021 C C . LYS B 1 136 ? -1.848 -10.648 11.508 1 50.25 136 LYS B C 1
ATOM 3023 O O . LYS B 1 136 ? -2.861 -9.984 11.742 1 50.25 136 LYS B O 1
ATOM 3028 N N . GLY B 1 137 ? -1.921 -11.836 11.25 1 42.44 137 GLY B N 1
ATOM 3029 C CA . GLY B 1 137 ? -3.227 -12.469 11.336 1 42.44 137 GLY B CA 1
ATOM 3030 C C . GLY B 1 137 ? -3.809 -12.461 12.734 1 42.44 137 GLY B C 1
ATOM 3031 O O . GLY B 1 137 ? -3.102 -12.734 13.711 1 42.44 137 GLY B O 1
ATOM 3032 N N . SER B 1 138 ? -4.734 -11.328 12.93 1 40.81 138 SER B N 1
ATOM 3033 C CA . SER B 1 138 ? -5.527 -11.211 14.148 1 40.81 138 SER B CA 1
ATOM 3034 C C . SER B 1 138 ? -5.805 -12.578 14.766 1 40.81 138 SER B C 1
ATOM 3036 O O . SER B 1 138 ? -5.914 -12.711 15.984 1 40.81 138 SER B O 1
ATOM 3038 N N . ALA B 1 139 ? -6.129 -13.422 13.945 1 33.56 139 ALA B N 1
ATOM 3039 C CA . ALA B 1 139 ? -6.715 -14.656 14.461 1 33.56 139 ALA B CA 1
ATOM 3040 C C . ALA B 1 139 ? -5.734 -15.391 15.375 1 33.56 139 ALA B C 1
ATOM 3042 O O . ALA B 1 139 ? -6.141 -16.203 16.203 1 33.56 139 ALA B O 1
ATOM 3043 N N . PHE B 1 140 ? -4.527 -15.258 14.969 1 33.75 140 PHE B N 1
ATOM 3044 C CA . PHE B 1 140 ? -3.848 -16.266 15.766 1 33.75 140 PHE B CA 1
ATOM 3045 C C . PHE B 1 140 ? -3.432 -15.711 17.125 1 33.75 140 PHE B C 1
ATOM 3047 O O . PHE B 1 140 ? -2.723 -16.375 17.891 1 33.75 140 PHE B O 1
ATOM 3054 N N . GLY B 1 141 ? -3.887 -14.523 17.422 1 33.41 141 GLY B N 1
ATOM 3055 C CA . GLY B 1 141 ? -3.791 -14.242 18.844 1 33.41 141 GLY B CA 1
ATOM 3056 C C . GLY B 1 141 ? -2.537 -14.805 19.484 1 33.41 141 GLY B C 1
ATOM 3057 O O . GLY B 1 141 ? -2.424 -14.852 20.703 1 33.41 141 GLY B O 1
ATOM 3058 N N . VAL B 1 142 ? -2.037 -15.883 18.922 1 31.22 142 VAL B N 1
ATOM 3059 C CA . VAL B 1 142 ? -1.05 -16.609 19.703 1 31.22 142 VAL B CA 1
ATOM 3060 C C . VAL B 1 142 ? 0.248 -15.812 19.797 1 31.22 142 VAL B C 1
ATOM 3062 O O . VAL B 1 142 ? 0.831 -15.461 18.766 1 31.22 142 VAL B O 1
ATOM 3065 N N . LEU B 1 143 ? 0.386 -15.016 20.719 1 34.81 143 LEU B N 1
ATOM 3066 C CA . LEU B 1 143 ? 1.693 -14.492 21.109 1 34.81 143 LEU B CA 1
ATOM 3067 C C . LEU B 1 143 ? 2.773 -15.555 20.938 1 34.81 143 LEU B C 1
ATOM 3069 O O . LEU B 1 143 ? 2.752 -16.594 21.609 1 34.81 143 LEU B O 1
ATOM 3073 N N . PRO B 1 144 ? 3.262 -15.852 19.797 1 34.78 144 PRO B N 1
ATOM 3074 C CA . PRO B 1 144 ? 4.262 -16.922 19.859 1 34.78 144 PRO B CA 1
ATOM 3075 C C . PRO B 1 144 ? 5.434 -16.578 20.766 1 34.78 144 PRO B C 1
ATOM 3077 O O . PRO B 1 144 ? 5.723 -15.406 21 1 34.78 144 PRO B O 1
ATOM 3080 N N . THR B 1 145 ? 5.727 -17.391 21.609 1 35.31 145 THR B N 1
ATOM 3081 C CA . THR B 1 145 ? 7.086 -17.422 22.125 1 35.31 145 THR B CA 1
ATOM 3082 C C . THR B 1 145 ? 8.102 -17.234 21 1 35.31 145 THR B C 1
ATOM 3084 O O . THR B 1 145 ? 7.859 -17.641 19.875 1 35.31 145 THR B O 1
ATOM 3087 N N . MET B 1 146 ? 9.023 -16.328 21.016 1 39.41 146 MET B N 1
ATOM 3088 C CA . MET B 1 146 ? 10.047 -15.875 20.078 1 39.41 146 MET B CA 1
ATOM 3089 C C . MET B 1 146 ? 10.43 -17 19.109 1 39.41 146 MET B C 1
ATOM 3091 O O . MET B 1 146 ? 10.539 -16.766 17.906 1 39.41 146 MET B O 1
ATOM 3095 N N . GLY B 1 147 ? 10.766 -18.156 19.641 1 39.69 147 GLY B N 1
ATOM 3096 C CA . GLY B 1 147 ? 11.312 -19.281 18.891 1 39.69 147 GLY B CA 1
ATOM 3097 C C . GLY B 1 147 ? 10.297 -19.922 17.969 1 39.69 147 GLY B C 1
ATOM 3098 O O . GLY B 1 147 ? 10.617 -20.281 16.844 1 39.69 147 GLY B O 1
ATOM 3099 N N . THR B 1 148 ? 9.156 -20.109 18.422 1 41.81 148 THR B N 1
ATOM 3100 C CA . THR B 1 148 ? 8.117 -20.844 17.719 1 41.81 148 THR B CA 1
ATOM 3101 C C . THR B 1 148 ? 7.523 -20 16.578 1 41.81 148 THR B C 1
ATOM 3103 O O . THR B 1 148 ? 7.18 -20.531 15.523 1 41.81 148 THR B O 1
ATOM 3106 N N . TRP B 1 149 ? 7.621 -18.75 16.641 1 47.72 149 TRP B N 1
ATOM 3107 C CA . TRP B 1 149 ? 7.051 -17.844 15.633 1 47.72 149 TRP B CA 1
ATOM 3108 C C . TRP B 1 149 ? 7.934 -17.797 14.391 1 47.72 149 TRP B C 1
ATOM 3110 O O . TRP B 1 149 ? 7.43 -17.828 13.266 1 47.72 149 TRP B O 1
ATOM 3120 N N . LEU B 1 150 ? 9.188 -17.844 14.742 1 53.91 150 LEU B N 1
ATOM 3121 C CA . LEU B 1 150 ? 10.117 -17.797 13.617 1 53.91 150 LEU B CA 1
ATOM 3122 C C . LEU B 1 150 ? 9.969 -19.031 12.742 1 53.91 150 LEU B C 1
ATOM 3124 O O . LEU B 1 150 ? 9.961 -18.938 11.508 1 53.91 150 LEU B O 1
ATOM 3128 N N . SER B 1 151 ? 9.719 -20.141 13.414 1 55.22 151 SER B N 1
ATOM 3129 C CA . SER B 1 151 ? 9.609 -21.375 12.656 1 55.22 151 SER B CA 1
ATOM 3130 C C . SER B 1 151 ? 8.289 -21.438 11.898 1 55.22 151 SER B C 1
ATOM 3132 O O . SER B 1 151 ? 8.258 -21.859 10.734 1 55.22 151 SER B O 1
ATOM 3134 N N . SER B 1 152 ? 7.281 -21.031 12.531 1 55 152 SER B N 1
ATOM 3135 C CA . SER B 1 152 ? 5.969 -21.062 11.898 1 55 152 SER B CA 1
ATOM 3136 C C . SER B 1 152 ? 5.895 -20.109 10.719 1 55 152 SER B C 1
ATOM 3138 O O . SER B 1 152 ? 5.301 -20.438 9.688 1 55 152 SER B O 1
ATOM 3140 N N . ASP B 1 153 ? 6.641 -19.094 10.922 1 62.25 153 ASP B N 1
ATOM 3141 C CA . ASP B 1 153 ? 6.652 -18.094 9.859 1 62.25 153 ASP B CA 1
ATOM 3142 C C . ASP B 1 153 ? 7.367 -18.609 8.617 1 62.25 153 ASP B C 1
ATOM 3144 O O . ASP B 1 153 ? 6.879 -18.438 7.496 1 62.25 153 ASP B O 1
ATOM 3148 N N . ILE B 1 154 ? 8.367 -19.359 8.961 1 71.38 154 ILE B N 1
ATOM 3149 C CA . ILE B 1 154 ? 9.164 -19.875 7.855 1 71.38 154 ILE B CA 1
ATOM 3150 C C . ILE B 1 154 ? 8.375 -20.953 7.117 1 71.38 154 ILE B C 1
ATOM 3152 O O . ILE B 1 154 ? 8.32 -20.953 5.883 1 71.38 154 ILE B O 1
ATOM 3156 N N . CYS B 1 155 ? 7.703 -21.797 7.91 1 78.25 155 CYS B N 1
ATOM 3157 C CA . CYS B 1 155 ? 6.945 -22.875 7.297 1 78.25 155 CYS B CA 1
ATOM 3158 C C . CYS B 1 155 ? 5.777 -22.328 6.484 1 78.25 155 CYS B C 1
ATOM 3160 O O . CYS B 1 155 ? 5.543 -22.781 5.359 1 78.25 155 CYS B O 1
ATOM 3162 N N . TYR B 1 156 ? 5.125 -21.453 7.039 1 83.69 156 TYR B N 1
ATOM 3163 C CA . TYR B 1 156 ? 3.982 -20.875 6.344 1 83.69 156 TYR B CA 1
ATOM 3164 C C . TYR B 1 156 ? 4.422 -20.172 5.066 1 83.69 156 TYR B C 1
ATOM 3166 O O . TYR B 1 156 ? 3.795 -20.328 4.016 1 83.69 156 TYR B O 1
ATOM 3174 N N . ASN B 1 157 ? 5.465 -19.5 5.137 1 89.25 157 ASN B N 1
ATOM 3175 C CA . ASN B 1 157 ? 5.988 -18.781 3.975 1 89.25 157 ASN B CA 1
ATOM 3176 C C . ASN B 1 157 ? 6.406 -19.75 2.867 1 89.25 157 ASN B C 1
ATOM 3178 O O . ASN B 1 157 ? 6.242 -19.453 1.684 1 89.25 157 ASN B O 1
ATOM 3182 N N . THR B 1 158 ? 6.926 -20.859 3.277 1 90.69 158 THR B N 1
ATOM 3183 C CA . THR B 1 158 ? 7.344 -21.859 2.305 1 90.69 158 THR B CA 1
ATOM 3184 C C . THR B 1 158 ? 6.141 -22.406 1.548 1 90.69 158 THR B C 1
ATOM 3186 O O . THR B 1 158 ? 6.195 -22.594 0.33 1 90.69 158 THR B O 1
ATOM 3189 N N . VAL B 1 159 ? 5.145 -22.641 2.264 1 92.38 159 VAL B N 1
ATOM 3190 C CA . VAL B 1 159 ? 3.918 -23.141 1.643 1 92.38 159 VAL B CA 1
ATOM 3191 C C . VAL B 1 159 ? 3.355 -22.062 0.704 1 92.38 159 VAL B C 1
ATOM 3193 O O . VAL B 1 159 ? 2.973 -22.375 -0.43 1 92.38 159 VAL B O 1
ATOM 3196 N N . LEU B 1 160 ? 3.316 -20.844 1.168 1 93.94 160 LEU B N 1
ATOM 3197 C CA . LEU B 1 160 ? 2.762 -19.75 0.378 1 93.94 160 LEU B CA 1
ATOM 3198 C C . LEU B 1 160 ? 3.543 -19.562 -0.918 1 93.94 160 LEU B C 1
ATOM 3200 O O . LEU B 1 160 ? 2.953 -19.312 -1.973 1 93.94 160 LEU B O 1
ATOM 3204 N N . ARG B 1 161 ? 4.809 -19.703 -0.849 1 95.06 161 ARG B N 1
ATOM 3205 C CA . ARG B 1 161 ? 5.641 -19.562 -2.039 1 95.06 161 ARG B CA 1
ATOM 3206 C C . ARG B 1 161 ? 5.324 -20.641 -3.062 1 95.06 161 ARG B C 1
ATOM 3208 O O . ARG B 1 161 ? 5.199 -20.359 -4.258 1 95.06 161 ARG B O 1
ATOM 3215 N N . HIS B 1 162 ? 5.207 -21.828 -2.555 1 96.75 162 HIS B N 1
ATOM 3216 C CA . HIS B 1 162 ? 4.836 -22.938 -3.424 1 96.75 162 HIS B CA 1
ATOM 3217 C C . HIS B 1 162 ? 3.482 -22.688 -4.086 1 96.75 162 HIS B C 1
ATOM 3219 O O . HIS B 1 162 ? 3.354 -22.812 -5.309 1 96.75 162 HIS B O 1
ATOM 3225 N N . GLU B 1 163 ? 2.529 -22.344 -3.287 1 96.5 163 GLU B N 1
ATOM 3226 C CA . GLU B 1 163 ? 1.171 -22.172 -3.793 1 96.5 163 GLU B CA 1
ATOM 3227 C C . GLU B 1 163 ? 1.068 -20.953 -4.699 1 96.5 163 GLU B C 1
ATOM 3229 O O . GLU B 1 163 ? 0.274 -20.938 -5.645 1 96.5 163 GLU B O 1
ATOM 3234 N N . THR B 1 164 ? 1.886 -19.906 -4.418 1 97.81 164 THR B N 1
ATOM 3235 C CA . THR B 1 164 ? 1.916 -18.75 -5.305 1 97.81 164 THR B CA 1
ATOM 3236 C C . THR B 1 164 ? 2.352 -19.156 -6.711 1 97.81 164 THR B C 1
ATOM 3238 O O . THR B 1 164 ? 1.684 -18.812 -7.691 1 97.81 164 THR B O 1
ATOM 3241 N N . ILE B 1 165 ? 3.414 -19.938 -6.828 1 98.31 165 ILE B N 1
ATOM 3242 C CA . ILE B 1 165 ? 3.896 -20.344 -8.141 1 98.31 165 ILE B CA 1
ATOM 3243 C C . ILE B 1 165 ? 2.887 -21.297 -8.789 1 98.31 165 ILE B C 1
ATOM 3245 O O . ILE B 1 165 ? 2.584 -21.156 -9.984 1 98.31 165 ILE B O 1
ATOM 3249 N N . ARG B 1 166 ? 2.307 -22.141 -8.039 1 98.19 166 ARG B N 1
ATOM 3250 C CA . ARG B 1 166 ? 1.403 -23.141 -8.586 1 98.19 166 ARG B CA 1
ATOM 3251 C C . ARG B 1 166 ? 0.104 -22.516 -9.07 1 98.19 166 ARG B C 1
ATOM 3253 O O . ARG B 1 166 ? -0.322 -22.75 -10.203 1 98.19 166 ARG B O 1
ATOM 3260 N N . VAL B 1 167 ? -0.467 -21.719 -8.227 1 98.19 167 VAL B N 1
ATOM 3261 C CA . VAL B 1 167 ? -1.834 -21.266 -8.477 1 98.19 167 VAL B CA 1
ATOM 3262 C C . VAL B 1 167 ? -1.816 -19.859 -9.062 1 98.19 167 VAL B C 1
ATOM 3264 O O . VAL B 1 167 ? -2.42 -19.609 -10.109 1 98.19 167 VAL B O 1
ATOM 3267 N N . ALA B 1 168 ? -1.086 -18.953 -8.445 1 98.56 168 ALA B N 1
ATOM 3268 C CA . ALA B 1 168 ? -1.149 -17.531 -8.812 1 98.56 168 ALA B CA 1
ATOM 3269 C C . ALA B 1 168 ? -0.241 -17.234 -10.008 1 98.56 168 ALA B C 1
ATOM 3271 O O . ALA B 1 168 ? -0.258 -16.141 -10.547 1 98.56 168 ALA B O 1
ATOM 3272 N N . VAL B 1 169 ? 0.574 -18.188 -10.43 1 98.38 169 VAL B N 1
ATOM 3273 C CA . VAL B 1 169 ? 1.418 -17.984 -11.602 1 98.38 169 VAL B CA 1
ATOM 3274 C C . VAL B 1 169 ? 1.061 -19.016 -12.68 1 98.38 169 VAL B C 1
ATOM 3276 O O . VAL B 1 169 ? 0.447 -18.656 -13.688 1 98.38 169 VAL B O 1
ATOM 3279 N N . CYS B 1 170 ? 1.348 -20.281 -12.43 1 98.12 170 CYS B N 1
ATOM 3280 C CA . CYS B 1 170 ? 1.159 -21.297 -13.461 1 98.12 170 CYS B CA 1
ATOM 3281 C C . CYS B 1 170 ? -0.307 -21.406 -13.859 1 98.12 170 CYS B C 1
ATOM 3283 O O . CYS B 1 170 ? -0.644 -21.25 -15.039 1 98.12 170 CYS B O 1
ATOM 3285 N N . ASP B 1 171 ? -1.179 -21.656 -12.859 1 98 171 ASP B N 1
ATOM 3286 C CA . ASP B 1 171 ? -2.598 -21.766 -13.188 1 98 171 ASP B CA 1
ATOM 3287 C C . ASP B 1 171 ? -3.1 -20.5 -13.883 1 98 171 ASP B C 1
ATOM 3289 O O . ASP B 1 171 ? -3.85 -20.578 -14.859 1 98 171 ASP B O 1
ATOM 3293 N N . ALA B 1 172 ? -2.719 -19.375 -13.359 1 97.75 172 ALA B N 1
ATOM 3294 C CA . ALA B 1 172 ? -3.191 -18.094 -13.898 1 97.75 172 ALA B CA 1
ATOM 3295 C C . ALA B 1 172 ? -2.773 -17.922 -15.359 1 97.75 172 ALA B C 1
ATOM 3297 O O . ALA B 1 172 ? -3.594 -17.562 -16.203 1 97.75 172 ALA B O 1
ATOM 3298 N N . VAL B 1 173 ? -1.537 -18.156 -15.672 1 97.06 173 VAL B N 1
ATOM 3299 C CA . VAL B 1 173 ? -1.018 -18 -17.031 1 97.06 173 VAL B CA 1
ATOM 3300 C C . VAL B 1 173 ? -1.635 -19.031 -17.953 1 97.06 173 VAL B C 1
ATOM 3302 O O . VAL B 1 173 ? -2.066 -18.719 -19.062 1 97.06 173 VAL B O 1
ATOM 3305 N N . GLU B 1 174 ? -1.698 -20.25 -17.531 1 96.94 174 GLU B N 1
ATOM 3306 C CA . GLU B 1 174 ? -2.309 -21.312 -18.328 1 96.94 174 GLU B CA 1
ATOM 3307 C C . GLU B 1 174 ? -3.768 -21 -18.641 1 96.94 174 GLU B C 1
ATOM 3309 O O . GLU B 1 174 ? -4.219 -21.203 -19.781 1 96.94 174 GLU B O 1
ATOM 3314 N N . ASP B 1 175 ? -4.453 -20.484 -17.641 1 96.5 175 ASP B N 1
ATOM 3315 C CA . ASP B 1 175 ? -5.852 -20.109 -17.859 1 96.5 175 ASP B CA 1
ATOM 3316 C C . ASP B 1 175 ? -5.973 -19.016 -18.906 1 96.5 175 ASP B C 1
ATOM 3318 O O . ASP B 1 175 ? -6.91 -19.016 -19.703 1 96.5 175 ASP B O 1
ATOM 3322 N N . CYS B 1 176 ? -5.098 -18.094 -18.844 1 94.88 176 CYS B N 1
ATOM 3323 C CA . CYS B 1 176 ? -5.105 -17.031 -19.844 1 94.88 176 CYS B CA 1
ATOM 3324 C C . CYS B 1 176 ? -4.859 -17.578 -21.234 1 94.88 176 CYS B C 1
ATOM 3326 O O . CYS B 1 176 ? -5.543 -17.203 -22.188 1 94.88 176 CYS B O 1
ATOM 3328 N N . LEU B 1 177 ? -3.939 -18.484 -21.375 1 93.56 177 LEU B N 1
ATOM 3329 C CA . LEU B 1 177 ? -3.551 -19.031 -22.672 1 93.56 177 LEU B CA 1
ATOM 3330 C C . LEU B 1 177 ? -4.648 -19.938 -23.219 1 93.56 177 LEU B C 1
ATOM 3332 O O . LEU B 1 177 ? -4.863 -19.984 -24.438 1 93.56 177 LEU B O 1
ATOM 3336 N N . HIS B 1 178 ? -5.379 -20.594 -22.375 1 94 178 HIS B N 1
ATOM 3337 C CA . HIS B 1 178 ? -6.395 -21.547 -22.812 1 94 178 HIS B CA 1
ATOM 3338 C C . HIS B 1 178 ? -7.773 -20.906 -22.844 1 94 178 HIS B C 1
ATOM 3340 O O . HIS B 1 178 ? -8.773 -21.578 -23.094 1 94 178 HIS B O 1
ATOM 3346 N N . GLY B 1 179 ? -7.918 -19.641 -22.531 1 92 179 GLY B N 1
ATOM 3347 C CA . GLY B 1 179 ? -9.18 -18.938 -22.594 1 92 179 GLY B CA 1
ATOM 3348 C C . GLY B 1 179 ? -10.117 -19.266 -21.438 1 92 179 GLY B C 1
ATOM 3349 O O . GLY B 1 179 ? -11.336 -19.156 -21.578 1 92 179 GLY B O 1
ATOM 3350 N N . ARG B 1 180 ? -9.633 -19.719 -20.359 1 93.69 180 ARG B N 1
ATOM 3351 C CA . ARG B 1 180 ? -10.438 -20.125 -19.219 1 93.69 180 ARG B CA 1
ATOM 3352 C C . ARG B 1 180 ? -10.352 -19.109 -18.094 1 93.69 180 ARG B C 1
ATOM 3354 O O . ARG B 1 180 ? -10.945 -19.297 -17.031 1 93.69 180 ARG B O 1
ATOM 3361 N N . SER B 1 181 ? -9.648 -18.031 -18.25 1 94.62 181 SER B N 1
ATOM 3362 C CA . SER B 1 181 ? -9.422 -17.062 -17.172 1 94.62 181 SER B CA 1
ATOM 3363 C C . SER B 1 181 ? -10.68 -16.25 -16.891 1 94.62 181 SER B C 1
ATOM 3365 O O . SER B 1 181 ? -11.383 -15.844 -17.828 1 94.62 181 SER B O 1
ATOM 3367 N N . ALA B 1 182 ? -10.922 -16.078 -15.641 1 92.5 182 ALA B N 1
ATOM 3368 C CA . ALA B 1 182 ? -12.047 -15.242 -15.219 1 92.5 182 ALA B CA 1
ATOM 3369 C C . ALA B 1 182 ? -11.695 -13.758 -15.32 1 92.5 182 ALA B C 1
ATOM 3371 O O . ALA B 1 182 ? -12.562 -12.898 -15.164 1 92.5 182 ALA B O 1
ATOM 3372 N N . CYS B 1 183 ? -10.461 -13.438 -15.617 1 92.81 183 CYS B N 1
ATOM 3373 C CA . CYS B 1 183 ? -10.016 -12.047 -15.719 1 92.81 183 CYS B CA 1
ATOM 3374 C C . CYS B 1 183 ? -10.516 -11.414 -17.016 1 92.81 183 CYS B C 1
ATOM 3376 O O . CYS B 1 183 ? -10.562 -12.07 -18.062 1 92.81 183 CYS B O 1
ATOM 3378 N N . PRO B 1 184 ? -10.93 -10.125 -16.922 1 92.75 184 PRO B N 1
ATOM 3379 C CA . PRO B 1 184 ? -11.18 -9.406 -18.172 1 92.75 184 PRO B CA 1
ATOM 3380 C C . PRO B 1 184 ? -9.961 -9.359 -19.094 1 92.75 184 PRO B C 1
ATOM 3382 O O . PRO B 1 184 ? -8.836 -9.57 -18.625 1 92.75 184 PRO B O 1
ATOM 3385 N N . ASN B 1 185 ? -10.148 -9.039 -20.328 1 92.06 185 ASN B N 1
ATOM 3386 C CA . ASN B 1 185 ? -9.102 -9.07 -21.344 1 92.06 185 ASN B CA 1
ATOM 3387 C C . ASN B 1 185 ? -7.934 -8.156 -20.984 1 92.06 185 ASN B C 1
ATOM 3389 O O . ASN B 1 185 ? -6.77 -8.523 -21.172 1 92.06 185 ASN B O 1
ATOM 3393 N N . CYS B 1 186 ? -8.289 -7.012 -20.516 1 90.19 186 CYS B N 1
ATOM 3394 C CA . CYS B 1 186 ? -7.246 -6.051 -20.172 1 90.19 186 CYS B CA 1
ATOM 3395 C C . CYS B 1 186 ? -6.328 -6.598 -19.094 1 90.19 186 CYS B C 1
ATOM 3397 O O . CYS B 1 186 ? -5.113 -6.391 -19.141 1 90.19 186 CYS B O 1
ATOM 3399 N N . LEU B 1 187 ? -6.836 -7.312 -18.156 1 93.06 187 LEU B N 1
ATOM 3400 C CA . LEU B 1 187 ? -6.031 -7.855 -17.078 1 93.06 187 LEU B CA 1
ATOM 3401 C C . LEU B 1 187 ? -5.281 -9.109 -17.531 1 93.06 187 LEU B C 1
ATOM 3403 O O . LEU B 1 187 ? -4.164 -9.367 -17.062 1 93.06 187 LEU B O 1
ATOM 3407 N N . ARG B 1 188 ? -5.875 -9.852 -18.438 1 95.44 188 ARG B N 1
ATOM 3408 C CA . ARG B 1 188 ? -5.184 -10.992 -19.031 1 95.44 188 ARG B CA 1
ATOM 3409 C C . ARG B 1 188 ? -3.906 -10.555 -19.734 1 95.44 188 ARG B C 1
ATOM 3411 O O . ARG B 1 188 ? -2.869 -11.211 -19.625 1 95.44 188 ARG B O 1
ATOM 3418 N N . LYS B 1 189 ? -4 -9.461 -20.375 1 91.94 189 LYS B N 1
ATOM 3419 C CA . LYS B 1 189 ? -2.834 -8.914 -21.062 1 91.94 189 LYS B CA 1
ATOM 3420 C C . LYS B 1 189 ? -1.732 -8.555 -20.078 1 91.94 189 LYS B C 1
ATOM 3422 O O . LYS B 1 189 ? -0.548 -8.75 -20.359 1 91.94 189 LYS B O 1
ATOM 3427 N N . VAL B 1 190 ? -2.18 -8.062 -18.984 1 89.38 190 VAL B N 1
ATOM 3428 C CA . VAL B 1 190 ? -1.216 -7.703 -17.953 1 89.38 190 VAL B CA 1
ATOM 3429 C C . VAL B 1 190 ? -0.487 -8.953 -17.469 1 89.38 190 VAL B C 1
ATOM 3431 O O . VAL B 1 190 ? 0.742 -8.961 -17.359 1 89.38 190 VAL B O 1
ATOM 3434 N N . ILE B 1 191 ? -1.182 -10.008 -17.25 1 94.25 191 ILE B N 1
ATOM 3435 C CA . ILE B 1 191 ? -0.608 -11.266 -16.781 1 94.25 191 ILE B CA 1
ATOM 3436 C C . ILE B 1 191 ? 0.417 -11.781 -17.781 1 94.25 191 ILE B C 1
ATOM 3438 O O . ILE B 1 191 ? 1.547 -12.109 -17.422 1 94.25 191 ILE B O 1
ATOM 3442 N N . LEU B 1 192 ? 0.04 -11.727 -19 1 93.19 192 LEU B N 1
ATOM 3443 C CA . LEU B 1 192 ? 0.882 -12.289 -20.047 1 93.19 192 LEU B CA 1
ATOM 3444 C C . LEU B 1 192 ? 2.09 -11.398 -20.312 1 93.19 192 LEU B C 1
ATOM 3446 O O . LEU B 1 192 ? 3.143 -11.883 -20.734 1 93.19 192 LEU B O 1
ATOM 3450 N N . GLU B 1 193 ? 1.975 -10.18 -20.016 1 88.81 193 GLU B N 1
ATOM 3451 C CA . GLU B 1 193 ? 3.084 -9.25 -20.203 1 88.81 193 GLU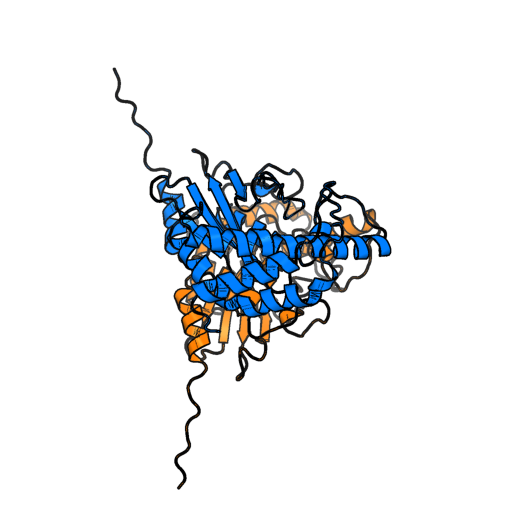 B CA 1
ATOM 3452 C C . GLU B 1 193 ? 4.074 -9.336 -19.047 1 88.81 193 GLU B C 1
ATOM 3454 O O . GLU B 1 193 ? 5.281 -9.18 -19.234 1 88.81 193 GLU B O 1
ATOM 3459 N N . TYR B 1 194 ? 3.594 -9.625 -17.922 1 88.12 194 TYR B N 1
ATOM 3460 C CA . TYR B 1 194 ? 4.441 -9.578 -16.734 1 88.12 194 TYR B CA 1
ATOM 3461 C C . TYR B 1 194 ? 5.09 -10.938 -16.469 1 88.12 194 TYR B C 1
ATOM 3463 O O . TYR B 1 194 ? 6.195 -11.008 -15.93 1 88.12 194 TYR B O 1
ATOM 3471 N N . PHE B 1 195 ? 4.484 -12.016 -16.906 1 93.75 195 PHE B N 1
ATOM 3472 C CA . PHE B 1 195 ? 4.969 -13.359 -16.641 1 93.75 195 PHE B CA 1
ATOM 3473 C C . PHE B 1 195 ? 6.41 -13.523 -17.094 1 93.75 195 PHE B C 1
ATOM 3475 O O . PHE B 1 195 ? 7.273 -13.938 -16.312 1 93.75 195 PHE B O 1
ATOM 3482 N N . PRO B 1 196 ? 6.742 -13.07 -18.297 1 92.06 196 PRO B N 1
ATOM 3483 C CA . PRO B 1 196 ? 8.125 -13.258 -18.734 1 92.06 196 PRO B CA 1
ATOM 3484 C C . PRO B 1 196 ? 9.125 -12.477 -17.891 1 92.06 196 PRO B C 1
ATOM 3486 O O . PRO B 1 196 ? 10.281 -12.898 -17.766 1 92.06 196 PRO B O 1
ATOM 3489 N N . GLN B 1 197 ? 8.68 -11.43 -17.344 1 84.88 197 GLN B N 1
ATOM 3490 C CA . GLN B 1 197 ? 9.578 -10.562 -16.578 1 84.88 197 GLN B CA 1
ATOM 3491 C C . GLN B 1 197 ? 10.023 -11.242 -15.289 1 84.88 197 GLN B C 1
ATOM 3493 O O . GLN B 1 197 ? 11.117 -10.961 -14.781 1 84.88 197 GLN B O 1
ATOM 3498 N N . PHE B 1 198 ? 9.219 -12.203 -14.836 1 90 198 PHE B N 1
ATOM 3499 C CA . PHE B 1 198 ? 9.531 -12.844 -13.562 1 90 198 PHE B CA 1
ATOM 3500 C C . PHE B 1 198 ? 9.906 -14.305 -13.766 1 90 198 PHE B C 1
ATOM 3502 O O . PHE B 1 198 ? 10.109 -15.039 -12.797 1 90 198 PHE B O 1
ATOM 3509 N N . TYR B 1 199 ? 10.031 -14.711 -14.953 1 93.44 199 TYR B N 1
ATOM 3510 C CA . TYR B 1 199 ? 10.211 -16.141 -15.234 1 93.44 199 TYR B CA 1
ATOM 3511 C C . TYR B 1 199 ? 11.477 -16.656 -14.562 1 93.44 199 TYR B C 1
ATOM 3513 O O . TYR B 1 199 ? 11.453 -17.719 -13.93 1 93.44 199 TYR B O 1
ATOM 3521 N N . CYS B 1 200 ? 12.562 -15.914 -14.734 1 90.75 200 CYS B N 1
ATOM 3522 C CA . CYS B 1 200 ? 13.836 -16.375 -14.188 1 90.75 200 CYS B CA 1
ATOM 3523 C C . CYS B 1 200 ? 13.742 -16.531 -12.672 1 90.75 200 CYS B C 1
ATOM 3525 O O . CYS B 1 200 ? 14.312 -17.484 -12.109 1 90.75 200 CYS B O 1
ATOM 3527 N N . GLN B 1 201 ? 13.039 -15.695 -12.062 1 91.31 201 GLN B N 1
ATOM 3528 C CA . GLN B 1 201 ? 12.875 -15.781 -10.609 1 91.31 201 GLN B CA 1
ATOM 3529 C C . GLN B 1 201 ? 12.047 -17 -10.219 1 91.31 201 GLN B C 1
ATOM 3531 O O . GLN B 1 201 ? 12.367 -17.688 -9.258 1 91.31 201 GLN B O 1
ATOM 3536 N N . TYR B 1 202 ? 10.93 -17.266 -10.992 1 95.94 202 TYR B N 1
ATOM 3537 C CA . TYR B 1 202 ? 10.141 -18.453 -10.727 1 95.94 202 TYR B CA 1
ATOM 3538 C C . TYR B 1 202 ? 11 -19.719 -10.812 1 95.94 202 TYR B C 1
ATOM 3540 O O . TYR B 1 202 ? 10.969 -20.562 -9.914 1 95.94 202 TYR B O 1
ATOM 3548 N N . GLU B 1 203 ? 11.727 -19.766 -11.867 1 95.88 203 GLU B N 1
ATOM 3549 C CA . GLU B 1 203 ? 12.539 -20.938 -12.133 1 95.88 203 GLU B CA 1
ATOM 3550 C C . GLU B 1 203 ? 13.586 -21.156 -11.047 1 95.88 203 GLU B C 1
ATOM 3552 O O . GLU B 1 203 ? 13.797 -22.281 -10.586 1 95.88 203 GLU B O 1
ATOM 3557 N N . LYS B 1 204 ? 14.172 -20.078 -10.648 1 95.19 204 LYS B N 1
ATOM 3558 C CA . LYS B 1 204 ? 15.188 -20.156 -9.602 1 95.19 204 LYS B CA 1
ATOM 3559 C C . LYS B 1 204 ? 14.602 -20.688 -8.305 1 95.19 204 LYS B C 1
ATOM 3561 O O . LYS B 1 204 ? 15.18 -21.578 -7.664 1 95.19 204 LYS B O 1
ATOM 3566 N N . VAL B 1 205 ? 13.508 -20.172 -7.914 1 95.69 205 VAL B N 1
ATOM 3567 C CA . VAL B 1 205 ? 12.852 -20.578 -6.676 1 95.69 205 VAL B CA 1
ATOM 3568 C C . VAL B 1 205 ? 12.508 -22.062 -6.73 1 95.69 205 VAL B C 1
ATOM 3570 O O . VAL B 1 205 ? 12.734 -22.797 -5.762 1 95.69 205 VAL B O 1
ATOM 3573 N N . VAL B 1 206 ? 12.008 -22.516 -7.816 1 97.81 206 VAL B N 1
ATOM 3574 C CA . VAL B 1 206 ? 11.594 -23.906 -7.977 1 97.81 206 VAL B CA 1
ATOM 3575 C C . VAL B 1 206 ? 12.82 -24.812 -7.992 1 97.81 206 VAL B C 1
ATOM 3577 O O . VAL B 1 206 ? 12.844 -25.844 -7.316 1 97.81 206 VAL B O 1
ATOM 3580 N N . GLN B 1 207 ? 13.82 -24.391 -8.719 1 97.38 207 GLN B N 1
ATOM 3581 C CA . GLN B 1 207 ? 15.023 -25.203 -8.828 1 97.38 207 GLN B CA 1
ATOM 3582 C C . GLN B 1 207 ? 15.703 -25.375 -7.469 1 97.38 207 GLN B C 1
ATOM 3584 O O . GLN B 1 207 ? 16.172 -26.469 -7.141 1 97.38 207 GLN B O 1
ATOM 3589 N N . GLU B 1 208 ? 15.695 -24.375 -6.695 1 96.62 208 GLU B N 1
ATOM 3590 C CA . GLU B 1 208 ? 16.344 -24.406 -5.387 1 96.62 208 GLU B CA 1
ATOM 3591 C C . GLU B 1 208 ? 15.57 -25.281 -4.414 1 96.62 208 GLU B C 1
ATOM 3593 O O . GLU B 1 208 ? 16.109 -25.719 -3.4 1 96.62 208 GLU B O 1
ATOM 3598 N N . ARG B 1 209 ? 14.352 -25.609 -4.719 1 96.69 209 ARG B N 1
ATOM 3599 C CA . ARG B 1 209 ? 13.516 -26.328 -3.764 1 96.69 209 ARG B CA 1
ATOM 3600 C C . ARG B 1 209 ? 13.086 -27.672 -4.316 1 96.69 209 ARG B C 1
ATOM 3602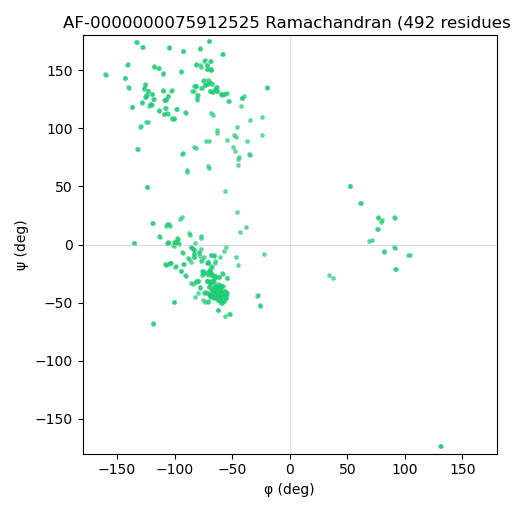 O O . ARG B 1 209 ? 12.156 -28.297 -3.797 1 96.69 209 ARG B O 1
ATOM 3609 N N . LEU B 1 210 ? 13.758 -28.156 -5.312 1 97.06 210 LEU B N 1
ATOM 3610 C CA . LEU B 1 210 ? 13.461 -29.438 -5.941 1 97.06 210 LEU B CA 1
ATOM 3611 C C . LEU B 1 210 ? 13.57 -30.578 -4.934 1 97.06 210 LEU B C 1
ATOM 3613 O O . LEU B 1 210 ? 12.773 -31.516 -4.961 1 97.06 210 LEU B O 1
ATOM 3617 N N . PRO B 1 211 ? 14.508 -30.484 -4.012 1 96.12 211 PRO B N 1
ATOM 3618 C CA . PRO B 1 211 ? 14.641 -31.578 -3.049 1 96.12 211 PRO B CA 1
ATOM 3619 C C . PRO B 1 211 ? 13.422 -31.719 -2.139 1 96.12 211 PRO B C 1
ATOM 3621 O O . PRO B 1 211 ? 13.219 -32.75 -1.524 1 96.12 211 PRO B O 1
ATOM 3624 N N . MET B 1 212 ? 12.602 -30.719 -2.131 1 95.06 212 MET B N 1
ATOM 3625 C CA . MET B 1 212 ? 11.43 -30.734 -1.26 1 95.06 212 MET B CA 1
ATOM 3626 C C . MET B 1 212 ? 10.273 -31.484 -1.92 1 95.06 212 MET B C 1
ATOM 3628 O O . MET B 1 212 ? 9.266 -31.766 -1.272 1 95.06 212 MET B O 1
ATOM 3632 N N . THR B 1 213 ? 10.43 -31.906 -3.096 1 95.38 213 THR B N 1
ATOM 3633 C CA . THR B 1 213 ? 9.359 -32.562 -3.828 1 95.38 213 THR B CA 1
ATOM 3634 C C . THR B 1 213 ? 8.898 -33.812 -3.096 1 95.38 213 THR B C 1
ATOM 3636 O O . THR B 1 213 ? 9.727 -34.625 -2.67 1 95.38 213 THR B O 1
ATOM 3639 N N . GLY B 1 214 ? 7.555 -33.844 -2.949 1 93.56 214 GLY B N 1
ATOM 3640 C CA . GLY B 1 214 ? 6.992 -35.031 -2.324 1 93.56 214 GLY B CA 1
ATOM 3641 C C . GLY B 1 214 ? 6.852 -34.906 -0.82 1 93.56 214 GLY B C 1
ATOM 3642 O O . GLY B 1 214 ? 6.098 -35.656 -0.196 1 93.56 214 GLY B O 1
ATOM 3643 N N . SER B 1 215 ? 7.594 -34 -0.19 1 92.06 215 SER B N 1
ATOM 3644 C CA . SER B 1 215 ? 7.469 -33.781 1.247 1 92.06 215 SER B CA 1
ATOM 3645 C C . SER B 1 215 ? 6.129 -33.125 1.593 1 92.06 215 SER B C 1
ATOM 3647 O O . SER B 1 215 ? 5.539 -32.438 0.767 1 92.06 215 SER B O 1
ATOM 3649 N N . PHE B 1 216 ? 5.641 -33.406 2.791 1 89.81 216 PHE B N 1
ATOM 3650 C CA . PHE B 1 216 ? 4.367 -32.875 3.248 1 89.81 216 PHE B CA 1
ATOM 3651 C C . PHE B 1 216 ? 4.492 -31.359 3.51 1 89.81 216 PHE B C 1
ATOM 3653 O O . PHE B 1 216 ? 5.508 -30.906 4.031 1 89.81 216 PHE B O 1
ATOM 3660 N N . MET B 1 217 ? 3.451 -30.672 3.129 1 87.69 217 MET B N 1
ATOM 3661 C CA . MET B 1 217 ? 3.387 -29.234 3.418 1 87.69 217 MET B CA 1
ATOM 3662 C C . MET B 1 217 ? 2.938 -29 4.855 1 87.69 217 MET B C 1
ATOM 3664 O O . MET B 1 217 ? 1.954 -29.578 5.309 1 87.69 217 MET B O 1
ATOM 3668 N N . ASN B 1 218 ? 3.643 -28.281 5.613 1 77.31 218 ASN B N 1
ATOM 3669 C CA . ASN B 1 218 ? 3.254 -27.906 6.969 1 77.31 218 ASN B CA 1
ATOM 3670 C C . ASN B 1 218 ? 2.549 -26.562 6.996 1 77.31 218 ASN B C 1
ATOM 3672 O O . ASN B 1 218 ? 3.174 -25.531 7.27 1 77.31 218 ASN B O 1
ATOM 3676 N N . ASP B 1 219 ? 1.323 -26.625 6.621 1 68.31 219 ASP B N 1
ATOM 3677 C CA . ASP B 1 219 ? 0.526 -25.406 6.633 1 68.31 219 ASP B CA 1
ATOM 3678 C C . ASP B 1 219 ? -0.181 -25.219 7.973 1 68.31 219 ASP B C 1
ATOM 3680 O O . ASP B 1 219 ? -1.044 -26.016 8.344 1 68.31 219 ASP B O 1
ATOM 3684 N N . VAL B 1 220 ? 0.151 -24.297 8.664 1 65.38 220 VAL B N 1
ATOM 3685 C CA . VAL B 1 220 ? -0.397 -24.062 9.992 1 65.38 220 VAL B CA 1
ATOM 3686 C C . VAL B 1 220 ? -1.872 -23.688 9.891 1 65.38 220 VAL B C 1
ATOM 3688 O O . VAL B 1 220 ? -2.623 -23.797 10.859 1 65.38 220 VAL B O 1
ATOM 3691 N N . LEU B 1 221 ? -2.246 -23.266 8.734 1 64.44 221 LEU B N 1
ATOM 3692 C CA . LEU B 1 221 ? -3.623 -22.812 8.57 1 64.44 221 LEU B CA 1
ATOM 3693 C C . LEU B 1 221 ? -4.488 -23.906 7.949 1 64.44 221 LEU B C 1
ATOM 3695 O O . LEU B 1 221 ? -5.715 -23.812 7.957 1 64.44 221 LEU B O 1
ATOM 3699 N N . ASP B 1 222 ? -3.828 -24.828 7.355 1 63.56 222 ASP B N 1
ATOM 3700 C CA . ASP B 1 222 ? -4.582 -25.859 6.668 1 63.56 222 ASP B CA 1
ATOM 3701 C C . ASP B 1 222 ? -4.113 -27.25 7.098 1 63.56 222 ASP B C 1
ATOM 3703 O O . ASP B 1 222 ? -2.912 -27.531 7.133 1 63.56 222 ASP B O 1
ATOM 3707 N N . SER B 1 223 ? -5.004 -27.922 7.57 1 56.69 223 SER B N 1
ATOM 3708 C CA . SER B 1 223 ? -4.73 -29.266 8.07 1 56.69 223 SER B CA 1
ATOM 3709 C C . SER B 1 223 ? -4.582 -30.266 6.926 1 56.69 223 SER B C 1
ATOM 3711 O O . SER B 1 223 ? -4.473 -31.469 7.156 1 56.69 223 SER B O 1
ATOM 3713 N N . GLY B 1 224 ? -4.578 -29.781 5.793 1 61.78 224 GLY B N 1
ATOM 3714 C CA . GLY B 1 224 ? -4.586 -30.766 4.723 1 61.78 224 GLY B CA 1
ATOM 3715 C C . GLY B 1 224 ? -3.23 -31.406 4.484 1 61.78 224 GLY B C 1
ATOM 3716 O O . GLY B 1 224 ? -2.217 -30.922 5 1 61.78 224 GLY B O 1
ATOM 3717 N N . VAL B 1 225 ? -3.344 -32.531 3.977 1 68.81 225 VAL B N 1
ATOM 3718 C CA . VAL B 1 225 ? -2.176 -33.375 3.689 1 68.81 225 VAL B CA 1
ATOM 3719 C C . VAL B 1 225 ? -1.67 -33.062 2.279 1 68.81 225 VAL B C 1
ATOM 3721 O O . VAL B 1 225 ? -1.816 -33.906 1.375 1 68.81 225 VAL B O 1
ATOM 3724 N N . ALA B 1 226 ? -1.238 -31.859 2.047 1 83.81 226 ALA B N 1
ATOM 3725 C CA . ALA B 1 226 ? -0.71 -31.547 0.723 1 83.81 226 ALA B CA 1
ATOM 3726 C C . ALA B 1 226 ? 0.806 -31.703 0.682 1 83.81 226 ALA B C 1
ATOM 3728 O O . ALA B 1 226 ? 1.467 -31.688 1.723 1 83.81 226 ALA B O 1
ATOM 3729 N N . ARG B 1 227 ? 1.281 -32.094 -0.546 1 91.88 227 ARG B N 1
ATOM 3730 C CA . ARG B 1 227 ? 2.713 -32.281 -0.757 1 91.88 227 ARG B CA 1
ATOM 3731 C C . ARG B 1 227 ? 3.264 -31.25 -1.741 1 91.88 227 ARG B C 1
ATOM 3733 O O . ARG B 1 227 ? 2.555 -30.812 -2.646 1 91.88 227 ARG B O 1
ATOM 3740 N N . TYR B 1 228 ? 4.492 -30.953 -1.579 1 95.12 228 TYR B N 1
ATOM 3741 C CA . TYR B 1 228 ? 5.168 -30.062 -2.51 1 95.12 228 TYR B CA 1
ATOM 3742 C C . TYR B 1 228 ? 5.332 -30.719 -3.877 1 95.12 228 TYR B C 1
ATOM 3744 O O . TYR B 1 228 ? 5.637 -31.906 -3.969 1 95.12 228 TYR B O 1
ATOM 3752 N N . GLN B 1 229 ? 5.121 -29.984 -4.934 1 96.75 229 GLN B N 1
ATOM 3753 C CA . GLN B 1 229 ? 5.176 -30.484 -6.301 1 96.75 229 GLN B CA 1
ATOM 3754 C C . GLN B 1 229 ? 6.16 -29.688 -7.148 1 96.75 229 GLN B C 1
ATOM 3756 O O . GLN B 1 229 ? 5.844 -29.297 -8.273 1 96.75 229 GLN B O 1
ATOM 3761 N N . TYR B 1 230 ? 7.332 -29.5 -6.676 1 97.56 230 TYR B N 1
ATOM 3762 C CA . TYR B 1 230 ? 8.273 -28.594 -7.348 1 97.56 230 TYR B CA 1
ATOM 3763 C C . TYR B 1 230 ? 8.734 -29.188 -8.68 1 97.56 230 TYR B C 1
ATOM 3765 O O . TYR B 1 230 ? 8.984 -28.453 -9.633 1 97.56 230 TYR B O 1
ATOM 3773 N N . GLU B 1 231 ? 8.844 -30.531 -8.781 1 97.81 231 GLU B N 1
ATOM 3774 C CA . GLU B 1 231 ? 9.203 -31.141 -10.062 1 97.81 231 GLU B CA 1
ATOM 3775 C C . GLU B 1 231 ? 8.141 -30.844 -11.117 1 97.81 231 GLU B C 1
ATOM 3777 O O . GLU B 1 231 ? 8.469 -30.516 -12.258 1 97.81 231 GLU B O 1
ATOM 3782 N N . THR B 1 232 ? 6.984 -31.047 -10.719 1 98 232 THR B N 1
ATOM 3783 C CA . THR B 1 232 ? 5.871 -30.766 -11.617 1 98 232 THR B CA 1
ATOM 3784 C C . THR B 1 232 ? 5.84 -29.281 -11.984 1 98 232 THR B C 1
ATOM 3786 O O . THR B 1 232 ? 5.574 -28.922 -13.133 1 98 232 THR B O 1
ATOM 3789 N N . LEU B 1 233 ? 6.082 -28.391 -11.031 1 98.25 233 LEU B N 1
ATOM 3790 C CA . LEU B 1 233 ? 6.07 -26.953 -11.273 1 98.25 233 LEU B CA 1
ATOM 3791 C C . LEU B 1 233 ? 7.16 -26.562 -12.258 1 98.25 233 LEU B C 1
ATOM 3793 O O . LEU B 1 233 ? 6.941 -25.703 -13.125 1 98.25 233 LEU B O 1
ATOM 3797 N N . LEU B 1 234 ? 8.312 -27.203 -12.109 1 98 234 LEU B N 1
ATOM 3798 C CA . LEU B 1 234 ? 9.398 -26.906 -13.039 1 98 234 LEU B CA 1
ATOM 3799 C C . LEU B 1 234 ? 9.016 -27.281 -14.461 1 98 234 LEU B C 1
ATOM 3801 O O . LEU B 1 234 ? 9.273 -26.531 -15.406 1 98 234 LEU B O 1
ATOM 3805 N N . ALA B 1 235 ? 8.438 -28.406 -14.617 1 97.56 235 ALA B N 1
ATOM 3806 C CA . ALA B 1 235 ? 7.992 -28.859 -15.93 1 97.56 235 ALA B CA 1
ATOM 3807 C C . ALA B 1 235 ? 6.961 -27.891 -16.516 1 97.56 235 ALA B C 1
ATOM 3809 O O . ALA B 1 235 ? 7.016 -27.562 -17.703 1 97.56 235 ALA B O 1
ATOM 3810 N N . ARG B 1 236 ? 6.055 -27.453 -15.68 1 97.38 236 ARG B N 1
ATOM 3811 C CA . ARG B 1 236 ? 5.027 -26.516 -16.109 1 97.38 236 ARG B CA 1
ATOM 3812 C C . ARG B 1 236 ? 5.648 -25.188 -16.547 1 97.38 236 ARG B C 1
ATOM 3814 O O . ARG B 1 236 ? 5.258 -24.625 -17.578 1 97.38 236 ARG B O 1
ATOM 3821 N N . LEU B 1 237 ? 6.59 -24.703 -15.781 1 97.44 237 LEU B N 1
ATOM 3822 C CA . LEU B 1 237 ? 7.27 -23.453 -16.125 1 97.44 237 LEU B CA 1
ATOM 3823 C C . LEU B 1 237 ? 8.008 -23.594 -17.453 1 97.44 237 LEU B C 1
ATOM 3825 O O . LEU B 1 237 ? 7.98 -22.672 -18.281 1 97.44 237 LEU B O 1
ATOM 3829 N N . HIS B 1 238 ? 8.609 -24.75 -17.688 1 95.94 238 HIS B N 1
ATOM 3830 C CA . HIS B 1 238 ? 9.32 -24.984 -18.938 1 95.94 238 HIS B CA 1
ATOM 3831 C C . HIS B 1 238 ? 8.352 -25 -20.125 1 95.94 238 HIS B C 1
ATOM 3833 O O . HIS B 1 238 ? 8.672 -24.484 -21.203 1 95.94 238 HIS B O 1
ATOM 3839 N N . ASP B 1 239 ? 7.262 -25.562 -19.938 1 95.12 239 ASP B N 1
ATOM 3840 C CA . ASP B 1 239 ? 6.242 -25.562 -20.969 1 95.12 239 ASP B CA 1
ATOM 3841 C C . ASP B 1 239 ? 5.77 -24.141 -21.297 1 95.12 239 ASP B C 1
ATOM 3843 O O . ASP B 1 239 ? 5.613 -23.797 -22.469 1 95.12 239 ASP B O 1
ATOM 3847 N N . LEU B 1 240 ? 5.609 -23.359 -20.281 1 95.5 240 LEU B N 1
ATOM 3848 C CA . LEU B 1 240 ? 5.102 -22 -20.438 1 95.5 240 LEU B CA 1
ATOM 3849 C C . LEU B 1 240 ? 6.145 -21.094 -21.094 1 95.5 240 LEU B C 1
ATOM 3851 O O . LEU B 1 240 ? 5.797 -20.141 -21.797 1 95.5 240 LEU B O 1
ATOM 3855 N N . ARG B 1 241 ? 7.359 -21.406 -20.828 1 89.75 241 ARG B N 1
ATOM 3856 C CA . ARG B 1 241 ? 8.445 -20.641 -21.438 1 89.75 241 ARG B CA 1
ATOM 3857 C C . ARG B 1 241 ? 8.312 -20.625 -22.953 1 89.75 241 ARG B C 1
ATOM 3859 O O . ARG B 1 241 ? 8.547 -19.594 -23.594 1 89.75 241 ARG B O 1
ATOM 3866 N N . GLY B 1 242 ? 7.98 -21.625 -23.547 1 82.06 242 GLY B N 1
ATOM 3867 C CA . GLY B 1 242 ? 7.816 -21.75 -24.984 1 82.06 242 GLY B CA 1
ATOM 3868 C C . GLY B 1 242 ? 6.68 -20.906 -25.531 1 82.06 242 GLY B C 1
ATOM 3869 O O . GLY B 1 242 ? 6.75 -20.422 -26.672 1 82.06 242 GLY B O 1
ATOM 3870 N N . TRP B 1 243 ? 5.742 -20.688 -24.734 1 78.75 243 TRP B N 1
ATOM 3871 C CA . TRP B 1 243 ? 4.547 -19.984 -25.188 1 78.75 243 TRP B CA 1
ATOM 3872 C C . TRP B 1 243 ? 4.742 -18.484 -25.094 1 78.75 243 TRP B C 1
ATOM 3874 O O . TRP B 1 243 ? 4.145 -17.719 -25.875 1 78.75 243 TRP B O 1
ATOM 3884 N N . VAL B 1 244 ? 5.449 -17.984 -24.172 1 70.31 244 VAL B N 1
ATOM 3885 C CA . VAL B 1 244 ? 5.504 -16.531 -24 1 70.31 244 VAL B CA 1
ATOM 3886 C C . VAL B 1 244 ? 6.703 -15.977 -24.766 1 70.31 244 VAL B C 1
ATOM 3888 O O . VAL B 1 244 ? 7 -14.781 -24.688 1 70.31 244 VAL B O 1
ATOM 3891 N N . GLY B 1 245 ? 7.164 -16.594 -25.688 1 59.81 245 GLY B N 1
ATOM 3892 C CA . GLY B 1 245 ? 8.195 -16.156 -26.625 1 59.81 245 GLY B CA 1
ATOM 3893 C C . GLY B 1 245 ? 9.562 -16.031 -25.984 1 59.81 245 GLY B C 1
ATOM 3894 O O . GLY B 1 245 ? 10.398 -15.25 -26.438 1 59.81 245 GLY B O 1
ATOM 3895 N N . LEU B 1 246 ? 9.711 -16.359 -24.734 1 58.84 246 LEU B N 1
ATOM 3896 C CA . LEU B 1 246 ? 11.047 -16.297 -24.156 1 58.84 246 LEU B CA 1
ATOM 3897 C C . LEU B 1 246 ? 11.945 -17.391 -24.719 1 58.84 246 LEU B C 1
ATOM 3899 O O . LEU B 1 246 ? 11.562 -18.562 -24.734 1 58.84 246 LEU B O 1
ATOM 3903 N N . GLY B 1 247 ? 12.289 -17.406 -25.922 1 39.19 247 GLY B N 1
ATOM 3904 C CA . GLY B 1 247 ? 13.117 -18.359 -26.641 1 39.19 247 GLY B CA 1
ATOM 3905 C C . GLY B 1 247 ? 14 -19.188 -25.719 1 39.19 247 GLY B C 1
ATOM 3906 O O . GLY B 1 247 ? 14.328 -18.75 -24.609 1 39.19 247 GLY B O 1
ATOM 3907 N N . SER B 1 248 ? 14.07 -20.609 -25.984 1 35.69 248 SER B N 1
ATOM 3908 C CA . SER B 1 248 ? 15.07 -21.516 -25.453 1 35.69 248 SER B CA 1
ATOM 3909 C C . SER B 1 248 ? 16.453 -20.875 -25.438 1 35.69 248 SER B C 1
ATOM 3911 O O . SER B 1 248 ? 16.781 -20.094 -26.328 1 35.69 248 SER B O 1
#

Foldseek 3Di:
DDDDPPVPDPLVVQVVVCVVVCVPPPVQKGKDADPPANQKIKIWHAQDPLALLHRFTWIKIWGHDPPPPAAGTFMFIPQQVCQPHALALQQHSNGGGADQCRVNDDPDDHPDNPDGPVNVRVVVNVCSNDRQRVVPNPPVPPPDDPVVSVVLSVLQSVVSNQSRLVGRQLVQLVCLVVVNHPDPPVVSVVNLVSNVVCLVVSLVVLVVCVVQFPPFRDHPVDPDGDGRHSVVSNVSSVVVCVVSPVDD/DDDPPPPDPPLVVQVVVCVVCCPDCPLQKGKDADPPASQKIKIWHAQDPLALLHRFTWIKIWGHDPPPPAAGTFMFIPQQVCQPHALALQQHSNGGGADQCRVNDDPDDHPDNPDGPVNVRVVVNVCSNDRQRVVPNPPVPPPDDPVVSVVLSVLQSVVSNQSRLVGRQLVQLVCLVVVNHPDPPVVSVVNLVSNVVCLVVSLVVLVVCVVQFPPFRDHVVDPDGDGRHSVVSNVSSVVVCVVSPVDD

Solvent-accessible surface area (backbone atoms only — not comparable to full-atom values): 27236 Å² total; per-residue (Å²): 134,83,81,82,80,72,91,74,73,76,65,55,65,66,46,59,65,46,58,60,24,63,16,48,42,58,63,36,47,45,70,45,68,38,90,89,40,76,48,33,35,38,32,42,37,44,26,35,82,67,21,41,34,46,70,14,48,40,38,32,41,36,37,47,51,93,58,50,52,76,46,59,48,49,54,34,42,67,67,14,75,91,46,72,40,62,89,37,82,47,28,41,24,80,11,48,56,48,34,17,46,56,69,60,38,83,76,66,49,61,64,45,72,86,55,51,72,32,48,54,53,46,52,52,49,41,56,50,58,36,68,52,52,70,77,67,31,72,80,54,73,64,75,57,60,76,71,61,40,56,52,51,43,50,39,38,39,52,48,40,33,52,47,23,48,51,43,23,33,49,46,46,50,50,24,49,75,69,71,65,45,88,59,56,70,74,55,41,50,49,52,66,63,48,48,70,76,41,42,69,58,54,50,50,57,33,63,75,41,40,86,46,41,69,40,74,48,64,42,88,87,40,89,56,90,45,56,40,54,30,61,60,50,48,53,51,50,56,58,49,36,64,71,72,66,53,72,132,136,79,82,78,76,73,78,79,78,71,65,53,63,63,45,58,64,47,58,57,23,62,20,45,49,58,62,35,49,46,74,46,70,38,88,89,41,72,47,32,34,37,32,40,36,42,27,34,83,68,22,41,34,46,70,14,48,41,39,33,43,36,37,47,50,94,58,52,50,76,45,58,48,48,54,33,43,67,68,16,74,90,43,70,40,61,88,38,82,47,27,41,23,81,12,49,55,49,35,17,45,57,69,59,37,82,76,65,46,60,64,44,71,84,54,49,70,33,46,53,52,44,52,52,49,39,57,50,58,37,67,51,53,71,77,67,30,71,80,53,74,62,75,56,59,77,70,60,41,56,51,50,44,51,40,38,37,52,48,40,35,52,48,23,49,51,43,24,33,49,47,46,52,52,24,51,75,69,70,66,46,89,60,56,70,73,55,42,50,49,51,65,62,48,48,71,77,41,40,68,58,53,51,48,58,35,62,74,41,41,86,46,41,69,40,74,46,64,40,88,88,42,88,57,90,44,55,40,53,28,61,60,49,48,52,51,52,57,58,49,37,66,70,73,65,53,71,133

Nearest PDB structures (foldseek):
  5a4p-assembly1_A  TM=9.288E-01  e=9.092E-24  Homo sapiens
  3ceg-assembly1_A  TM=7.492E-01  e=6.562E-13  Homo sapiens
  3ceg-assembly2_B  TM=7.432E-01  e=1.991E-12  Homo sapiens
  7yw1-assembly1_B  TM=7.550E-01  e=3.955E-09  Trametes pubescens
  7yw1-assembly1_A  TM=7.356E-01  e=1.851E-09  Trametes pubescens